Protein AF-A0A7D8ESF2-F1 (afdb_monomer_lite)

Structure (mmCIF, N/CA/C/O backbone):
data_AF-A0A7D8ESF2-F1
#
_entry.id   AF-A0A7D8ESF2-F1
#
loop_
_atom_site.group_PDB
_atom_site.id
_atom_site.type_symbol
_atom_site.label_atom_id
_atom_site.label_alt_id
_atom_site.label_comp_id
_atom_site.label_asym_id
_atom_site.label_entity_id
_atom_site.label_seq_id
_atom_site.pdbx_PDB_ins_code
_atom_site.Cartn_x
_atom_site.Cartn_y
_atom_site.Cartn_z
_atom_site.occupancy
_atom_site.B_iso_or_equiv
_atom_site.auth_seq_id
_atom_site.auth_comp_id
_atom_site.auth_asym_id
_atom_site.auth_atom_id
_atom_site.pdbx_PDB_model_num
ATOM 1 N N . MET A 1 1 ? -18.378 -100.957 28.247 1.00 33.44 1 MET A N 1
ATOM 2 C CA . MET A 1 1 ? -17.001 -100.510 28.566 1.00 33.44 1 MET A CA 1
ATOM 3 C C . MET A 1 1 ? -16.775 -99.144 27.932 1.00 33.44 1 MET A C 1
ATOM 5 O O . MET A 1 1 ? -17.327 -98.928 26.870 1.00 33.44 1 MET A O 1
ATOM 9 N N . VAL A 1 2 ? -15.976 -98.287 28.580 1.00 37.34 2 VAL A N 1
ATOM 10 C CA . VAL A 1 2 ? -15.203 -97.155 28.013 1.00 37.34 2 VAL A CA 1
ATOM 11 C C . VAL A 1 2 ? -15.899 -96.194 27.020 1.00 37.34 2 VAL A C 1
ATOM 13 O O . VAL A 1 2 ? -15.968 -96.464 25.830 1.00 37.34 2 VAL A O 1
ATOM 16 N N . GLY A 1 3 ? -16.193 -94.982 27.509 1.00 40.25 3 GLY A N 1
ATOM 17 C CA . GLY A 1 3 ? -15.607 -93.753 26.942 1.00 40.25 3 GLY A CA 1
ATOM 18 C C . GLY A 1 3 ? -16.347 -92.999 25.830 1.00 40.25 3 GLY A C 1
ATOM 19 O O . GLY A 1 3 ? -16.025 -93.166 24.659 1.00 40.25 3 GLY A O 1
ATOM 20 N N . GLU A 1 4 ? -17.176 -92.021 26.209 1.00 38.44 4 GLU A N 1
ATOM 21 C CA . GLU A 1 4 ? -17.489 -90.864 25.350 1.00 38.44 4 GLU A CA 1
ATOM 22 C C . GLU A 1 4 ? -16.620 -89.646 25.707 1.00 38.44 4 GLU A C 1
ATOM 24 O O . GLU A 1 4 ? -16.275 -89.409 26.869 1.00 38.44 4 GLU A O 1
ATOM 29 N N . SER A 1 5 ? -16.244 -88.863 24.694 1.00 41.41 5 SER A N 1
ATOM 30 C CA . SER A 1 5 ? -15.290 -87.759 24.805 1.00 41.41 5 SER A CA 1
ATOM 31 C C . SER A 1 5 ? -15.975 -86.407 25.043 1.00 41.41 5 SER A C 1
ATOM 33 O O . SER A 1 5 ? -16.570 -85.806 24.150 1.00 41.41 5 SER A O 1
ATOM 35 N N . VAL A 1 6 ? -15.828 -85.855 26.252 1.00 44.59 6 VAL A N 1
ATOM 36 C CA . VAL A 1 6 ? -16.339 -84.512 26.585 1.00 44.59 6 VAL A CA 1
ATOM 37 C C . VAL A 1 6 ? -15.473 -83.430 25.925 1.00 44.59 6 VAL A C 1
ATOM 39 O O . VAL A 1 6 ? -14.522 -82.913 26.519 1.00 44.59 6 VAL A O 1
ATOM 42 N N . MET A 1 7 ? -15.793 -83.056 24.681 1.00 41.78 7 MET A N 1
ATOM 43 C CA . MET A 1 7 ? -15.085 -81.973 23.993 1.00 41.78 7 MET A CA 1
ATOM 44 C C . MET A 1 7 ? -15.525 -80.598 24.524 1.00 41.78 7 MET A C 1
ATOM 46 O O . MET A 1 7 ? -16.663 -80.152 24.375 1.00 41.78 7 MET A O 1
ATOM 50 N N . LYS A 1 8 ? -14.588 -79.918 25.187 1.00 43.69 8 LYS A N 1
ATOM 51 C CA . LYS A 1 8 ? -14.816 -78.730 26.020 1.00 43.69 8 LYS A CA 1
ATOM 52 C C . LYS A 1 8 ? -15.160 -77.480 25.193 1.00 43.69 8 LYS A C 1
ATOM 54 O O . LYS A 1 8 ? -14.267 -76.740 24.776 1.00 43.69 8 LYS A O 1
ATOM 59 N N . LYS A 1 9 ? -16.456 -77.210 24.994 1.00 45.97 9 LYS A N 1
ATOM 60 C CA . LYS A 1 9 ? -16.972 -76.004 24.314 1.00 45.97 9 LYS A CA 1
ATOM 61 C C . LYS A 1 9 ? -16.483 -74.732 25.026 1.00 45.97 9 LYS A C 1
ATOM 63 O O . LYS A 1 9 ? -16.971 -74.390 26.102 1.00 45.97 9 LYS A O 1
ATOM 68 N N . ARG A 1 10 ? -15.517 -74.017 24.433 1.00 47.78 10 ARG A N 1
ATOM 69 C CA . ARG A 1 10 ? -15.082 -72.696 24.921 1.00 47.78 10 ARG A CA 1
ATOM 70 C C . ARG A 1 10 ? -16.234 -71.701 24.762 1.00 47.78 10 ARG A C 1
ATOM 72 O O . ARG A 1 10 ? -16.492 -71.224 23.662 1.00 47.78 10 ARG A O 1
ATOM 79 N N . MET A 1 11 ? -16.902 -71.364 25.862 1.00 46.91 11 MET A N 1
ATOM 80 C CA . MET A 1 11 ? -17.693 -70.139 25.927 1.00 46.91 11 MET A CA 1
ATOM 81 C C . MET A 1 11 ? -16.736 -68.950 25.846 1.00 46.91 11 MET A C 1
ATOM 83 O O . MET A 1 11 ? -15.943 -68.726 26.763 1.00 46.91 11 MET A O 1
ATOM 87 N N . ASN A 1 12 ? -16.817 -68.178 24.763 1.00 49.81 12 ASN A N 1
ATOM 88 C CA . ASN A 1 12 ? -16.260 -66.832 24.760 1.00 49.81 12 ASN A CA 1
ATOM 89 C C . ASN A 1 12 ? -16.979 -66.040 25.857 1.00 49.81 12 ASN A C 1
ATOM 91 O O . ASN A 1 12 ? -18.208 -65.958 25.846 1.00 49.81 12 ASN A O 1
ATOM 95 N N . LYS A 1 13 ? -16.231 -65.460 26.803 1.00 49.19 13 LYS A N 1
ATOM 96 C CA . LYS A 1 13 ? -16.798 -64.483 27.736 1.00 49.19 13 LYS A CA 1
ATOM 97 C C . LYS A 1 13 ? -17.193 -63.244 26.936 1.00 49.19 13 LYS A C 1
ATOM 99 O O . LYS A 1 13 ? -16.348 -62.400 26.654 1.00 49.19 13 LYS A O 1
ATOM 104 N N . SER A 1 14 ? -18.472 -63.131 26.594 1.00 55.97 14 SER A N 1
ATOM 105 C CA . SER A 1 14 ? -19.079 -61.845 26.274 1.00 55.97 14 SER A CA 1
ATOM 106 C C . SER A 1 14 ? -18.983 -60.974 27.526 1.00 55.97 14 SER A C 1
ATOM 108 O O . SER A 1 14 ? -19.742 -61.165 28.478 1.00 55.97 14 SER A O 1
ATOM 110 N N . LEU A 1 15 ? -18.008 -60.066 27.551 1.00 57.94 15 LEU A N 1
ATOM 111 C CA . LEU A 1 15 ? -17.956 -59.003 28.547 1.00 57.94 15 LEU A CA 1
ATOM 112 C C . LEU A 1 15 ? -19.182 -58.120 28.306 1.00 57.94 15 LEU A C 1
ATOM 114 O O . LEU A 1 15 ? -19.252 -57.400 27.313 1.00 57.94 15 LEU A O 1
ATOM 118 N N . GLY A 1 16 ? -20.187 -58.257 29.170 1.00 58.22 16 GLY A N 1
ATOM 119 C CA . GLY A 1 16 ? -21.359 -57.396 29.144 1.00 58.22 16 GLY A CA 1
ATOM 120 C C . GLY A 1 16 ? -20.952 -56.014 29.627 1.00 58.22 16 GLY A C 1
ATOM 121 O O . GLY A 1 16 ? -20.852 -55.812 30.834 1.00 58.22 16 GLY A O 1
ATOM 122 N N . PHE A 1 17 ? -20.694 -55.100 28.688 1.00 59.56 17 PHE A N 1
ATOM 123 C CA . PHE A 1 17 ? -20.465 -53.689 28.990 1.00 59.56 17 PHE A CA 1
ATOM 124 C C . PHE A 1 17 ? -21.600 -53.165 29.864 1.00 59.56 17 PHE A C 1
ATOM 126 O O . PHE A 1 17 ? -22.779 -53.353 29.545 1.00 59.56 17 PHE A O 1
ATOM 133 N N . SER A 1 18 ? -21.252 -52.517 30.972 1.00 76.00 18 SER A N 1
ATOM 134 C CA . SER A 1 18 ? -22.270 -51.939 31.844 1.00 76.00 18 SER A CA 1
ATOM 135 C C . SER A 1 18 ? -22.945 -50.765 31.135 1.00 76.00 18 SER A C 1
ATOM 137 O O . SER A 1 18 ? -22.291 -49.981 30.448 1.00 76.00 18 SER A O 1
ATOM 139 N N . LEU A 1 19 ? -24.252 -50.579 31.333 1.00 76.69 19 LEU A N 1
ATOM 140 C CA . LEU A 1 19 ? -24.967 -49.417 30.786 1.00 76.69 19 LEU A CA 1
ATOM 141 C C . LEU A 1 19 ? -24.335 -48.094 31.271 1.00 76.69 19 LEU A C 1
ATOM 143 O O . LEU A 1 19 ? -24.251 -47.129 30.516 1.00 76.69 19 LEU A O 1
ATOM 147 N N . LEU A 1 20 ? -23.793 -48.093 32.495 1.00 81.31 20 LEU A N 1
ATOM 148 C CA . LEU A 1 20 ? -22.989 -47.008 33.069 1.00 81.31 20 LEU A CA 1
ATOM 149 C C . LEU A 1 20 ? -21.716 -46.714 32.248 1.00 81.31 20 LEU A C 1
ATOM 151 O O . LEU A 1 20 ? -21.367 -45.561 32.015 1.00 81.31 20 LEU A O 1
ATOM 155 N N . GLU A 1 21 ? -21.025 -47.764 31.810 1.00 81.75 21 GLU A N 1
ATOM 156 C CA . GLU A 1 21 ? -19.753 -47.710 31.082 1.00 81.75 21 GLU A CA 1
ATOM 157 C C . GLU A 1 21 ? -19.951 -47.124 29.678 1.00 81.75 21 GLU A C 1
ATOM 159 O O . GLU A 1 21 ? -19.189 -46.258 29.249 1.00 81.75 21 GLU A O 1
ATOM 164 N N . ILE A 1 22 ? -21.049 -47.498 29.011 1.00 84.44 22 ILE A N 1
ATOM 165 C CA . ILE A 1 22 ? -21.470 -46.917 27.728 1.00 84.44 22 ILE A CA 1
ATOM 166 C C . ILE A 1 22 ? -21.792 -45.420 27.883 1.00 84.44 22 ILE A C 1
ATOM 168 O O . ILE A 1 22 ? -21.363 -44.619 27.051 1.00 84.44 22 ILE A O 1
ATOM 172 N N . ILE A 1 23 ? -22.484 -45.016 28.957 1.00 85.94 23 ILE A N 1
ATOM 173 C CA . ILE A 1 23 ? -22.765 -43.597 29.242 1.00 85.94 23 ILE A CA 1
ATOM 174 C C . ILE A 1 23 ? -21.466 -42.806 29.456 1.00 85.94 23 ILE A C 1
ATOM 176 O O . ILE A 1 23 ? -21.307 -41.738 28.864 1.00 85.94 23 ILE A O 1
ATOM 180 N N . PHE A 1 24 ? -20.511 -43.327 30.237 1.00 87.19 24 PHE A N 1
ATOM 181 C CA . PHE A 1 24 ? -19.213 -42.668 30.423 1.00 87.19 24 PHE A CA 1
ATOM 182 C C . PHE A 1 24 ? -18.433 -42.539 29.108 1.00 87.19 24 PHE A C 1
ATOM 184 O O . PHE A 1 24 ? -17.929 -41.457 28.811 1.00 87.19 24 PHE A O 1
ATOM 191 N N . VAL A 1 25 ? -18.370 -43.595 28.289 1.00 88.56 25 VAL A N 1
ATOM 192 C CA . VAL A 1 25 ? -17.695 -43.555 26.979 1.00 88.56 25 VAL A CA 1
ATOM 193 C C . VAL A 1 25 ? -18.328 -42.510 26.053 1.00 88.56 25 VAL A C 1
ATOM 195 O O . VAL A 1 25 ? -17.602 -41.736 25.430 1.00 88.56 25 VAL A O 1
ATOM 198 N N . LEU A 1 26 ? -19.661 -42.420 26.002 1.00 86.62 26 LEU A N 1
ATOM 199 C CA . LEU A 1 26 ? -20.363 -41.400 25.214 1.00 86.62 26 LEU A CA 1
ATOM 200 C C . LEU A 1 26 ? -20.112 -39.975 25.736 1.00 86.62 26 LEU A C 1
ATOM 202 O O . LEU A 1 26 ? -19.905 -39.065 24.933 1.00 86.62 26 LEU A O 1
ATOM 206 N N . ALA A 1 27 ? -20.062 -39.774 27.056 1.00 87.75 27 ALA A N 1
ATOM 207 C CA . ALA A 1 27 ? -19.747 -38.475 27.652 1.00 87.75 27 ALA A CA 1
ATOM 208 C C . ALA A 1 27 ? -18.308 -38.022 27.331 1.00 87.75 27 ALA A C 1
ATOM 210 O O . ALA A 1 27 ? -18.098 -36.889 26.894 1.00 87.75 27 ALA A O 1
ATOM 211 N N . PHE A 1 28 ? -17.320 -38.916 27.465 1.00 87.88 28 PHE A N 1
ATOM 212 C CA . PHE A 1 28 ? -15.929 -38.629 27.097 1.00 87.88 28 PHE A CA 1
ATOM 213 C C . PHE A 1 28 ? -15.758 -38.382 25.591 1.00 87.88 28 PHE A C 1
ATOM 215 O O . PHE A 1 28 ? -15.031 -37.464 25.210 1.00 87.88 28 PHE A O 1
ATOM 222 N N . LEU A 1 29 ? -16.459 -39.131 24.731 1.00 86.75 29 LEU A N 1
ATOM 223 C CA . LEU A 1 29 ? -16.492 -38.870 23.287 1.00 86.75 29 LEU A CA 1
ATOM 224 C C . LEU A 1 29 ? -17.097 -37.497 22.966 1.00 86.75 29 LEU A C 1
ATOM 226 O O . LEU A 1 29 ? -16.543 -36.779 22.138 1.00 86.75 29 LEU A O 1
ATOM 230 N N . GLY A 1 30 ? -18.175 -37.093 23.644 1.00 86.31 30 GLY A N 1
ATOM 231 C CA . GLY A 1 30 ? -18.762 -35.758 23.497 1.00 86.31 30 GLY A CA 1
ATOM 232 C C . GLY A 1 30 ? -17.777 -34.637 23.848 1.00 86.31 30 GLY A C 1
ATOM 233 O O . GLY A 1 30 ? -17.602 -33.701 23.068 1.00 86.31 30 GLY A O 1
ATOM 234 N N . ILE A 1 31 ? -17.069 -34.765 24.975 1.00 89.19 31 ILE A N 1
ATOM 235 C CA . ILE A 1 31 ? -16.039 -33.803 25.405 1.00 89.19 31 ILE A CA 1
ATOM 236 C C . ILE A 1 31 ? -14.874 -33.750 24.399 1.00 89.19 31 ILE A C 1
ATOM 238 O O . ILE A 1 31 ? -14.436 -32.661 24.021 1.00 89.19 31 ILE A O 1
ATOM 242 N N . LEU A 1 32 ? -14.404 -34.903 23.911 1.00 86.12 32 LEU A N 1
ATOM 243 C CA . LEU A 1 32 ? -13.347 -34.978 22.895 1.00 86.12 32 LEU A CA 1
ATOM 244 C C . LEU A 1 32 ? -13.770 -34.348 21.561 1.00 86.12 32 LEU A C 1
ATOM 246 O O . LEU A 1 32 ? -12.991 -33.603 20.971 1.00 86.12 32 LEU A O 1
ATOM 250 N N . LEU A 1 33 ? -15.000 -34.587 21.099 1.00 86.25 33 LEU A N 1
ATOM 251 C CA . LEU A 1 33 ? -15.528 -33.992 19.867 1.00 86.25 33 LEU A CA 1
ATOM 252 C C . LEU A 1 33 ? -15.661 -32.466 19.975 1.00 86.25 33 LEU A C 1
ATOM 254 O O . LEU A 1 33 ? -15.333 -31.763 19.020 1.00 86.25 33 LEU A O 1
ATOM 258 N N . LEU A 1 34 ? -16.060 -31.939 21.139 1.00 84.56 34 LEU A N 1
ATOM 259 C CA . LEU A 1 34 ? -16.069 -30.494 21.402 1.00 84.56 34 LEU A CA 1
ATOM 260 C C . LEU A 1 34 ? -14.650 -29.903 21.394 1.00 84.56 34 LEU A C 1
ATOM 262 O O . LEU A 1 34 ? -14.422 -28.864 20.774 1.00 84.56 34 LEU A O 1
ATOM 266 N N . ALA A 1 35 ? -13.680 -30.575 22.023 1.00 82.00 35 ALA A N 1
ATOM 267 C CA . ALA A 1 35 ? -12.283 -30.139 22.029 1.00 82.00 35 ALA A CA 1
ATOM 268 C C . ALA A 1 35 ? -11.667 -30.137 20.616 1.00 82.00 35 ALA A C 1
ATOM 270 O O . ALA A 1 35 ? -11.062 -29.144 20.208 1.00 82.00 35 ALA A O 1
ATOM 271 N N . VAL A 1 36 ? -11.876 -31.207 19.839 1.00 83.06 36 VAL A N 1
ATOM 272 C CA . VAL A 1 36 ? -11.418 -31.318 18.443 1.00 83.06 36 VAL A CA 1
ATOM 273 C C . VAL A 1 36 ? -12.109 -30.287 17.547 1.00 83.06 36 VAL A C 1
ATOM 275 O O . VAL A 1 36 ? -11.441 -29.648 16.738 1.00 83.06 36 VAL A O 1
ATOM 278 N N . GLY A 1 37 ? -13.416 -30.062 17.714 1.00 78.50 37 GLY A N 1
ATOM 279 C CA . GLY A 1 37 ? -14.162 -29.046 16.965 1.00 78.50 37 GLY A CA 1
ATOM 280 C C . GLY A 1 37 ? -13.662 -27.622 17.228 1.00 78.50 37 GLY A C 1
ATOM 281 O O . GLY A 1 37 ? -13.472 -26.850 16.288 1.00 78.50 37 GLY A O 1
ATOM 282 N N . ASN A 1 38 ? -13.377 -27.285 18.488 1.00 83.38 38 ASN A N 1
ATOM 283 C CA . ASN A 1 38 ? -12.816 -25.984 18.859 1.00 83.38 38 ASN A CA 1
ATOM 284 C C . ASN A 1 38 ? -11.371 -25.808 18.360 1.00 83.38 38 ASN A C 1
ATOM 286 O O . ASN A 1 38 ? -11.024 -24.735 17.866 1.00 83.38 38 ASN A O 1
ATOM 290 N N . TYR A 1 39 ? -10.546 -26.859 18.419 1.00 82.38 39 TYR A N 1
ATOM 291 C CA . TYR A 1 39 ? -9.195 -26.845 17.850 1.00 82.38 39 TYR A CA 1
ATOM 292 C C . TYR A 1 39 ? -9.215 -26.656 16.324 1.00 82.38 39 TYR A C 1
ATOM 294 O O . TYR A 1 39 ? -8.491 -25.813 15.797 1.00 82.38 39 TYR A O 1
ATOM 302 N N . ALA A 1 40 ? -10.090 -27.381 15.618 1.00 80.94 40 ALA A N 1
ATOM 303 C CA . ALA A 1 40 ? -10.251 -27.261 14.171 1.00 80.94 40 ALA A CA 1
ATOM 304 C C . ALA A 1 40 ? -10.697 -25.849 13.756 1.00 80.94 40 ALA A C 1
ATOM 306 O O . ALA A 1 40 ? -10.121 -25.288 12.827 1.00 80.94 40 ALA A O 1
ATOM 307 N N . ARG A 1 41 ? -11.657 -25.243 14.474 1.00 81.56 41 ARG A N 1
ATOM 308 C CA . ARG A 1 41 ? -12.066 -23.841 14.262 1.00 81.56 41 ARG A CA 1
ATOM 309 C C . ARG A 1 41 ? -10.890 -22.879 14.418 1.00 81.56 41 ARG A C 1
ATOM 311 O O . ARG A 1 41 ? -10.601 -22.139 13.486 1.00 81.56 41 ARG A O 1
ATOM 318 N N . LYS A 1 42 ? -10.156 -22.956 15.536 1.00 83.38 42 LYS A N 1
ATOM 319 C CA . LYS A 1 42 ? -8.987 -22.096 15.781 1.00 83.38 42 LYS A CA 1
ATOM 320 C C . LYS A 1 42 ? -7.935 -22.212 14.669 1.00 83.38 42 LYS A C 1
ATOM 322 O O . LYS A 1 42 ? -7.419 -21.196 14.215 1.00 83.38 42 LYS A O 1
ATOM 327 N N . LEU A 1 43 ? -7.647 -23.430 14.205 1.00 84.62 43 LEU A N 1
ATOM 328 C CA . LEU A 1 43 ? -6.670 -23.665 13.139 1.00 84.62 43 LEU A CA 1
ATOM 329 C C . LEU A 1 43 ? -7.148 -23.146 11.768 1.00 84.62 43 LEU A C 1
ATOM 331 O O . LEU A 1 43 ? -6.332 -22.683 10.971 1.00 84.62 43 LEU A O 1
ATOM 335 N N . ILE A 1 44 ? -8.456 -23.191 11.493 1.00 82.94 44 ILE A N 1
ATOM 336 C CA . ILE A 1 44 ? -9.061 -22.572 10.303 1.00 82.94 44 ILE A CA 1
ATOM 337 C C . ILE A 1 44 ? -8.953 -21.044 10.391 1.00 82.94 44 ILE A C 1
ATOM 339 O O . ILE A 1 44 ? -8.488 -20.421 9.439 1.00 82.94 44 ILE A O 1
ATOM 343 N N . ASP A 1 45 ? -9.294 -20.443 11.533 1.00 84.25 45 ASP A N 1
ATOM 344 C CA . ASP A 1 45 ? -9.209 -18.993 11.735 1.00 84.25 45 ASP A CA 1
ATOM 345 C C . ASP A 1 45 ? -7.771 -18.480 11.572 1.00 84.25 45 ASP A C 1
ATOM 347 O O . ASP A 1 45 ? -7.534 -17.531 10.828 1.00 84.25 45 ASP A O 1
ATOM 351 N N . GLU A 1 46 ? -6.787 -19.132 12.198 1.00 87.31 46 GLU A N 1
ATOM 352 C CA . GLU A 1 46 ? -5.364 -18.787 12.056 1.00 87.31 46 GLU A CA 1
ATOM 353 C C . GLU A 1 46 ? -4.892 -18.862 10.593 1.00 87.31 46 GLU A C 1
ATOM 355 O O . GLU A 1 46 ? -4.165 -17.981 10.125 1.00 87.31 46 GLU A O 1
ATOM 360 N N . ARG A 1 47 ? -5.351 -19.867 9.833 1.00 87.69 47 ARG A N 1
ATOM 361 C CA . ARG A 1 47 ? -5.050 -19.991 8.398 1.00 87.69 47 ARG A CA 1
ATOM 362 C C . ARG A 1 47 ? -5.737 -18.920 7.555 1.00 87.69 47 ARG A C 1
ATOM 364 O O . ARG A 1 47 ? -5.096 -18.387 6.652 1.00 87.69 47 ARG A O 1
ATOM 371 N N . ASN A 1 48 ? -6.981 -18.566 7.867 1.00 89.62 48 ASN A N 1
ATOM 372 C CA . ASN A 1 48 ? -7.712 -17.500 7.183 1.00 89.62 48 ASN A CA 1
ATOM 373 C C . ASN A 1 48 ? -7.056 -16.130 7.424 1.00 89.62 48 ASN A C 1
ATOM 375 O O . ASN A 1 48 ? -6.867 -15.372 6.474 1.00 89.62 48 ASN A O 1
ATOM 379 N N . ARG A 1 49 ? -6.622 -15.838 8.663 1.00 91.88 49 ARG A N 1
ATOM 380 C CA . ARG A 1 49 ? -5.878 -14.607 8.994 1.00 91.88 49 ARG A CA 1
ATOM 381 C C . ARG A 1 49 ? -4.556 -14.517 8.236 1.00 91.88 49 ARG A C 1
ATOM 383 O O . ARG A 1 49 ? -4.251 -13.458 7.693 1.00 91.88 49 ARG A O 1
ATOM 390 N N . GLN A 1 50 ? -3.801 -15.617 8.140 1.00 94.12 50 GLN A N 1
ATOM 391 C CA . GLN A 1 50 ? -2.569 -15.632 7.345 1.00 94.12 50 GLN A CA 1
ATOM 392 C C . GLN A 1 50 ? -2.851 -15.451 5.848 1.00 94.12 50 GLN A C 1
ATOM 394 O O . GLN A 1 50 ? -2.194 -14.634 5.217 1.00 94.12 50 GLN A O 1
ATOM 399 N N . ALA A 1 51 ? -3.858 -16.127 5.286 1.00 94.06 51 ALA A N 1
ATOM 400 C CA . ALA A 1 51 ? -4.211 -15.984 3.872 1.00 94.06 51 ALA A CA 1
ATOM 401 C C . ALA A 1 51 ? -4.662 -14.553 3.512 1.00 94.06 51 ALA A C 1
ATOM 403 O O . ALA A 1 51 ? -4.298 -14.040 2.453 1.00 94.06 51 ALA A O 1
ATOM 404 N N . ALA A 1 52 ? -5.407 -13.885 4.400 1.00 95.12 52 ALA A N 1
ATOM 405 C CA . ALA A 1 52 ? -5.776 -12.479 4.245 1.00 95.12 52 ALA A CA 1
ATOM 406 C C . ALA A 1 52 ? -4.555 -11.545 4.356 1.00 95.12 52 ALA A C 1
ATOM 408 O O . ALA A 1 52 ? -4.408 -10.625 3.553 1.00 95.12 52 ALA A O 1
ATOM 409 N N . ALA A 1 53 ? -3.639 -11.805 5.294 1.00 96.31 53 ALA A N 1
ATOM 410 C CA . ALA A 1 53 ? -2.400 -11.042 5.431 1.00 96.31 53 ALA A CA 1
ATOM 411 C C . ALA A 1 53 ? -1.453 -11.219 4.227 1.00 96.31 53 ALA A C 1
ATOM 413 O O . ALA A 1 53 ? -0.897 -10.238 3.735 1.00 96.31 53 ALA A O 1
ATOM 414 N N . ASP A 1 54 ? -1.322 -12.441 3.704 1.00 95.94 54 ASP A N 1
ATOM 415 C CA . ASP A 1 54 ? -0.556 -12.759 2.493 1.00 95.94 54 ASP A CA 1
ATOM 416 C C . ASP A 1 54 ? -1.149 -12.069 1.253 1.00 95.94 54 ASP A C 1
ATOM 418 O O . ASP A 1 54 ? -0.407 -11.601 0.382 1.00 95.94 54 ASP A O 1
ATOM 422 N N . ALA A 1 55 ? -2.481 -11.959 1.188 1.00 95.81 55 ALA A N 1
ATOM 423 C CA . ALA A 1 55 ? -3.191 -11.210 0.156 1.00 95.81 55 ALA A CA 1
ATOM 424 C C . ALA A 1 55 ? -2.933 -9.696 0.258 1.00 95.81 55 ALA A C 1
ATOM 426 O O . ALA A 1 55 ? -2.543 -9.089 -0.739 1.00 95.81 55 ALA A O 1
ATOM 427 N N . VAL A 1 56 ? -3.058 -9.098 1.452 1.00 96.81 56 VAL A N 1
ATOM 428 C CA . VAL A 1 56 ? -2.705 -7.685 1.690 1.00 96.81 56 VAL A CA 1
ATOM 429 C C . VAL A 1 56 ? -1.243 -7.417 1.320 1.00 96.81 56 VAL A C 1
ATOM 431 O O . VAL A 1 56 ? -0.962 -6.465 0.597 1.00 96.81 56 VAL A O 1
ATOM 434 N N . ALA A 1 57 ? -0.303 -8.267 1.738 1.00 95.31 57 ALA A N 1
ATOM 435 C CA . ALA A 1 57 ? 1.111 -8.087 1.416 1.00 95.31 57 ALA A CA 1
ATOM 436 C C . ALA A 1 57 ? 1.413 -8.219 -0.086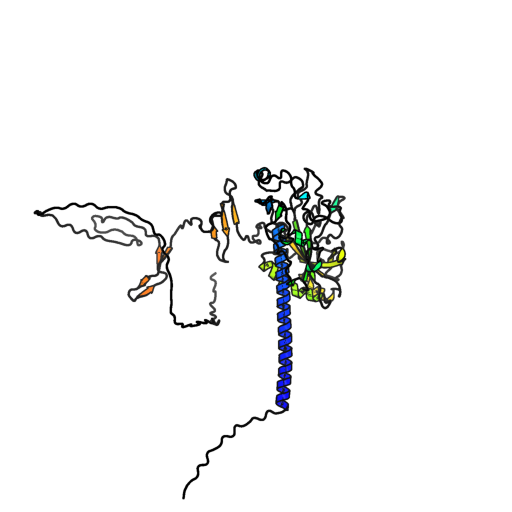 1.00 95.31 57 ALA A C 1
ATOM 438 O O . ALA A 1 57 ? 2.295 -7.525 -0.586 1.00 95.31 57 ALA A O 1
ATOM 439 N N . GLN A 1 58 ? 0.685 -9.066 -0.824 1.00 94.50 58 GLN A N 1
ATOM 440 C CA . GLN A 1 58 ? 0.802 -9.155 -2.284 1.00 94.50 58 GLN A CA 1
ATOM 441 C C . GLN A 1 58 ? 0.279 -7.894 -2.993 1.00 94.50 58 GLN A C 1
ATOM 443 O O . GLN A 1 58 ? 0.910 -7.437 -3.946 1.00 94.50 58 GLN A O 1
ATOM 448 N N . GLU A 1 59 ? -0.838 -7.328 -2.533 1.00 94.56 59 GLU A N 1
ATOM 449 C CA . GLU A 1 59 ? -1.388 -6.072 -3.060 1.00 94.56 59 GLU A CA 1
ATOM 450 C C . GLU A 1 59 ? -0.455 -4.886 -2.767 1.00 94.56 59 GLU A C 1
ATOM 452 O O . GLU A 1 59 ? -0.129 -4.117 -3.668 1.00 94.56 59 GLU A O 1
ATOM 457 N N . VAL A 1 60 ? 0.059 -4.776 -1.536 1.00 94.75 60 VAL A N 1
ATOM 458 C CA . VAL A 1 60 ? 1.029 -3.731 -1.165 1.00 94.75 60 VAL A CA 1
ATOM 459 C C . VAL A 1 60 ? 2.333 -3.873 -1.949 1.00 94.75 60 VAL A C 1
ATOM 461 O O . VAL A 1 60 ? 2.842 -2.879 -2.457 1.00 94.75 60 VAL A O 1
ATOM 464 N N . TYR A 1 61 ? 2.857 -5.091 -2.109 1.00 92.06 61 TYR A N 1
ATOM 465 C CA . TYR A 1 61 ? 4.053 -5.337 -2.916 1.00 92.06 61 TYR A CA 1
ATOM 466 C C . TYR A 1 61 ? 3.861 -4.901 -4.377 1.00 92.06 61 TYR A C 1
ATOM 468 O O . TYR A 1 61 ? 4.705 -4.185 -4.913 1.00 92.06 61 TYR A O 1
ATOM 476 N N . GLY A 1 62 ? 2.741 -5.271 -5.009 1.00 90.69 62 GLY A N 1
ATOM 477 C CA . GLY A 1 62 ? 2.442 -4.866 -6.386 1.00 90.69 62 GLY A CA 1
ATOM 478 C C . GLY A 1 62 ? 2.263 -3.352 -6.539 1.00 90.69 62 GLY A C 1
ATOM 479 O O . GLY A 1 62 ? 2.785 -2.766 -7.487 1.00 90.69 62 GLY A O 1
ATOM 480 N N . ALA A 1 63 ? 1.605 -2.700 -5.574 1.00 92.19 63 ALA A N 1
ATOM 481 C CA . ALA A 1 63 ? 1.464 -1.246 -5.541 1.00 92.19 63 ALA A CA 1
ATOM 482 C C . ALA A 1 63 ? 2.826 -0.541 -5.416 1.00 92.19 63 ALA A C 1
ATOM 484 O O . ALA A 1 63 ? 3.126 0.351 -6.206 1.00 92.19 63 ALA A O 1
ATOM 485 N N . LEU A 1 64 ? 3.680 -0.970 -4.477 1.00 90.75 64 LEU A N 1
ATOM 486 C CA . LEU A 1 64 ? 5.021 -0.406 -4.283 1.00 90.75 64 LEU A CA 1
ATOM 487 C C . LEU A 1 64 ? 5.925 -0.631 -5.504 1.00 90.75 64 LEU A C 1
ATOM 489 O O . LEU A 1 64 ? 6.629 0.287 -5.908 1.00 90.75 64 LEU A O 1
ATOM 493 N N . GLN A 1 65 ? 5.861 -1.801 -6.144 1.00 87.56 65 GLN A N 1
ATOM 494 C CA . GLN A 1 65 ? 6.601 -2.072 -7.382 1.00 87.56 65 GLN A CA 1
ATOM 495 C C . GLN A 1 65 ? 6.133 -1.197 -8.556 1.00 87.56 65 GLN A C 1
ATOM 497 O O . GLN A 1 65 ? 6.967 -0.726 -9.328 1.00 87.56 65 GLN A O 1
ATOM 502 N N . PHE A 1 66 ? 4.829 -0.916 -8.680 1.00 87.44 66 PHE A N 1
ATOM 503 C CA . PHE A 1 66 ? 4.337 0.064 -9.655 1.00 87.44 66 PHE A CA 1
ATOM 504 C C . PHE A 1 66 ? 4.805 1.486 -9.310 1.00 87.44 66 PHE A C 1
ATOM 506 O O . PHE A 1 66 ? 5.206 2.227 -10.201 1.00 87.44 66 PHE A O 1
ATOM 513 N N . ILE A 1 67 ? 4.785 1.873 -8.031 1.00 87.75 67 ILE A N 1
ATOM 514 C CA . ILE A 1 67 ? 5.211 3.203 -7.568 1.00 87.75 67 ILE A CA 1
ATOM 515 C C . ILE A 1 67 ? 6.707 3.432 -7.815 1.00 87.75 67 ILE A C 1
ATOM 517 O O . ILE A 1 67 ? 7.093 4.487 -8.317 1.00 87.75 67 ILE A O 1
ATOM 521 N N . ASN A 1 68 ? 7.551 2.447 -7.520 1.00 84.12 68 ASN A N 1
ATOM 522 C CA . ASN A 1 68 ? 9.002 2.575 -7.629 1.00 84.12 68 ASN A CA 1
ATOM 523 C C . ASN A 1 68 ? 9.524 2.441 -9.076 1.00 84.12 68 ASN A C 1
ATOM 525 O O . ASN A 1 68 ? 10.638 2.878 -9.380 1.00 84.12 68 ASN A O 1
ATOM 529 N N . ALA A 1 69 ? 8.734 1.882 -9.999 1.00 82.25 69 ALA A N 1
ATOM 530 C CA . ALA A 1 69 ? 9.105 1.757 -11.405 1.00 82.25 69 ALA A CA 1
ATOM 531 C C . ALA A 1 69 ? 9.060 3.114 -12.137 1.00 82.25 69 ALA A C 1
ATOM 533 O O . ALA A 1 69 ? 8.000 3.552 -12.577 1.00 82.25 69 ALA A O 1
ATOM 534 N N . GLY A 1 70 ? 10.213 3.763 -12.341 1.00 76.44 70 GLY A N 1
ATOM 535 C CA . GLY A 1 70 ? 10.301 5.033 -13.090 1.00 76.44 70 GLY A CA 1
ATOM 536 C C . GLY A 1 70 ? 9.783 4.954 -14.538 1.00 76.44 70 GLY A C 1
ATOM 537 O O . GLY A 1 70 ? 9.176 5.904 -15.038 1.00 76.44 70 GLY A O 1
ATOM 538 N N . SER A 1 71 ? 9.935 3.794 -15.184 1.00 79.38 71 SER A N 1
ATOM 539 C CA . SER A 1 71 ? 9.298 3.471 -16.464 1.00 79.38 71 SER A CA 1
ATOM 540 C C . SER A 1 71 ? 8.709 2.065 -16.473 1.00 79.38 71 SER A C 1
ATOM 542 O O . SER A 1 71 ? 9.264 1.123 -15.899 1.00 79.38 71 SER A O 1
ATOM 544 N N . ILE A 1 72 ? 7.580 1.937 -17.164 1.00 81.00 72 ILE A N 1
ATOM 545 C CA . ILE A 1 72 ? 6.746 0.737 -17.255 1.00 81.00 72 ILE A CA 1
ATOM 546 C C . ILE A 1 72 ? 6.667 0.263 -18.708 1.00 81.00 72 ILE A C 1
ATOM 548 O O . ILE A 1 72 ? 6.878 1.041 -19.638 1.00 81.00 72 ILE A O 1
ATOM 552 N N . THR A 1 73 ? 6.381 -1.019 -18.924 1.00 81.94 73 THR A N 1
ATOM 553 C CA . THR A 1 73 ? 6.205 -1.559 -20.278 1.00 81.94 73 THR A CA 1
ATOM 554 C C . THR A 1 73 ? 4.759 -1.362 -20.741 1.00 81.94 73 THR A C 1
ATOM 556 O O . THR A 1 73 ? 3.805 -1.642 -20.009 1.00 81.94 73 THR A O 1
ATOM 559 N N . ALA A 1 74 ? 4.602 -0.847 -21.958 1.00 78.81 74 ALA A N 1
ATOM 560 C CA . ALA A 1 74 ? 3.318 -0.597 -22.596 1.00 78.81 74 ALA A CA 1
ATOM 561 C C . ALA A 1 74 ? 3.378 -0.958 -24.085 1.00 78.81 74 ALA A C 1
ATOM 563 O O . ALA A 1 74 ? 4.442 -0.922 -24.707 1.00 78.81 74 ALA A O 1
ATOM 564 N N . THR A 1 75 ? 2.234 -1.282 -24.675 1.00 77.50 75 THR A N 1
ATOM 565 C CA . THR A 1 75 ? 2.077 -1.359 -26.130 1.00 77.50 75 THR A CA 1
ATOM 566 C C . THR A 1 75 ? 1.586 -0.004 -26.626 1.00 77.50 75 THR A C 1
ATOM 568 O O . THR A 1 75 ? 0.548 0.468 -26.172 1.00 77.50 75 THR A O 1
ATOM 571 N N . VAL A 1 76 ? 2.308 0.612 -27.565 1.00 74.06 76 VAL A N 1
ATOM 572 C CA . VAL A 1 76 ? 1.947 1.877 -28.224 1.00 74.06 76 VAL A CA 1
ATOM 573 C C . VAL A 1 76 ? 1.877 1.635 -29.731 1.00 74.06 76 VAL A C 1
ATOM 575 O O . VAL A 1 76 ? 2.865 1.224 -30.330 1.00 74.06 76 VAL A O 1
ATOM 578 N N . ASN A 1 77 ? 0.716 1.856 -30.353 1.00 73.94 77 ASN A N 1
ATOM 579 C CA . ASN A 1 77 ? 0.459 1.600 -31.779 1.00 73.94 77 ASN A CA 1
ATOM 580 C C . ASN A 1 77 ? 0.922 0.194 -32.233 1.00 73.94 77 ASN A C 1
ATOM 582 O O . ASN A 1 77 ? 1.586 0.036 -33.254 1.00 73.94 77 ASN A O 1
ATOM 586 N N . ASN A 1 78 ? 0.578 -0.835 -31.446 1.00 75.88 78 ASN A N 1
ATOM 587 C CA . ASN A 1 78 ? 1.010 -2.238 -31.590 1.00 75.88 78 ASN A CA 1
ATOM 588 C C . ASN A 1 78 ? 2.524 -2.508 -31.410 1.00 75.88 78 ASN A C 1
ATOM 590 O O . ASN A 1 78 ? 2.965 -3.640 -31.608 1.00 75.88 78 ASN A O 1
ATOM 594 N N . VAL A 1 79 ? 3.319 -1.522 -30.981 1.00 76.00 79 VAL A N 1
ATOM 595 C CA . VAL A 1 79 ? 4.750 -1.675 -30.670 1.00 76.00 79 VAL A CA 1
ATOM 596 C C . VAL A 1 79 ? 4.963 -1.669 -29.155 1.00 76.00 79 VAL A C 1
ATOM 598 O O . VAL A 1 79 ? 4.674 -0.684 -28.479 1.00 76.00 79 VAL A O 1
ATOM 601 N N . THR A 1 80 ? 5.501 -2.755 -28.599 1.00 79.62 80 THR A N 1
ATOM 602 C CA . THR A 1 80 ? 5.869 -2.813 -27.175 1.00 79.62 80 THR A CA 1
ATOM 603 C C . THR A 1 80 ? 7.106 -1.963 -26.893 1.00 79.62 80 THR A C 1
ATOM 605 O O . THR A 1 80 ? 8.173 -2.216 -27.456 1.00 79.62 80 THR A O 1
ATOM 608 N N . LYS A 1 81 ? 6.982 -0.985 -25.990 1.00 79.12 81 LYS A N 1
ATOM 609 C CA . LYS A 1 81 ? 8.042 -0.058 -25.572 1.00 79.12 81 LYS A CA 1
ATOM 610 C C . LYS A 1 81 ? 8.022 0.192 -24.062 1.00 79.12 81 LYS A C 1
ATOM 612 O O . LYS A 1 81 ? 7.067 -0.146 -23.367 1.00 79.12 81 LYS A O 1
ATOM 617 N N . LYS A 1 82 ? 9.101 0.794 -23.559 1.00 78.44 82 LYS A N 1
ATOM 618 C CA . LYS A 1 82 ? 9.125 1.422 -22.233 1.00 78.44 82 LYS A CA 1
ATOM 619 C C . LYS A 1 82 ? 8.519 2.815 -22.339 1.00 78.44 82 LYS A C 1
ATOM 621 O O . LYS A 1 82 ? 8.883 3.565 -23.237 1.00 78.44 82 LYS A O 1
ATOM 626 N N . VAL A 1 83 ? 7.633 3.151 -21.413 1.00 77.75 83 VAL A N 1
ATOM 627 C CA . VAL A 1 83 ? 7.055 4.489 -21.271 1.00 77.75 83 VAL A CA 1
ATOM 628 C C . VAL A 1 83 ? 7.306 5.018 -19.863 1.00 77.75 83 VAL A C 1
ATOM 630 O O . VAL A 1 83 ? 7.429 4.233 -18.919 1.00 77.75 83 VAL A O 1
ATOM 633 N N . ILE A 1 84 ? 7.404 6.337 -19.711 1.00 77.81 84 ILE A N 1
ATOM 634 C CA . ILE A 1 84 ? 7.534 6.976 -18.394 1.00 77.81 84 ILE A CA 1
ATOM 635 C C . ILE A 1 84 ? 6.275 6.662 -17.573 1.00 77.81 84 ILE A C 1
ATOM 637 O O . ILE A 1 84 ? 5.159 6.693 -18.092 1.00 77.81 84 ILE A O 1
ATOM 641 N N . ASN A 1 85 ? 6.443 6.332 -16.292 1.00 81.38 85 ASN A N 1
ATOM 642 C CA . ASN A 1 85 ? 5.322 6.012 -15.413 1.00 81.38 85 ASN A CA 1
ATOM 643 C C . ASN A 1 85 ? 4.398 7.240 -15.230 1.00 81.38 85 ASN A C 1
ATOM 645 O O . ASN A 1 85 ? 4.893 8.320 -14.883 1.00 81.38 85 ASN A O 1
ATOM 649 N N . PRO A 1 86 ? 3.065 7.107 -15.404 1.00 81.56 86 PRO A N 1
ATOM 650 C CA . PRO A 1 86 ? 2.125 8.227 -15.292 1.00 81.56 86 PRO A CA 1
ATOM 651 C C . PRO A 1 86 ? 2.128 8.913 -13.913 1.00 81.56 86 PRO A C 1
ATOM 653 O O . PRO A 1 86 ? 1.763 10.089 -13.812 1.00 81.56 86 PRO A O 1
ATOM 656 N N . LEU A 1 87 ? 2.591 8.237 -12.851 1.00 83.06 87 LEU A N 1
ATOM 657 C CA . LEU A 1 87 ? 2.813 8.859 -11.540 1.00 83.06 87 LEU A CA 1
ATOM 658 C C . LEU A 1 87 ? 3.757 10.062 -11.627 1.00 83.06 87 LEU A C 1
ATOM 660 O O . LEU A 1 87 ? 3.502 11.079 -10.977 1.00 83.06 87 LEU A O 1
ATOM 664 N N . TYR A 1 88 ? 4.809 9.968 -12.442 1.00 80.38 88 TYR A N 1
ATOM 665 C CA . TYR A 1 88 ? 5.879 10.964 -12.539 1.00 80.38 88 TYR A CA 1
ATOM 666 C C . TYR A 1 88 ? 5.794 11.831 -13.801 1.00 80.38 88 TYR A C 1
ATOM 668 O O . TYR A 1 88 ? 6.291 12.954 -13.790 1.00 80.38 88 TYR A O 1
ATOM 676 N N . GLN A 1 89 ? 5.133 11.344 -14.855 1.00 76.62 89 GLN A N 1
ATOM 677 C CA . GLN A 1 89 ? 5.083 12.009 -16.156 1.00 76.62 89 GLN A CA 1
ATOM 678 C C . GLN A 1 89 ? 4.338 13.359 -16.130 1.00 76.62 89 GLN A C 1
ATOM 680 O O . GLN A 1 89 ? 3.182 13.467 -15.706 1.00 76.62 89 GLN A O 1
ATOM 685 N N . GLN A 1 90 ? 4.992 14.395 -16.640 1.00 74.81 90 GLN A N 1
ATOM 686 C CA . GLN A 1 90 ? 4.483 15.759 -16.737 1.00 74.81 90 GLN A CA 1
ATOM 687 C C . GLN A 1 90 ? 3.748 16.033 -18.065 1.00 74.81 90 GLN A C 1
ATOM 689 O O . GLN A 1 90 ? 3.946 15.322 -19.054 1.00 74.81 90 GLN A O 1
ATOM 694 N N . PRO A 1 91 ? 2.965 17.130 -18.128 1.00 69.25 91 PRO A N 1
ATOM 695 C CA . PRO A 1 91 ? 2.500 17.773 -19.357 1.00 69.25 91 PRO A CA 1
ATOM 696 C C . PRO A 1 91 ? 3.427 17.731 -20.581 1.00 69.25 91 PRO A C 1
ATOM 698 O O . PRO A 1 91 ? 2.985 17.427 -21.691 1.00 69.25 91 PRO A O 1
ATOM 701 N N . ALA A 1 92 ? 4.699 18.072 -20.372 1.00 67.19 92 ALA A N 1
ATOM 702 C CA . ALA A 1 92 ? 5.677 18.320 -21.426 1.00 67.19 92 ALA A CA 1
ATOM 703 C C . ALA A 1 92 ? 6.604 17.127 -21.709 1.00 67.19 92 ALA A C 1
ATOM 705 O O . ALA A 1 92 ? 7.372 17.176 -22.670 1.00 67.19 92 ALA A O 1
ATOM 706 N N . ASP A 1 93 ? 6.551 16.084 -20.879 1.00 69.81 93 ASP A N 1
ATOM 707 C CA . ASP A 1 93 ? 7.487 14.966 -20.954 1.00 69.81 93 ASP A CA 1
ATOM 708 C C . ASP A 1 93 ? 7.253 14.117 -22.217 1.00 69.81 93 ASP A C 1
ATOM 710 O O . ASP A 1 93 ? 6.115 13.981 -22.687 1.00 69.81 93 ASP A O 1
ATOM 714 N N . PRO A 1 94 ? 8.309 13.492 -22.770 1.00 67.19 94 PRO A N 1
ATOM 715 C CA . PRO A 1 94 ? 8.145 12.481 -23.802 1.00 67.19 94 PRO A CA 1
ATOM 716 C C . PRO A 1 94 ? 7.388 11.256 -23.261 1.00 67.19 94 PRO A C 1
ATOM 718 O O . PRO A 1 94 ? 7.237 11.039 -22.057 1.00 67.19 94 PRO A O 1
ATOM 721 N N . ILE A 1 95 ? 6.901 10.420 -24.176 1.00 69.31 95 ILE A N 1
ATOM 722 C CA . ILE A 1 95 ? 6.222 9.165 -23.817 1.00 69.31 95 ILE A CA 1
ATOM 723 C C . ILE A 1 95 ? 7.246 8.130 -23.333 1.00 69.31 95 ILE A C 1
ATOM 725 O O . ILE A 1 95 ? 6.983 7.398 -22.385 1.00 69.31 95 ILE A O 1
ATOM 729 N N . SER A 1 96 ? 8.409 8.081 -23.987 1.00 70.06 96 SER A N 1
ATOM 730 C CA . SER A 1 96 ? 9.492 7.115 -23.770 1.00 70.06 96 SER A CA 1
ATOM 7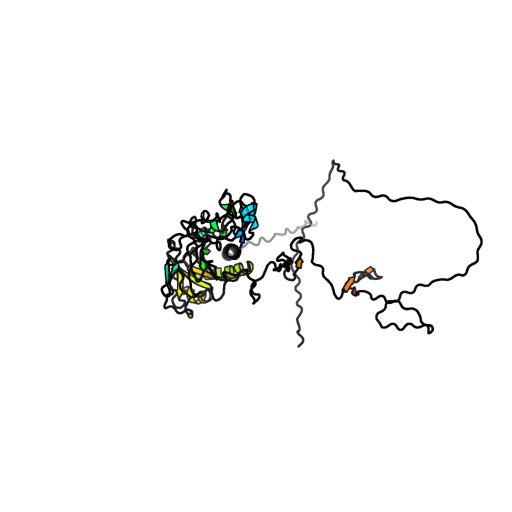31 C C . SER A 1 96 ? 10.762 7.813 -23.279 1.00 70.06 96 SER A C 1
ATOM 733 O O . SER A 1 96 ? 10.964 9.002 -23.521 1.00 70.06 96 SER A O 1
ATOM 735 N N . GLU A 1 97 ? 11.635 7.040 -22.634 1.00 66.00 97 GLU A N 1
ATOM 736 C CA . GLU A 1 97 ? 13.009 7.429 -22.287 1.00 66.00 97 GLU A CA 1
ATOM 737 C C . GLU A 1 97 ? 13.906 7.574 -23.539 1.00 66.00 97 GLU A C 1
ATOM 739 O O . GLU A 1 97 ? 14.955 8.211 -23.467 1.00 66.00 97 GLU A O 1
ATOM 744 N N . ASP A 1 98 ? 13.507 6.995 -24.681 1.00 70.00 98 ASP A N 1
ATOM 745 C CA . ASP A 1 98 ? 14.244 7.037 -25.952 1.00 70.00 98 ASP A CA 1
ATOM 746 C C . ASP A 1 98 ? 13.695 8.135 -26.898 1.00 70.00 98 ASP A C 1
ATOM 748 O O . ASP A 1 98 ? 12.556 8.025 -27.370 1.00 70.00 98 ASP A O 1
ATOM 752 N N . PRO A 1 99 ? 14.481 9.179 -27.239 1.00 65.69 99 PRO A N 1
ATOM 753 C CA . PRO A 1 99 ? 14.063 10.219 -28.182 1.00 65.69 99 PRO A CA 1
ATOM 754 C C . PRO A 1 99 ? 13.791 9.718 -29.609 1.00 65.69 99 PRO A C 1
ATOM 756 O O . PRO A 1 99 ? 13.024 10.354 -30.335 1.00 65.69 99 PRO A O 1
ATOM 759 N N . ALA A 1 100 ? 14.387 8.598 -30.037 1.00 66.12 100 ALA A N 1
ATOM 760 C CA . ALA A 1 100 ? 14.144 8.034 -31.365 1.00 66.12 100 ALA A CA 1
ATOM 761 C C . ALA A 1 100 ? 12.708 7.496 -31.501 1.00 66.12 100 ALA A C 1
ATOM 763 O O . ALA A 1 100 ? 12.099 7.604 -32.570 1.00 66.12 100 ALA A O 1
ATOM 764 N N . ASP A 1 101 ? 12.126 7.012 -30.399 1.00 66.06 101 ASP A N 1
ATOM 765 C CA . ASP A 1 101 ? 10.776 6.449 -30.383 1.00 66.06 101 ASP A CA 1
ATOM 766 C C . ASP A 1 101 ? 9.673 7.487 -30.603 1.00 66.06 101 ASP A C 1
ATOM 768 O O . ASP A 1 101 ? 8.583 7.122 -31.035 1.00 66.06 101 ASP A O 1
ATOM 772 N N . ILE A 1 102 ? 9.945 8.780 -30.405 1.00 62.75 102 ILE A N 1
ATOM 773 C CA . ILE A 1 102 ? 8.985 9.859 -30.699 1.00 62.75 102 ILE A CA 1
ATOM 774 C C . ILE A 1 102 ? 8.579 9.827 -32.185 1.00 62.75 102 ILE A C 1
ATOM 776 O O . ILE A 1 102 ? 7.399 9.950 -32.521 1.00 62.75 102 ILE A O 1
ATOM 780 N N . ASN A 1 103 ? 9.551 9.593 -33.073 1.00 60.00 103 ASN A N 1
ATOM 781 C CA . ASN A 1 103 ? 9.317 9.465 -34.511 1.00 60.00 103 ASN A CA 1
ATOM 782 C C . ASN A 1 103 ? 8.741 8.088 -34.875 1.00 60.00 103 ASN A C 1
ATOM 784 O O . ASN A 1 103 ? 7.865 7.996 -35.731 1.00 60.00 103 ASN A O 1
ATOM 788 N N . THR A 1 104 ? 9.214 7.018 -34.227 1.00 60.09 104 THR A N 1
ATOM 789 C CA . THR A 1 104 ? 8.831 5.632 -34.554 1.00 60.09 104 THR A CA 1
ATOM 790 C C . THR A 1 104 ? 7.425 5.263 -34.079 1.00 60.09 104 THR A C 1
ATOM 792 O O . THR A 1 104 ? 6.740 4.496 -34.749 1.00 60.09 104 THR A O 1
ATOM 795 N N . LEU A 1 105 ? 6.969 5.818 -32.953 1.00 64.31 105 LEU A N 1
ATOM 796 C CA . LEU A 1 105 ? 5.616 5.609 -32.432 1.00 64.31 105 LEU A CA 1
ATOM 797 C C . LEU A 1 105 ? 4.575 6.505 -33.118 1.00 64.31 105 LEU A C 1
ATOM 799 O O . LEU A 1 105 ? 3.383 6.224 -33.018 1.00 64.31 105 LEU A O 1
ATOM 803 N N . GLY A 1 106 ? 5.003 7.564 -33.816 1.00 56.38 106 GLY A N 1
ATOM 804 C CA . GLY A 1 106 ? 4.119 8.494 -34.528 1.00 56.38 106 GLY A CA 1
ATOM 805 C C . GLY A 1 106 ? 3.364 9.477 -33.625 1.00 56.38 106 GLY A C 1
ATOM 806 O O . GLY A 1 106 ? 2.348 10.028 -34.043 1.00 56.38 106 GLY A O 1
ATOM 807 N N . ILE A 1 107 ? 3.826 9.696 -32.388 1.00 58.31 107 ILE A N 1
ATOM 808 C CA . ILE A 1 107 ? 3.133 10.521 -31.389 1.00 58.31 107 ILE A CA 1
ATOM 809 C C . ILE A 1 107 ? 4.109 11.566 -30.817 1.00 58.31 107 ILE A C 1
ATOM 811 O O . ILE A 1 107 ? 4.880 11.294 -29.900 1.00 58.31 107 ILE A O 1
ATOM 815 N N . GLN A 1 108 ? 4.072 12.784 -31.370 1.00 49.47 108 GLN A N 1
ATOM 816 C CA . GLN A 1 108 ? 5.055 13.851 -31.098 1.00 49.47 108 GLN A CA 1
ATOM 817 C C . GLN A 1 108 ? 4.874 14.615 -29.773 1.00 49.47 108 GLN A C 1
ATOM 819 O O . GLN A 1 108 ? 5.736 15.409 -29.402 1.00 49.47 108 GLN A O 1
ATOM 824 N N . LYS A 1 109 ? 3.754 14.427 -29.072 1.00 52.38 109 LYS A N 1
ATOM 825 C CA . LYS A 1 109 ? 3.467 15.025 -27.757 1.00 52.38 109 LYS A CA 1
ATOM 826 C C . LYS A 1 109 ? 2.763 13.986 -26.901 1.00 52.38 109 LYS A C 1
ATOM 828 O O . LYS A 1 109 ? 2.045 13.159 -27.455 1.00 52.38 109 LYS A O 1
ATOM 833 N N . ASN A 1 110 ? 2.949 14.033 -25.582 1.00 51.47 110 ASN A N 1
ATOM 834 C CA . ASN A 1 110 ? 2.329 13.081 -24.663 1.00 51.47 110 ASN A CA 1
ATOM 835 C C . ASN A 1 110 ? 0.819 12.903 -24.975 1.00 51.47 110 ASN A C 1
ATOM 837 O O . ASN A 1 110 ? 0.112 13.907 -25.032 1.00 51.47 110 ASN A O 1
ATOM 841 N N . PRO A 1 111 ? 0.311 11.677 -25.204 1.00 48.91 111 PRO A N 1
ATOM 842 C CA . PRO A 1 111 ? -1.112 11.404 -25.421 1.00 48.91 111 PRO A CA 1
ATOM 843 C C . PRO A 1 111 ? -1.863 11.064 -24.121 1.00 48.91 111 PRO A C 1
ATOM 845 O O . PRO A 1 111 ? -3.092 11.013 -24.118 1.00 48.91 111 PRO A O 1
ATOM 848 N N . LEU A 1 112 ? -1.155 10.836 -23.006 1.00 48.66 112 LEU A N 1
ATOM 849 C CA . LEU A 1 112 ? -1.732 10.317 -21.757 1.00 48.66 112 LEU A CA 1
ATOM 850 C C . LEU A 1 112 ? -2.573 11.343 -20.976 1.00 48.66 112 LEU A C 1
ATOM 852 O O . LEU A 1 112 ? -3.237 10.970 -20.013 1.00 48.66 112 LEU A O 1
ATOM 856 N N . TRP A 1 113 ? -2.673 12.590 -21.449 1.00 48.41 113 TRP A N 1
ATOM 857 C CA . TRP A 1 113 ? -3.652 13.576 -20.965 1.00 48.41 113 TRP A CA 1
ATOM 858 C C . TRP A 1 113 ? -5.109 13.081 -21.037 1.00 48.41 113 TRP A C 1
ATOM 860 O O . TRP A 1 113 ? -5.944 13.550 -20.271 1.00 48.41 113 TRP A O 1
ATOM 870 N N . LEU A 1 114 ? -5.409 12.141 -21.944 1.00 45.50 114 LEU A N 1
ATOM 871 C CA . LEU A 1 114 ? -6.719 11.489 -22.095 1.00 45.50 114 LEU A CA 1
ATOM 872 C C . LEU A 1 114 ? -6.823 10.125 -21.387 1.00 45.50 114 LEU A C 1
ATOM 874 O O . LEU A 1 114 ? -7.880 9.504 -21.406 1.00 45.50 114 LEU A O 1
ATOM 878 N N . ALA A 1 115 ? -5.744 9.671 -20.747 1.00 45.31 115 ALA A N 1
ATOM 879 C CA . ALA A 1 115 ? -5.691 8.458 -19.935 1.00 45.31 115 ALA A CA 1
ATOM 880 C C . ALA A 1 115 ? -5.354 8.787 -18.471 1.00 45.31 115 ALA A C 1
ATOM 882 O O . ALA A 1 115 ? -4.708 8.006 -17.778 1.00 45.31 115 ALA A O 1
ATOM 883 N N . HIS A 1 116 ? -5.815 9.945 -17.997 1.00 56.69 116 HIS A N 1
ATOM 884 C CA . HIS A 1 116 ? -5.999 10.237 -16.582 1.00 56.69 116 HIS A CA 1
ATOM 885 C C . HIS A 1 116 ? -7.377 9.706 -16.158 1.00 56.69 116 HIS A C 1
ATOM 887 O O . HIS A 1 116 ? -8.379 10.353 -16.451 1.00 56.69 116 HIS A O 1
ATOM 893 N N . PRO A 1 117 ? -7.478 8.544 -15.489 1.00 55.88 117 PRO A N 1
ATOM 894 C CA . PRO A 1 117 ? -8.771 8.022 -15.079 1.00 55.88 117 PRO A CA 1
ATOM 895 C C . PRO A 1 117 ? -9.276 8.784 -13.851 1.00 55.88 117 PRO A C 1
ATOM 897 O O . PRO A 1 117 ? -8.764 8.610 -12.749 1.00 55.88 117 PRO A O 1
ATOM 900 N N . GLY A 1 118 ? -10.247 9.667 -14.048 1.00 55.22 118 GLY A N 1
ATOM 901 C CA . GLY A 1 118 ? -10.763 10.580 -13.028 1.00 55.22 118 GLY A CA 1
ATOM 902 C C . GLY A 1 118 ? -11.119 11.926 -13.652 1.00 55.22 118 GLY A C 1
ATOM 903 O O . GLY A 1 118 ? -10.745 12.204 -14.789 1.00 55.22 118 GLY A O 1
ATOM 904 N N . ASP A 1 119 ? -11.849 12.763 -12.923 1.00 60.12 119 ASP A N 1
ATOM 905 C CA . ASP A 1 119 ? -12.593 13.864 -13.551 1.00 60.12 119 ASP A CA 1
ATOM 906 C C . ASP A 1 119 ? -11.716 15.034 -14.034 1.00 60.12 119 ASP A C 1
ATOM 908 O O . ASP A 1 119 ? -12.133 15.800 -14.903 1.00 60.12 119 ASP A O 1
ATOM 912 N N . THR A 1 120 ? -10.500 15.208 -13.494 1.00 76.25 120 THR A N 1
ATOM 913 C CA . THR A 1 120 ? -9.587 16.285 -13.917 1.00 76.25 120 THR A CA 1
ATOM 914 C C . THR A 1 120 ? -8.132 16.100 -13.450 1.00 76.25 120 THR A C 1
ATOM 916 O O . THR A 1 120 ? -7.817 15.293 -12.571 1.00 76.25 120 THR A O 1
ATOM 919 N N . THR A 1 121 ? -7.231 16.901 -14.027 1.00 78.44 121 THR A N 1
ATOM 920 C CA . THR A 1 121 ? -5.836 17.092 -13.600 1.00 78.44 121 THR A CA 1
ATOM 921 C C . THR A 1 121 ? -5.624 18.343 -12.731 1.00 78.44 121 THR A C 1
ATOM 923 O O . THR A 1 121 ? -4.480 18.719 -12.461 1.00 78.44 121 THR A O 1
ATOM 926 N N . ASN A 1 122 ? -6.695 19.019 -12.300 1.00 85.25 122 ASN A N 1
ATOM 927 C CA . ASN A 1 122 ? -6.629 20.165 -11.392 1.00 85.25 122 ASN A CA 1
ATOM 928 C C . ASN A 1 122 ? -6.616 19.719 -9.918 1.00 85.25 122 ASN A C 1
ATOM 930 O O . ASN A 1 122 ? -7.616 19.208 -9.425 1.00 85.25 122 ASN A O 1
ATOM 934 N N . ALA A 1 123 ? -5.529 19.993 -9.194 1.00 87.56 123 ALA A N 1
ATOM 935 C CA . ALA A 1 123 ? -5.346 19.638 -7.784 1.00 87.56 123 ALA A CA 1
ATOM 936 C C . ALA A 1 123 ? -6.418 20.210 -6.832 1.00 87.56 123 ALA A C 1
ATOM 938 O O . ALA A 1 123 ? -6.694 19.606 -5.798 1.00 87.56 123 ALA A O 1
ATOM 939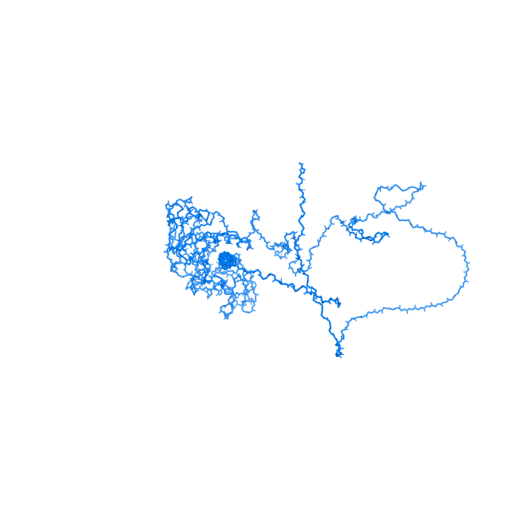 N N . GLY A 1 124 ? -7.034 21.345 -7.188 1.00 88.12 124 GLY A N 1
ATOM 940 C CA . GLY A 1 124 ? -8.116 21.976 -6.420 1.00 88.12 124 GLY A CA 1
ATOM 941 C C . GLY A 1 124 ? -9.521 21.416 -6.678 1.00 88.12 124 GLY A C 1
ATOM 942 O O . GLY A 1 124 ? -10.497 22.020 -6.243 1.00 88.12 124 GLY A O 1
ATOM 943 N N . SER A 1 125 ? -9.646 20.312 -7.419 1.00 87.38 125 SER A N 1
ATOM 944 C CA . SER A 1 125 ? -10.903 19.578 -7.603 1.00 87.38 125 SER A CA 1
ATOM 945 C C . SER A 1 125 ? -11.097 18.530 -6.511 1.00 87.38 125 SER A C 1
ATOM 947 O O . SER A 1 125 ? -10.128 17.920 -6.079 1.00 87.38 125 SER A O 1
ATOM 949 N N . ALA A 1 126 ? -12.347 18.249 -6.128 1.00 81.88 126 ALA A N 1
ATOM 950 C CA . ALA A 1 126 ? -12.686 17.180 -5.179 1.00 81.88 126 ALA A CA 1
ATOM 951 C C . ALA A 1 126 ? -12.433 15.756 -5.710 1.00 81.88 126 ALA A C 1
ATOM 953 O O . ALA A 1 126 ? -12.389 14.809 -4.929 1.00 81.88 126 ALA A O 1
ATOM 954 N N . SER A 1 127 ? -12.264 15.614 -7.025 1.00 80.69 127 SER A N 1
ATOM 955 C CA . SER A 1 127 ? -11.863 14.380 -7.698 1.00 80.69 127 SER A CA 1
ATOM 956 C C . SER A 1 127 ? -10.735 14.699 -8.674 1.00 80.69 127 SER A C 1
ATOM 958 O O . SER A 1 127 ? -10.845 15.634 -9.473 1.00 80.69 127 SER A O 1
ATOM 960 N N . VAL A 1 128 ? -9.639 13.947 -8.586 1.00 85.00 128 VAL A N 1
ATOM 961 C CA . VAL A 1 128 ? -8.439 14.099 -9.419 1.00 85.00 128 VAL A CA 1
ATOM 962 C C . VAL A 1 128 ? -7.953 12.734 -9.883 1.00 85.00 128 VAL A C 1
ATOM 964 O O . VAL A 1 128 ? -8.228 11.718 -9.246 1.00 85.00 128 VAL A O 1
ATOM 967 N N . SER A 1 129 ? -7.181 12.695 -10.969 1.00 86.12 129 SER A N 1
ATOM 968 C CA . SER A 1 129 ? -6.573 11.441 -11.421 1.00 86.12 129 SER A CA 1
ATOM 969 C C . SER A 1 129 ? -5.682 10.799 -10.336 1.00 86.12 129 SER A C 1
ATOM 971 O O . SER A 1 129 ? -4.742 11.451 -9.868 1.00 86.12 129 SER A O 1
ATOM 973 N N . PRO A 1 130 ? -5.872 9.505 -10.006 1.00 88.81 130 PRO A N 1
ATOM 974 C CA . PRO A 1 130 ? -5.045 8.761 -9.052 1.00 88.81 130 PRO A CA 1
ATOM 975 C C . PRO A 1 130 ? -3.544 8.732 -9.361 1.00 88.81 130 PRO A C 1
ATOM 977 O O . PRO A 1 130 ? -2.751 8.479 -8.461 1.00 88.81 130 PRO A O 1
ATOM 980 N N . TYR A 1 131 ? -3.131 9.031 -10.598 1.00 85.88 131 TYR A N 1
ATOM 981 C CA . TYR A 1 131 ? -1.713 9.169 -10.945 1.00 85.88 131 TYR A CA 1
ATOM 982 C C . TYR A 1 131 ? -1.100 10.504 -10.478 1.00 85.88 131 TYR A C 1
ATOM 984 O O . TYR A 1 131 ? 0.079 10.556 -10.117 1.00 85.88 131 TYR A O 1
ATOM 992 N N . ILE A 1 132 ? -1.885 11.591 -10.467 1.00 85.94 132 ILE A N 1
ATOM 993 C CA . ILE A 1 132 ? -1.423 12.897 -9.960 1.00 85.94 132 ILE A CA 1
ATOM 994 C C . ILE A 1 132 ? -1.651 13.044 -8.457 1.00 85.94 132 ILE A C 1
ATOM 996 O O . ILE A 1 132 ? -0.966 13.844 -7.824 1.00 85.94 132 ILE A O 1
ATOM 1000 N N . ALA A 1 133 ? -2.597 12.280 -7.904 1.00 90.25 133 ALA A N 1
ATOM 1001 C CA . ALA A 1 133 ? -2.950 12.300 -6.495 1.00 90.25 133 ALA A CA 1
ATOM 1002 C C . ALA A 1 133 ? -1.722 12.088 -5.597 1.00 90.25 133 ALA A C 1
ATOM 1004 O O . ALA A 1 133 ? -0.898 11.192 -5.813 1.00 90.25 133 ALA A O 1
ATOM 1005 N N . ARG A 1 134 ? -1.620 12.947 -4.587 1.00 91.62 134 ARG A N 1
ATOM 1006 C CA . ARG A 1 134 ? -0.650 12.907 -3.494 1.00 91.62 134 ARG A CA 1
ATOM 1007 C C . ARG A 1 134 ? -1.286 13.477 -2.235 1.00 91.62 134 ARG A C 1
ATOM 1009 O O . ARG A 1 134 ? -2.051 14.440 -2.323 1.00 91.62 134 ARG A O 1
ATOM 1016 N N . THR A 1 135 ? -0.905 12.984 -1.067 1.00 92.69 135 THR A N 1
ATOM 1017 C CA . THR A 1 135 ? -1.220 13.634 0.209 1.00 92.69 135 THR A CA 1
ATOM 1018 C C . THR A 1 135 ? -0.049 14.490 0.676 1.00 92.69 135 THR A C 1
ATOM 1020 O O . THR A 1 135 ? 1.102 14.060 0.698 1.00 92.69 135 THR A O 1
ATOM 1023 N N . TRP A 1 136 ? -0.339 15.722 1.079 1.00 90.69 136 TRP A N 1
ATOM 1024 C CA . TRP A 1 136 ? 0.612 16.543 1.814 1.00 90.69 136 TRP A CA 1
ATOM 1025 C C . TRP A 1 136 ? 0.639 16.111 3.285 1.00 90.69 136 TRP A C 1
ATOM 1027 O O . TRP A 1 136 ? -0.401 16.072 3.945 1.00 90.69 136 TRP A O 1
ATOM 1037 N N . SER A 1 137 ? 1.819 15.779 3.813 1.00 83.81 137 SER A N 1
ATOM 1038 C CA . SER A 1 137 ? 2.021 15.519 5.244 1.00 83.81 137 SER A CA 1
ATOM 1039 C C . SER A 1 137 ? 3.489 15.732 5.616 1.00 83.81 137 SER A C 1
ATOM 1041 O O . SER A 1 137 ? 4.363 15.033 5.105 1.00 83.81 137 SER A O 1
ATOM 1043 N N . LYS A 1 138 ? 3.769 16.703 6.499 1.00 75.00 138 LYS A N 1
ATOM 1044 C CA . LYS A 1 138 ? 5.141 17.109 6.879 1.00 75.00 138 LYS A CA 1
ATOM 1045 C C . LYS A 1 138 ? 5.962 15.999 7.533 1.00 75.00 138 LYS A C 1
ATOM 1047 O O . LYS A 1 138 ? 7.180 15.979 7.407 1.00 75.00 138 LYS A O 1
ATOM 1052 N N . SER A 1 139 ? 5.301 15.143 8.302 1.00 83.81 139 SER A N 1
ATOM 1053 C CA . SER A 1 139 ? 5.909 14.108 9.132 1.00 83.81 139 SER A CA 1
ATOM 1054 C C . SER A 1 139 ? 5.163 12.788 8.931 1.00 83.81 139 SER A C 1
ATOM 1056 O O . SER A 1 139 ? 4.222 12.667 8.141 1.00 83.81 139 SER A O 1
ATOM 1058 N N . ILE A 1 140 ? 5.603 11.765 9.650 1.00 84.69 140 ILE A N 1
ATOM 1059 C CA . ILE A 1 140 ? 4.823 10.558 9.902 1.00 84.69 140 ILE A CA 1
ATOM 1060 C C . ILE A 1 140 ? 3.872 10.756 11.094 1.00 84.69 140 ILE A C 1
ATOM 1062 O O . ILE A 1 140 ? 2.772 10.209 11.097 1.00 84.69 140 ILE A O 1
ATOM 1066 N N . THR A 1 141 ? 4.254 11.596 12.060 1.00 86.38 141 THR A N 1
ATOM 1067 C CA . THR A 1 141 ? 3.487 11.915 13.276 1.00 86.38 141 THR A CA 1
ATOM 1068 C C . THR A 1 141 ? 2.411 12.981 13.073 1.00 86.38 141 THR A C 1
ATOM 1070 O O . THR A 1 141 ? 1.472 13.058 13.860 1.00 86.38 141 THR A O 1
ATOM 1073 N N . THR A 1 142 ? 2.487 13.778 12.003 1.00 84.56 142 THR A N 1
ATOM 1074 C CA . THR A 1 142 ? 1.438 14.754 11.682 1.00 84.56 142 THR A CA 1
ATOM 1075 C C . THR A 1 142 ? 0.100 14.074 11.413 1.00 84.56 142 THR A C 1
ATOM 1077 O O . THR A 1 142 ? 0.047 13.002 10.804 1.00 84.56 142 THR A O 1
ATOM 1080 N N . LEU A 1 143 ? -0.982 14.742 11.835 1.00 81.56 143 LEU A N 1
ATOM 1081 C CA . LEU A 1 143 ? -2.362 14.313 11.602 1.00 81.56 143 LEU A CA 1
ATOM 1082 C C . LEU A 1 143 ? -2.582 13.890 10.145 1.00 81.56 143 LEU A C 1
ATOM 1084 O O . LEU A 1 143 ? -2.071 14.510 9.208 1.00 81.56 143 LEU A O 1
ATOM 1088 N N . VAL A 1 144 ? -3.375 12.834 9.966 1.00 88.56 144 VAL A N 1
ATOM 1089 C CA . VAL A 1 144 ? -3.726 12.311 8.644 1.00 88.56 144 VAL A CA 1
ATOM 1090 C C . VAL A 1 144 ? -4.437 13.395 7.836 1.00 88.56 144 VAL A C 1
ATOM 1092 O O . VAL A 1 144 ? -5.423 13.989 8.274 1.00 88.56 144 VAL A O 1
ATOM 1095 N N . SER A 1 145 ? -3.932 13.643 6.630 1.00 87.12 145 SER A N 1
ATOM 1096 C CA . SER A 1 145 ? -4.487 14.649 5.737 1.00 87.12 145 SER A CA 1
ATOM 1097 C C . SER A 1 145 ? -5.845 14.200 5.194 1.00 87.12 145 SER A C 1
ATOM 1099 O O . SER A 1 145 ? -5.908 13.375 4.284 1.00 87.12 145 SER A O 1
ATOM 1101 N N . ASN A 1 146 ? -6.925 14.765 5.734 1.00 87.56 146 ASN A N 1
ATOM 1102 C CA . ASN A 1 146 ? -8.301 14.524 5.280 1.00 87.56 146 ASN A CA 1
ATOM 1103 C C . ASN A 1 146 ? -8.902 15.696 4.496 1.00 87.56 146 ASN A C 1
ATOM 1105 O O . ASN A 1 146 ? -9.838 15.500 3.728 1.00 87.56 146 ASN A O 1
ATOM 1109 N N . ASN A 1 147 ? -8.374 16.906 4.686 1.00 84.94 147 ASN A N 1
ATOM 1110 C CA . ASN A 1 147 ? -8.824 18.083 3.956 1.00 84.94 147 ASN A CA 1
ATOM 1111 C C . ASN A 1 147 ? -8.148 18.118 2.583 1.00 84.94 147 ASN A C 1
ATOM 1113 O O . ASN A 1 147 ? -6.939 17.916 2.484 1.00 84.94 147 ASN A O 1
ATOM 1117 N N . MET A 1 148 ? -8.927 18.422 1.545 1.00 85.62 148 MET A N 1
ATOM 1118 C CA . MET A 1 148 ? -8.442 18.560 0.168 1.00 85.62 148 MET A CA 1
ATOM 1119 C C . MET A 1 148 ? -7.421 19.695 0.021 1.00 85.62 148 MET A C 1
ATOM 1121 O O . MET A 1 148 ? -6.500 19.600 -0.782 1.00 85.62 148 MET A O 1
ATOM 1125 N N . ASN A 1 149 ? -7.596 20.768 0.791 1.00 89.94 149 ASN A N 1
ATOM 1126 C CA . ASN A 1 149 ? -6.756 21.955 0.826 1.00 89.94 149 ASN A CA 1
ATOM 1127 C C . ASN A 1 149 ? -6.205 22.173 2.242 1.00 89.94 149 ASN A C 1
ATOM 1129 O O . ASN A 1 149 ? -6.940 22.124 3.229 1.00 89.94 149 ASN A O 1
ATOM 1133 N N . ILE A 1 150 ? -4.902 22.430 2.343 1.00 87.38 150 ILE A N 1
ATOM 1134 C CA . ILE A 1 150 ? -4.213 22.688 3.610 1.00 87.38 150 ILE A CA 1
ATOM 1135 C C . ILE A 1 150 ? -3.336 23.925 3.449 1.00 87.38 150 ILE A C 1
ATOM 1137 O O . ILE A 1 150 ? -2.443 23.955 2.605 1.00 87.38 150 ILE A O 1
ATOM 1141 N N . THR A 1 151 ? -3.581 24.946 4.267 1.00 88.75 151 THR A N 1
ATOM 1142 C CA . THR A 1 151 ? -2.744 26.149 4.319 1.00 88.75 151 THR A CA 1
ATOM 1143 C C . THR A 1 151 ? -1.652 25.963 5.363 1.00 88.75 151 THR A C 1
ATOM 1145 O O . THR A 1 151 ? -1.950 25.781 6.541 1.00 88.75 151 THR A O 1
ATOM 1148 N N . ASP A 1 152 ? -0.393 26.061 4.946 1.00 85.56 152 ASP A N 1
ATOM 1149 C CA . ASP A 1 152 ? 0.773 25.994 5.822 1.00 85.56 152 ASP A CA 1
ATOM 1150 C C . ASP A 1 152 ? 1.773 27.101 5.483 1.00 85.56 152 ASP A C 1
ATOM 1152 O O . ASP A 1 152 ? 2.107 27.309 4.317 1.00 85.56 152 ASP A O 1
ATOM 1156 N N . ASN A 1 153 ? 2.237 27.835 6.500 1.00 87.12 153 ASN A N 1
ATOM 1157 C CA . ASN A 1 153 ? 3.131 28.992 6.349 1.00 87.12 153 ASN A CA 1
ATOM 1158 C C . ASN A 1 153 ? 2.686 29.990 5.249 1.00 87.12 153 ASN A C 1
ATOM 1160 O O . ASN A 1 153 ? 3.510 30.590 4.563 1.00 87.12 153 ASN A O 1
ATOM 1164 N N . GLY A 1 154 ? 1.369 30.151 5.061 1.00 86.44 154 GLY A N 1
ATOM 1165 C CA . GLY A 1 154 ? 0.768 31.024 4.043 1.00 86.44 154 GLY A CA 1
ATOM 1166 C C . GLY A 1 154 ? 0.659 30.434 2.628 1.00 86.44 154 GLY A C 1
ATOM 1167 O O . GLY A 1 154 ? 0.066 31.073 1.763 1.00 86.44 154 GLY A O 1
ATOM 1168 N N . LYS A 1 155 ? 1.171 29.222 2.377 1.00 88.56 155 LYS A N 1
ATOM 1169 C CA . LYS A 1 155 ? 1.033 28.502 1.101 1.00 88.56 155 LYS A CA 1
ATOM 1170 C C . LYS A 1 155 ? -0.054 27.431 1.202 1.00 88.56 155 LYS A C 1
ATOM 1172 O O . LYS A 1 155 ? -0.086 26.662 2.158 1.00 88.56 155 LYS A O 1
ATOM 1177 N N . THR A 1 156 ? -0.916 27.352 0.191 1.00 90.69 156 THR A N 1
ATOM 1178 C CA . THR A 1 156 ? -1.900 26.268 0.060 1.00 90.69 156 THR A CA 1
ATOM 1179 C C . THR A 1 156 ? -1.276 25.061 -0.633 1.00 90.69 156 THR A C 1
ATOM 1181 O O . THR A 1 156 ? -0.699 25.186 -1.713 1.00 90.69 156 THR A O 1
ATOM 1184 N N . TYR A 1 157 ? -1.439 23.894 -0.022 1.00 91.75 157 TYR A N 1
ATOM 1185 C CA . TYR A 1 157 ? -1.119 22.576 -0.558 1.00 91.75 157 TYR A CA 1
ATOM 1186 C C . TYR A 1 157 ? -2.417 21.796 -0.788 1.00 91.75 157 TYR A C 1
ATOM 1188 O O . TYR A 1 157 ? -3.410 22.032 -0.094 1.00 91.75 157 TYR A O 1
ATOM 1196 N N . TYR A 1 158 ? -2.410 20.861 -1.740 1.00 92.31 158 TYR A N 1
ATOM 1197 C CA . TYR A 1 158 ? -3.556 19.990 -2.007 1.00 92.31 158 TYR A CA 1
ATOM 1198 C C . TYR A 1 158 ? -3.264 18.541 -1.626 1.00 92.31 158 TYR A C 1
ATOM 1200 O O . TYR A 1 158 ? -2.134 18.071 -1.765 1.00 92.31 158 TYR A O 1
ATOM 1208 N N . SER A 1 159 ? -4.292 17.824 -1.186 1.00 92.69 159 SER A N 1
ATOM 1209 C CA . SER A 1 159 ? -4.175 16.467 -0.664 1.00 92.69 159 SER A CA 1
ATOM 1210 C C . SER A 1 159 ? -5.281 15.559 -1.170 1.00 92.69 159 SER A C 1
ATOM 1212 O O . SER A 1 159 ? -6.458 15.807 -0.926 1.00 92.69 159 SER A O 1
ATOM 1214 N N . HIS A 1 160 ? -4.879 14.457 -1.799 1.00 91.69 160 HIS A N 1
ATOM 1215 C CA . HIS A 1 160 ? -5.769 13.458 -2.379 1.00 91.69 160 HIS A CA 1
ATOM 1216 C C . HIS A 1 160 ? -5.332 12.055 -1.967 1.00 91.69 160 HIS A C 1
ATOM 1218 O O . HIS A 1 160 ? -4.185 11.669 -2.194 1.00 91.69 160 HIS A O 1
ATOM 1224 N N . SER A 1 161 ? -6.251 11.314 -1.345 1.00 91.94 161 SER A N 1
ATOM 1225 C CA . SER A 1 161 ? -6.041 9.934 -0.887 1.00 91.94 161 SER A CA 1
ATOM 1226 C C . SER A 1 161 ? -6.692 8.935 -1.838 1.00 91.94 161 SER A C 1
ATOM 1228 O O . SER A 1 161 ? -7.720 9.229 -2.448 1.00 91.94 161 SER A O 1
ATOM 1230 N N . LEU A 1 162 ? -6.116 7.740 -1.964 1.00 93.25 162 LEU A N 1
ATOM 1231 C CA . LEU A 1 162 ? -6.634 6.716 -2.866 1.00 93.25 162 LEU A CA 1
ATOM 1232 C C . LEU A 1 162 ? -7.567 5.749 -2.129 1.00 93.25 162 LEU A C 1
ATOM 1234 O O . LEU A 1 162 ? -7.149 5.063 -1.194 1.00 93.25 162 LEU A O 1
ATOM 1238 N N . LYS A 1 163 ? -8.821 5.656 -2.592 1.00 94.19 163 LYS A N 1
ATOM 1239 C CA . LYS A 1 163 ? -9.766 4.579 -2.253 1.00 94.19 163 LYS A CA 1
ATOM 1240 C C . LYS A 1 163 ? -9.274 3.273 -2.889 1.00 94.19 163 LYS A C 1
ATOM 1242 O O . LYS A 1 163 ? -9.487 3.055 -4.081 1.00 94.19 163 LYS A O 1
ATOM 1247 N N . TRP A 1 164 ? -8.544 2.441 -2.142 1.00 94.31 164 TRP A N 1
ATOM 1248 C CA . TRP A 1 164 ? -7.749 1.365 -2.750 1.00 94.31 164 TRP A CA 1
ATOM 1249 C C . TRP A 1 164 ? -8.542 0.080 -3.034 1.00 94.31 164 TRP A C 1
ATOM 1251 O O . TRP A 1 164 ? -8.884 -0.173 -4.185 1.00 94.31 164 TRP A O 1
ATOM 1261 N N . SER A 1 165 ? -8.840 -0.740 -2.023 1.00 93.06 165 SER A N 1
ATOM 1262 C CA . SER A 1 165 ? -9.374 -2.102 -2.201 1.00 93.06 165 SER A CA 1
ATOM 1263 C C . SER A 1 165 ? -10.782 -2.152 -2.816 1.00 93.06 165 SER A C 1
ATOM 1265 O O . SER A 1 165 ? -11.657 -1.365 -2.449 1.00 93.06 165 SER A O 1
ATOM 1267 N N . GLN A 1 166 ? -11.043 -3.122 -3.703 1.00 92.06 166 GLN A N 1
ATOM 1268 C CA . GLN A 1 166 ? -12.401 -3.389 -4.209 1.00 92.06 166 GLN A CA 1
ATOM 1269 C C . GLN A 1 166 ? -13.283 -4.036 -3.134 1.00 92.06 166 GLN A C 1
ATOM 1271 O O . GLN A 1 166 ? -14.493 -3.826 -3.135 1.00 92.06 166 GLN A O 1
ATOM 1276 N N . ALA A 1 167 ? -12.693 -4.786 -2.201 1.00 91.88 167 ALA A N 1
ATOM 1277 C CA . ALA A 1 167 ? -13.373 -5.344 -1.034 1.00 91.88 167 ALA A CA 1
ATOM 1278 C C . ALA A 1 167 ? -13.936 -4.269 -0.084 1.00 91.88 167 ALA A C 1
ATOM 1280 O O . ALA A 1 167 ? -14.892 -4.553 0.633 1.00 91.88 167 ALA A O 1
ATOM 1281 N N . VAL A 1 168 ? -13.380 -3.048 -0.100 1.00 92.56 168 VAL A N 1
ATOM 1282 C CA . VAL A 1 168 ? -13.886 -1.898 0.674 1.00 92.56 168 VAL A CA 1
ATOM 1283 C C . VAL A 1 168 ? -14.788 -0.999 -0.177 1.00 92.56 168 VAL A C 1
ATOM 1285 O O . VAL A 1 168 ? -15.884 -0.657 0.250 1.00 92.56 168 VAL A O 1
ATOM 1288 N N . TRP A 1 169 ? -14.354 -0.627 -1.387 1.00 92.81 169 TRP A N 1
ATOM 1289 C CA . TRP A 1 169 ? -14.994 0.444 -2.170 1.00 92.81 169 TRP A CA 1
ATOM 1290 C C . TRP A 1 169 ? -15.834 -0.030 -3.363 1.00 92.81 169 TRP A C 1
ATOM 1292 O O . TRP A 1 169 ? -16.511 0.775 -4.000 1.00 92.81 169 TRP A O 1
ATOM 1302 N N . GLY A 1 170 ? -15.790 -1.315 -3.719 1.00 90.88 170 GLY A N 1
ATOM 1303 C CA . GLY A 1 170 ? -16.474 -1.833 -4.904 1.00 90.88 170 GLY A CA 1
ATOM 1304 C C . GLY A 1 170 ? -16.030 -1.116 -6.185 1.00 90.88 170 GLY A C 1
ATOM 1305 O O . GLY A 1 170 ? -14.888 -1.265 -6.616 1.00 90.88 170 GLY A O 1
ATOM 1306 N N . GLN A 1 171 ? -16.940 -0.345 -6.791 1.00 87.25 171 GLN A N 1
ATOM 1307 C CA . GLN A 1 171 ? -16.695 0.422 -8.024 1.00 87.25 171 GLN A CA 1
ATOM 1308 C C . GLN A 1 171 ? -15.936 1.743 -7.795 1.00 87.25 171 GLN A C 1
ATOM 1310 O O . GLN A 1 171 ? -15.298 2.234 -8.723 1.00 87.25 171 GLN A O 1
ATOM 1315 N N . ASP A 1 172 ? -15.939 2.283 -6.570 1.00 88.44 172 ASP A N 1
ATOM 1316 C CA . ASP A 1 172 ? -15.167 3.481 -6.185 1.00 88.44 172 ASP A CA 1
ATOM 1317 C C . ASP A 1 172 ? -13.652 3.191 -6.050 1.00 88.44 172 ASP A C 1
ATOM 1319 O O . ASP A 1 172 ? -12.853 4.094 -5.796 1.00 88.44 172 ASP A O 1
ATOM 1323 N N . SER A 1 173 ? -13.246 1.924 -6.185 1.00 91.12 173 SER A N 1
ATOM 1324 C CA . SER A 1 173 ? -11.856 1.476 -6.091 1.00 91.12 173 SER A CA 1
ATOM 1325 C C . SER A 1 173 ? -11.008 1.997 -7.254 1.00 91.12 173 SER A C 1
ATOM 1327 O O . SER A 1 173 ? -11.247 1.679 -8.422 1.00 91.12 173 SER A O 1
ATOM 1329 N N . VAL A 1 174 ? -9.927 2.714 -6.936 1.00 90.38 174 VAL A N 1
ATOM 1330 C CA . VAL A 1 174 ? -8.958 3.179 -7.944 1.00 90.38 174 VAL A CA 1
ATOM 1331 C C . VAL A 1 174 ? -8.030 2.067 -8.447 1.00 90.38 174 VAL A C 1
ATOM 1333 O O . VAL A 1 174 ? -7.269 2.282 -9.389 1.00 90.38 174 VAL A O 1
ATOM 1336 N N . ARG A 1 175 ? -8.077 0.869 -7.842 1.00 90.75 175 ARG A N 1
ATOM 1337 C CA . ARG A 1 175 ? -7.147 -0.248 -8.088 1.00 90.75 175 ARG A CA 1
ATOM 1338 C C . ARG A 1 175 ? -7.040 -0.638 -9.564 1.00 90.75 175 ARG A C 1
ATOM 1340 O O . ARG A 1 175 ? -5.949 -0.970 -10.016 1.00 90.75 175 ARG A O 1
ATOM 1347 N N . ARG A 1 176 ? -8.144 -0.561 -10.321 1.00 85.38 176 ARG A N 1
ATOM 1348 C CA . ARG A 1 176 ? -8.186 -0.904 -11.759 1.00 85.38 176 ARG A CA 1
ATOM 1349 C C . ARG A 1 176 ? -7.227 -0.068 -12.624 1.00 85.38 176 ARG A C 1
ATOM 1351 O O . ARG A 1 176 ? -6.779 -0.516 -13.672 1.00 85.38 176 ARG A O 1
ATOM 1358 N N . TYR A 1 177 ? -6.841 1.118 -12.154 1.00 84.38 177 TYR A N 1
ATOM 1359 C CA . TYR A 1 177 ? -5.881 1.992 -12.836 1.00 84.38 177 TYR A CA 1
ATOM 1360 C C . TYR A 1 177 ? -4.413 1.604 -12.573 1.00 84.38 177 TYR A C 1
ATOM 1362 O O . TYR A 1 177 ? -3.511 2.101 -13.236 1.00 84.38 177 TYR A O 1
ATOM 1370 N N . PHE A 1 178 ? -4.161 0.705 -11.619 1.00 86.75 178 PHE A N 1
ATOM 1371 C CA . PHE A 1 178 ? -2.832 0.179 -11.284 1.00 86.75 178 PHE A CA 1
ATOM 1372 C C . PHE A 1 178 ? -2.642 -1.274 -11.775 1.00 86.75 178 PHE A C 1
ATOM 1374 O O . PHE A 1 178 ? -1.609 -1.898 -11.526 1.00 86.75 178 PHE A O 1
ATOM 1381 N N . THR A 1 179 ? -3.633 -1.818 -12.489 1.00 86.44 179 THR A N 1
ATOM 1382 C CA . THR A 1 179 ? -3.577 -3.110 -13.189 1.00 86.44 179 THR A CA 1
ATOM 1383 C C . THR A 1 179 ? -3.288 -2.942 -14.686 1.00 86.44 179 THR A C 1
ATOM 1385 O O . THR A 1 179 ? -3.358 -1.845 -15.236 1.00 86.44 179 THR A O 1
ATOM 1388 N N . ASP A 1 180 ? -2.960 -4.049 -15.356 1.00 81.75 180 ASP A N 1
ATOM 1389 C CA . ASP A 1 180 ? -2.859 -4.121 -16.821 1.00 81.75 180 ASP A CA 1
ATOM 1390 C C . ASP A 1 180 ? -4.185 -3.676 -17.476 1.00 81.75 180 ASP A C 1
ATOM 1392 O O . ASP A 1 180 ? -5.263 -4.079 -17.038 1.00 81.75 180 ASP A O 1
ATOM 1396 N N . SER A 1 181 ? -4.135 -2.836 -18.513 1.00 75.94 181 SER A N 1
ATOM 1397 C CA . SER A 1 181 ? -5.352 -2.258 -19.118 1.00 75.94 181 SER A CA 1
ATOM 1398 C C . SER A 1 181 ? -6.208 -3.304 -19.844 1.00 75.94 181 SER A C 1
ATOM 1400 O O . SER A 1 181 ? -7.415 -3.121 -20.003 1.00 75.94 181 SER A O 1
ATOM 1402 N N . GLY A 1 182 ? -5.606 -4.427 -20.248 1.00 74.75 182 GLY A N 1
ATOM 1403 C CA . GLY A 1 182 ? -6.316 -5.578 -20.797 1.00 74.75 182 GLY A CA 1
ATOM 1404 C C . GLY A 1 182 ? -7.241 -6.258 -19.781 1.00 74.75 182 GLY A C 1
ATOM 1405 O O . GLY A 1 182 ? -8.172 -6.948 -20.191 1.00 74.75 182 GLY A O 1
ATOM 1406 N N . CYS A 1 183 ? -7.053 -6.025 -18.475 1.00 80.00 183 CYS A N 1
ATOM 1407 C CA . CYS A 1 183 ? -7.952 -6.511 -17.424 1.00 80.00 183 CYS A CA 1
ATOM 1408 C C . CYS A 1 183 ? -9.373 -5.932 -17.543 1.00 80.00 183 CYS A C 1
ATOM 1410 O O . CYS A 1 183 ? -10.339 -6.664 -17.341 1.00 80.00 183 CYS A O 1
ATOM 1412 N N . ASP A 1 184 ? -9.491 -4.655 -17.925 1.00 69.62 184 ASP A N 1
ATOM 1413 C CA . ASP A 1 184 ? -10.767 -3.967 -18.184 1.00 69.62 184 ASP A CA 1
ATOM 1414 C C . ASP A 1 184 ? -11.225 -4.132 -19.655 1.00 69.62 184 ASP A C 1
ATOM 1416 O O . ASP A 1 184 ? -12.184 -3.501 -20.096 1.00 69.62 184 ASP A O 1
ATOM 1420 N N . GLY A 1 185 ? -10.538 -4.972 -20.444 1.00 65.75 185 GLY A N 1
ATOM 1421 C CA . GLY A 1 185 ? -10.832 -5.195 -21.863 1.00 65.75 185 GLY A CA 1
ATOM 1422 C C . GLY A 1 185 ? -10.506 -4.006 -22.777 1.00 65.75 185 GLY A C 1
ATOM 1423 O O . GLY A 1 185 ? -11.039 -3.929 -23.884 1.00 65.75 185 GLY A O 1
ATOM 1424 N N . ALA A 1 186 ? -9.660 -3.069 -22.334 1.00 62.62 186 ALA A N 1
ATOM 1425 C CA . ALA A 1 186 ? -9.405 -1.823 -23.051 1.00 62.62 186 ALA A CA 1
ATOM 1426 C C . ALA A 1 186 ? -8.708 -2.048 -24.407 1.00 62.62 186 ALA A C 1
ATOM 1428 O O . ALA A 1 186 ? -7.534 -2.413 -24.476 1.00 62.62 186 ALA A O 1
ATOM 1429 N N . SER A 1 187 ? -9.418 -1.761 -25.501 1.00 53.50 187 SER A N 1
ATOM 1430 C CA . SER A 1 187 ? -8.870 -1.733 -26.860 1.00 53.50 187 SER A CA 1
ATOM 1431 C C . SER A 1 187 ? -8.534 -0.298 -27.278 1.00 53.50 187 SER A C 1
ATOM 1433 O O . SER A 1 187 ? -9.438 0.515 -27.480 1.00 53.50 187 SER A O 1
ATOM 1435 N N . GLY A 1 188 ? -7.251 0.021 -27.448 1.00 56.28 188 GLY A N 1
ATOM 1436 C CA . GLY A 1 188 ? -6.819 1.354 -27.862 1.00 56.28 188 GLY A CA 1
ATOM 1437 C C . GLY A 1 188 ? -5.347 1.418 -28.258 1.00 56.28 188 GLY A C 1
ATOM 1438 O O . GLY A 1 188 ? -4.600 0.455 -28.101 1.00 56.28 188 GLY A O 1
ATOM 1439 N N . ASN A 1 189 ? -4.929 2.579 -28.765 1.00 54.62 189 ASN A N 1
ATOM 1440 C CA . ASN A 1 189 ? -3.573 2.794 -29.279 1.00 54.62 189 ASN A CA 1
ATOM 1441 C C . ASN A 1 189 ? -2.477 2.722 -28.206 1.00 54.62 189 ASN A C 1
ATOM 1443 O O . ASN A 1 189 ? -1.313 2.572 -28.566 1.00 54.62 189 ASN A O 1
ATOM 1447 N N . ILE A 1 190 ? -2.816 2.851 -26.919 1.00 62.06 190 ILE A N 1
ATOM 1448 C CA . ILE A 1 190 ? -1.877 2.716 -25.799 1.00 62.06 190 ILE A CA 1
ATOM 1449 C C . ILE A 1 190 ? -2.524 1.897 -24.691 1.00 62.06 190 ILE A C 1
ATOM 1451 O O . ILE A 1 190 ? -3.617 2.234 -24.242 1.00 62.06 190 ILE A O 1
ATOM 1455 N N . TYR A 1 191 ? -1.827 0.859 -24.233 1.00 72.56 191 TYR A N 1
ATOM 1456 C CA . TYR A 1 191 ? -2.207 0.080 -23.057 1.00 72.56 191 TYR A CA 1
ATOM 1457 C C . TYR A 1 191 ? -0.969 -0.436 -22.313 1.00 72.56 191 TYR A C 1
ATOM 1459 O O . TYR A 1 191 ? 0.043 -0.783 -22.927 1.00 72.56 191 TYR A O 1
ATOM 1467 N N . PHE A 1 192 ? -1.027 -0.473 -20.981 1.00 74.50 192 PHE A N 1
ATOM 1468 C CA . PHE A 1 192 ? 0.016 -1.091 -20.159 1.00 74.50 192 PHE A CA 1
ATOM 1469 C C . PHE A 1 192 ? -0.036 -2.606 -20.354 1.00 74.50 192 PHE A C 1
ATOM 1471 O O . PHE A 1 192 ? -1.122 -3.174 -20.338 1.00 74.50 192 PHE A O 1
ATOM 1478 N N . ASN A 1 193 ? 1.126 -3.243 -20.520 1.00 71.62 193 ASN A N 1
ATOM 1479 C CA . ASN A 1 193 ? 1.250 -4.695 -20.710 1.00 71.62 193 ASN A CA 1
ATOM 1480 C C . ASN A 1 193 ? 2.171 -5.352 -19.659 1.00 71.62 193 ASN A C 1
ATOM 1482 O O . ASN A 1 193 ? 2.681 -6.458 -19.847 1.00 71.62 193 ASN A O 1
ATOM 1486 N N . GLN A 1 194 ? 2.420 -4.635 -18.556 1.00 77.31 194 GLN A N 1
ATOM 1487 C CA . GLN A 1 194 ? 3.245 -5.064 -17.434 1.00 77.31 194 GLN A CA 1
ATOM 1488 C C . GLN A 1 194 ? 2.382 -5.210 -16.179 1.00 77.31 194 GLN A C 1
ATOM 1490 O O . GLN A 1 194 ? 1.968 -4.226 -15.567 1.00 77.31 194 GLN A O 1
ATOM 1495 N N . GLN A 1 195 ? 2.134 -6.455 -15.780 1.00 81.44 195 GLN A N 1
ATOM 1496 C CA . GLN A 1 195 ? 1.256 -6.767 -14.659 1.00 81.44 195 GLN A CA 1
ATOM 1497 C C . GLN A 1 195 ? 2.001 -6.713 -13.313 1.00 81.44 195 GLN A C 1
ATOM 1499 O O . GLN A 1 195 ? 2.673 -7.666 -12.924 1.00 81.44 195 GLN A O 1
ATOM 1504 N N . PHE A 1 196 ? 1.855 -5.600 -12.589 1.00 87.06 196 PHE A N 1
ATOM 1505 C CA . PHE A 1 196 ? 2.318 -5.451 -11.198 1.00 87.06 196 PHE A CA 1
ATOM 1506 C C . PHE A 1 196 ? 1.304 -5.996 -10.176 1.00 87.06 196 PHE A C 1
ATOM 1508 O O . PHE A 1 196 ? 1.679 -6.537 -9.136 1.00 87.06 196 PHE A O 1
ATOM 1515 N N . LEU A 1 197 ? 0.012 -5.870 -10.492 1.00 90.00 197 LEU A N 1
ATOM 1516 C CA . LEU A 1 197 ? -1.131 -6.325 -9.698 1.00 90.00 197 LEU A CA 1
ATOM 1517 C C . LEU A 1 197 ? -2.002 -7.262 -10.538 1.00 90.00 197 LEU A C 1
ATOM 1519 O O . LEU A 1 197 ? -2.194 -7.032 -11.732 1.00 90.00 197 LEU A O 1
ATOM 1523 N N . SER A 1 198 ? -2.567 -8.305 -9.927 1.00 90.56 198 SER A N 1
ATOM 1524 C CA . SER A 1 198 ? -3.513 -9.199 -10.608 1.00 90.56 198 SER A CA 1
ATOM 1525 C C . SER A 1 198 ? -4.769 -8.437 -11.040 1.00 90.56 198 SER A C 1
ATOM 1527 O O . SER A 1 198 ? -5.252 -7.594 -10.289 1.00 90.56 198 SER A O 1
ATOM 1529 N N . CYS A 1 199 ? -5.335 -8.755 -12.212 1.00 87.94 199 CYS A N 1
ATOM 1530 C CA . CYS A 1 199 ? -6.541 -8.086 -12.731 1.00 87.94 199 CYS A CA 1
ATOM 1531 C C . CYS A 1 199 ? -7.653 -7.971 -11.680 1.00 87.94 199 CYS A C 1
ATOM 1533 O O . CYS A 1 199 ? -8.074 -6.878 -11.313 1.00 87.94 199 CYS A O 1
ATOM 1535 N N . ASN A 1 200 ? -8.059 -9.114 -11.129 1.00 90.25 200 ASN A N 1
ATOM 1536 C CA . ASN A 1 200 ? -8.953 -9.164 -9.983 1.00 90.25 200 ASN A CA 1
ATOM 1537 C C . ASN A 1 200 ? -8.144 -9.052 -8.686 1.00 90.25 200 ASN A C 1
ATOM 1539 O O . ASN A 1 200 ? -7.070 -9.651 -8.565 1.00 90.25 200 ASN A O 1
ATOM 1543 N N . GLU A 1 201 ? -8.682 -8.321 -7.713 1.00 92.25 201 GLU A N 1
ATOM 1544 C CA . GLU A 1 201 ? -8.214 -8.375 -6.328 1.00 92.25 201 GLU A CA 1
ATOM 1545 C C . GLU A 1 201 ? -8.387 -9.796 -5.770 1.00 92.25 201 GLU A C 1
ATOM 1547 O O . GLU A 1 201 ? -9.325 -10.508 -6.144 1.00 92.25 201 GLU A O 1
ATOM 1552 N N . ASN A 1 202 ? -7.481 -10.223 -4.886 1.00 93.69 202 ASN A N 1
ATOM 1553 C CA . ASN A 1 202 ? -7.533 -11.560 -4.299 1.00 93.69 202 ASN A CA 1
ATOM 1554 C C . ASN A 1 202 ? -8.886 -11.782 -3.580 1.00 93.69 202 ASN A C 1
ATOM 1556 O O . ASN A 1 202 ? -9.193 -11.048 -2.636 1.00 93.69 202 ASN A O 1
ATOM 1560 N N . PRO A 1 203 ? -9.690 -12.796 -3.970 1.00 91.62 203 PRO A N 1
ATOM 1561 C CA . PRO A 1 203 ? -11.030 -12.996 -3.424 1.00 91.62 203 PRO A CA 1
ATOM 1562 C C . PRO A 1 203 ? -11.047 -13.278 -1.918 1.00 91.62 203 PRO A C 1
ATOM 1564 O O . PRO A 1 203 ? -12.077 -13.050 -1.297 1.00 91.62 203 PRO A O 1
ATOM 1567 N N . VAL A 1 204 ? -9.926 -13.695 -1.313 1.00 92.19 204 VAL A N 1
ATOM 1568 C CA . VAL A 1 204 ? -9.799 -13.853 0.149 1.00 92.19 204 VAL A CA 1
ATOM 1569 C C . VAL A 1 204 ? -10.050 -12.533 0.891 1.00 92.19 204 VAL A C 1
ATOM 1571 O O . VAL A 1 204 ? -10.554 -12.564 2.006 1.00 92.19 204 VAL A O 1
ATOM 1574 N N . LEU A 1 205 ? -9.769 -11.374 0.281 1.00 91.69 205 LEU A N 1
ATOM 1575 C CA . LEU A 1 205 ? -10.051 -10.067 0.891 1.00 91.69 205 LEU A CA 1
ATOM 1576 C C . LEU A 1 205 ? -11.555 -9.736 0.923 1.00 91.69 205 LEU A C 1
ATOM 1578 O O . LEU A 1 205 ? -11.997 -8.955 1.763 1.00 91.69 205 LEU A O 1
ATOM 1582 N N . ARG A 1 206 ? -12.373 -10.346 0.054 1.00 86.88 206 ARG A N 1
ATOM 1583 C CA . ARG A 1 206 ? -13.825 -10.117 0.003 1.00 86.88 206 ARG A CA 1
ATOM 1584 C C . ARG A 1 206 ? -14.520 -10.960 1.076 1.00 86.88 206 ARG A C 1
ATOM 1586 O O . ARG A 1 206 ? -14.757 -12.147 0.882 1.00 86.88 206 ARG A O 1
ATOM 1593 N N . GLY A 1 207 ? -14.847 -10.328 2.204 1.00 81.00 207 GLY A N 1
ATOM 1594 C CA . GLY A 1 207 ? -15.370 -11.002 3.403 1.00 81.00 207 GLY A CA 1
ATOM 1595 C C . GLY A 1 207 ? -14.295 -11.367 4.436 1.00 81.00 207 GLY A C 1
ATOM 1596 O O . GLY A 1 207 ? -14.597 -12.034 5.421 1.00 81.00 207 GLY A O 1
ATOM 1597 N N . SER A 1 208 ? -13.055 -10.916 4.228 1.00 90.12 208 SER A N 1
ATOM 1598 C CA . SER A 1 208 ? -12.025 -10.856 5.268 1.00 90.12 208 SER A CA 1
ATOM 1599 C C . SER A 1 208 ? -12.340 -9.736 6.264 1.00 90.12 208 SER A C 1
ATOM 1601 O O . SER A 1 208 ? -12.876 -8.696 5.887 1.00 90.12 208 SER A O 1
ATOM 1603 N N . GLU A 1 209 ? -11.940 -9.912 7.525 1.00 92.38 209 GLU A N 1
ATOM 1604 C CA . GLU A 1 209 ? -11.987 -8.835 8.526 1.00 92.38 209 GLU A CA 1
ATOM 1605 C C . GLU A 1 209 ? -10.918 -7.758 8.282 1.00 92.38 209 GLU A C 1
ATOM 1607 O O . GLU A 1 209 ? -11.003 -6.691 8.878 1.00 92.38 209 GLU A O 1
ATOM 1612 N N . ILE A 1 210 ? -9.922 -8.013 7.420 1.00 94.81 210 ILE A N 1
ATOM 1613 C CA . ILE A 1 210 ? -8.944 -7.016 6.957 1.00 94.81 210 ILE A CA 1
ATOM 1614 C C . ILE A 1 210 ? -8.985 -6.785 5.441 1.00 94.81 210 ILE A C 1
ATOM 1616 O O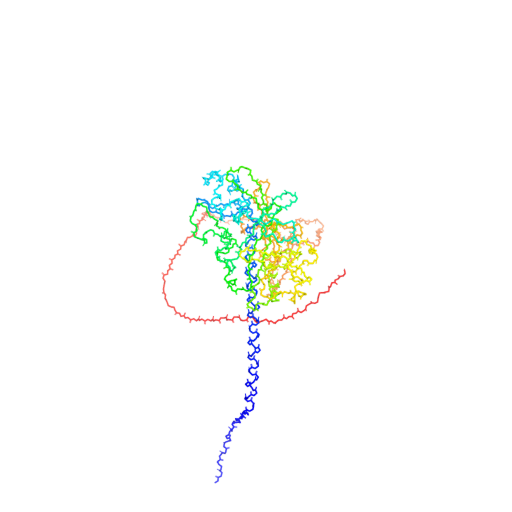 . ILE A 1 210 ? -9.062 -7.732 4.655 1.00 94.81 210 ILE A O 1
ATOM 1620 N N . ALA A 1 211 ? -8.849 -5.523 5.037 1.00 95.00 211 ALA A N 1
ATOM 1621 C CA . ALA A 1 211 ? -8.683 -5.085 3.650 1.00 95.00 211 ALA A CA 1
ATOM 1622 C C . ALA A 1 211 ? -7.900 -3.755 3.599 1.00 95.00 211 ALA A C 1
ATOM 1624 O O . ALA A 1 211 ? -7.643 -3.147 4.637 1.00 95.00 211 ALA A O 1
ATOM 1625 N N . ILE A 1 212 ? -7.498 -3.292 2.411 1.00 96.75 212 ILE A N 1
ATOM 1626 C CA . ILE A 1 212 ? -6.755 -2.026 2.255 1.00 96.75 212 ILE A CA 1
ATOM 1627 C C . ILE A 1 212 ? -7.742 -0.890 1.956 1.00 96.75 212 ILE A C 1
ATOM 1629 O O . ILE A 1 212 ? -8.121 -0.689 0.801 1.00 96.75 212 ILE A O 1
ATOM 1633 N N . SER A 1 213 ? -8.164 -0.130 2.968 1.00 95.12 213 SER A N 1
ATOM 1634 C CA . SER A 1 213 ? -9.083 0.995 2.757 1.00 95.12 213 SER A CA 1
ATOM 1635 C C . SER A 1 213 ? -8.410 2.116 1.967 1.00 95.12 213 SER A C 1
ATOM 1637 O O . SER A 1 213 ? -8.909 2.537 0.923 1.00 95.12 213 SER A O 1
ATOM 1639 N N . ARG A 1 214 ? -7.248 2.584 2.414 1.00 95.44 214 ARG A N 1
ATOM 1640 C CA . ARG A 1 214 ? -6.633 3.810 1.898 1.00 95.44 214 ARG A CA 1
ATOM 1641 C C . ARG A 1 214 ? -5.167 3.606 1.546 1.00 95.44 214 ARG A C 1
ATOM 1643 O O . ARG A 1 214 ? -4.447 2.887 2.237 1.00 95.44 214 ARG A O 1
ATOM 1650 N N . LEU A 1 215 ? -4.733 4.260 0.474 1.00 95.38 215 LEU A N 1
ATOM 1651 C CA . LEU A 1 215 ? -3.328 4.372 0.097 1.00 95.38 215 LEU A CA 1
ATOM 1652 C C . LEU A 1 215 ? -3.003 5.849 -0.159 1.00 95.38 215 LEU A C 1
ATOM 1654 O O . LEU A 1 215 ? -3.646 6.514 -0.968 1.00 95.38 215 LEU A O 1
ATOM 1658 N N . ASP A 1 216 ? -2.017 6.365 0.564 1.00 94.75 216 ASP A N 1
ATOM 1659 C CA . ASP A 1 216 ? -1.593 7.763 0.525 1.00 94.75 216 ASP A CA 1
ATOM 1660 C C . ASP A 1 216 ? -0.197 7.851 -0.101 1.00 94.75 216 ASP A C 1
ATOM 1662 O O . ASP A 1 216 ? 0.774 7.322 0.444 1.00 94.75 216 ASP A O 1
ATOM 1666 N N . LEU A 1 217 ? -0.094 8.535 -1.242 1.00 93.25 217 LEU A N 1
ATOM 1667 C CA . LEU A 1 217 ? 1.176 8.832 -1.907 1.00 93.25 217 LEU A CA 1
ATOM 1668 C C . LEU A 1 217 ? 1.709 10.165 -1.370 1.00 93.25 217 LEU A C 1
ATOM 1670 O O . LEU A 1 217 ? 1.271 11.228 -1.804 1.00 93.25 217 LEU A O 1
ATOM 1674 N N . VAL A 1 218 ? 2.606 10.132 -0.390 1.00 91.12 218 VAL A N 1
ATOM 1675 C CA . VAL A 1 218 ? 3.011 11.335 0.351 1.00 91.12 218 VAL A CA 1
ATOM 1676 C C . VAL A 1 218 ? 4.074 12.125 -0.415 1.00 91.12 218 VAL A C 1
ATOM 1678 O O . VAL A 1 218 ? 5.045 11.546 -0.905 1.00 91.12 218 VAL A O 1
ATOM 1681 N N . SER A 1 219 ? 3.923 13.451 -0.472 1.00 87.38 219 SER A N 1
ATOM 1682 C CA . SER A 1 219 ? 4.957 14.386 -0.945 1.00 87.38 219 SER A CA 1
ATOM 1683 C C . SER A 1 219 ? 4.930 15.699 -0.160 1.00 87.38 219 SER A C 1
ATOM 1685 O O . SER A 1 219 ? 3.871 16.187 0.238 1.00 87.38 219 SER A O 1
ATOM 1687 N N . ASP A 1 220 ? 6.108 16.300 -0.004 1.00 83.50 220 ASP A N 1
ATOM 1688 C CA . ASP A 1 220 ? 6.332 17.659 0.502 1.00 83.50 220 ASP A CA 1
ATOM 1689 C C . ASP A 1 220 ? 5.536 18.767 -0.230 1.00 83.50 220 ASP A C 1
ATOM 1691 O O . ASP A 1 220 ? 5.168 19.771 0.386 1.00 83.50 220 ASP A O 1
ATOM 1695 N N . GLN A 1 221 ? 5.236 18.592 -1.523 1.00 85.06 221 GLN A N 1
ATOM 1696 C CA . GLN A 1 221 ? 4.438 19.524 -2.331 1.00 85.06 221 GLN A CA 1
ATOM 1697 C C . GLN A 1 221 ? 2.948 19.157 -2.411 1.00 85.06 221 GLN A C 1
ATOM 1699 O O . GLN A 1 221 ? 2.153 19.965 -2.895 1.00 85.06 221 GLN A O 1
ATOM 1704 N N . GLY A 1 222 ? 2.544 17.978 -1.926 1.00 88.88 222 GLY A N 1
ATOM 1705 C CA . GLY A 1 222 ? 1.181 17.472 -2.102 1.00 88.88 222 GLY A CA 1
ATOM 1706 C C . GLY A 1 222 ? 0.811 17.272 -3.578 1.00 88.88 222 GLY A C 1
ATOM 1707 O O . GLY A 1 222 ? 1.665 17.035 -4.429 1.00 88.88 222 GLY A O 1
ATOM 1708 N N . THR A 1 223 ? -0.481 17.333 -3.901 1.00 89.88 223 THR A N 1
ATOM 1709 C CA . THR A 1 223 ? -0.963 17.242 -5.289 1.00 89.88 223 THR A CA 1
ATOM 1710 C C . THR A 1 223 ? -0.723 18.567 -6.015 1.00 89.88 223 THR A C 1
ATOM 1712 O O . THR A 1 223 ? -1.119 19.627 -5.533 1.00 89.88 223 THR A O 1
ATOM 1715 N N . VAL A 1 224 ? -0.138 18.507 -7.213 1.00 86.44 224 VAL A N 1
ATOM 1716 C CA . VAL A 1 224 ? 0.098 19.673 -8.080 1.00 86.44 224 VAL A CA 1
ATOM 1717 C C . VAL A 1 224 ? -0.623 19.472 -9.412 1.00 86.44 224 VAL A C 1
ATOM 1719 O O . VAL A 1 224 ? -0.569 18.390 -10.000 1.00 86.44 224 VAL A O 1
ATOM 1722 N N . SER A 1 225 ? -1.312 20.513 -9.885 1.00 84.75 225 SER A N 1
ATOM 1723 C CA . SER A 1 225 ? -2.096 20.463 -11.123 1.00 84.75 225 SER A CA 1
ATOM 1724 C C . SER A 1 225 ? -1.219 20.207 -12.354 1.00 84.75 225 SER A C 1
ATOM 1726 O O . SER A 1 225 ? -0.125 20.759 -12.465 1.00 84.75 225 SER A O 1
ATOM 1728 N N . ARG A 1 226 ? -1.731 19.437 -13.323 1.00 79.75 226 ARG A N 1
ATOM 1729 C CA . ARG A 1 226 ? -1.079 19.173 -14.625 1.00 79.75 226 ARG A CA 1
ATOM 1730 C C . ARG A 1 226 ? -1.953 19.717 -15.780 1.00 79.75 226 ARG A C 1
ATOM 1732 O O . ARG A 1 226 ? -2.734 18.954 -16.345 1.00 79.75 226 ARG A O 1
ATOM 1739 N N . PRO A 1 227 ? -1.928 21.035 -16.077 1.00 73.00 227 PRO A N 1
ATOM 1740 C CA . PRO A 1 227 ? -2.938 21.703 -16.912 1.00 73.00 227 PRO A CA 1
ATOM 1741 C C . PRO A 1 227 ? -2.629 21.732 -18.423 1.00 73.00 227 PRO A C 1
ATOM 1743 O O . PRO A 1 227 ? -1.485 21.898 -18.830 1.00 73.00 227 PRO A O 1
ATOM 1746 N N . ALA A 1 228 ? -3.692 21.643 -19.235 1.00 66.19 228 ALA A N 1
ATOM 1747 C CA . ALA A 1 228 ? -3.755 21.772 -20.702 1.00 66.19 228 ALA A CA 1
ATOM 1748 C C . ALA A 1 228 ? -2.552 22.438 -21.411 1.00 66.19 228 ALA A C 1
ATOM 1750 O O . ALA A 1 228 ? -2.535 23.656 -21.565 1.00 66.19 228 ALA A O 1
ATOM 1751 N N . GLY A 1 229 ? -1.593 21.653 -21.915 1.00 60.66 229 GLY A N 1
ATOM 1752 C CA . GLY A 1 229 ? -0.576 22.111 -22.867 1.00 60.66 229 GLY A CA 1
ATOM 1753 C C . GLY A 1 229 ? 0.558 22.979 -22.309 1.00 60.66 229 GLY A C 1
ATOM 1754 O O . GLY A 1 229 ? 1.279 23.580 -23.107 1.00 60.66 229 GLY A O 1
ATOM 1755 N N . THR A 1 230 ? 0.754 23.062 -20.988 1.00 62.53 230 THR A N 1
ATOM 1756 C CA . THR A 1 230 ? 1.890 23.810 -20.423 1.00 62.53 230 THR A CA 1
ATOM 1757 C C . THR A 1 230 ? 3.227 23.097 -20.640 1.00 62.53 230 THR A C 1
ATOM 1759 O O . THR A 1 230 ? 3.342 21.884 -20.483 1.00 62.53 230 THR A O 1
ATOM 1762 N N . THR A 1 231 ? 4.271 23.865 -20.964 1.00 57.56 231 THR A N 1
ATOM 1763 C CA . THR A 1 231 ? 5.664 23.378 -21.010 1.00 57.56 231 THR A CA 1
ATOM 1764 C C . THR A 1 231 ? 6.325 23.343 -19.634 1.00 57.56 231 THR A C 1
ATOM 1766 O O . THR A 1 231 ? 7.274 22.594 -19.429 1.00 57.56 231 THR A O 1
ATOM 1769 N N . ALA A 1 232 ? 5.819 24.134 -18.685 1.00 52.47 232 ALA A N 1
ATOM 1770 C CA . ALA A 1 232 ? 6.200 24.057 -17.284 1.00 52.47 232 ALA A CA 1
ATOM 1771 C C . ALA A 1 232 ? 5.344 23.012 -16.555 1.00 52.47 232 ALA A C 1
ATOM 1773 O O . ALA A 1 232 ? 4.110 23.044 -16.619 1.00 52.47 232 ALA A O 1
ATOM 1774 N N . GLY A 1 233 ? 6.019 22.135 -15.821 1.00 58.97 233 GLY A N 1
ATOM 1775 C CA . GLY A 1 233 ? 5.456 21.288 -14.781 1.00 58.97 233 GLY A CA 1
ATOM 1776 C C . GLY A 1 233 ? 6.430 21.217 -13.603 1.00 58.97 233 GLY A C 1
ATOM 1777 O O . GLY A 1 233 ? 7.593 21.611 -13.714 1.00 58.97 233 GLY A O 1
ATOM 1778 N N . VAL A 1 234 ? 5.939 20.753 -12.456 1.00 59.50 234 VAL A N 1
ATOM 1779 C CA . VAL A 1 234 ? 6.773 20.448 -11.289 1.00 59.50 234 VAL A CA 1
ATOM 1780 C C . VAL A 1 234 ? 6.814 18.924 -11.158 1.00 59.50 234 VAL A C 1
ATOM 1782 O O . VAL A 1 234 ? 5.744 18.320 -11.031 1.00 59.50 234 VAL A O 1
ATOM 1785 N N . PRO A 1 235 ? 7.993 18.276 -11.191 1.00 63.12 235 PRO A N 1
ATOM 1786 C CA . PRO A 1 235 ? 8.091 16.844 -10.946 1.00 63.12 235 PRO A CA 1
ATOM 1787 C C . PRO A 1 235 ? 7.803 16.566 -9.467 1.00 63.12 235 PRO A C 1
ATOM 1789 O O . PRO A 1 235 ? 8.617 16.861 -8.595 1.00 63.12 235 PRO A O 1
ATOM 1792 N N . VAL A 1 236 ? 6.627 16.004 -9.183 1.00 74.31 236 VAL A N 1
ATOM 1793 C CA . VAL A 1 236 ? 6.220 15.638 -7.821 1.00 74.31 236 VAL A CA 1
ATOM 1794 C C . VAL A 1 236 ? 6.562 14.175 -7.566 1.00 74.31 236 VAL A C 1
ATOM 1796 O O . VAL A 1 236 ? 5.910 13.262 -8.090 1.00 74.31 236 VAL A O 1
ATOM 1799 N N . GLY A 1 237 ? 7.601 13.966 -6.760 1.00 78.81 237 GLY A N 1
ATOM 1800 C CA . GLY A 1 237 ? 8.023 12.646 -6.309 1.00 78.81 237 GLY A CA 1
ATOM 1801 C C . GLY A 1 237 ? 6.998 11.962 -5.401 1.00 78.81 237 GLY A C 1
ATOM 1802 O O . GLY A 1 237 ? 5.861 12.412 -5.227 1.00 78.81 237 GLY A O 1
ATOM 1803 N N . ILE A 1 238 ? 7.417 10.837 -4.833 1.00 87.44 238 ILE A N 1
ATOM 1804 C CA . ILE A 1 238 ? 6.733 10.159 -3.736 1.00 87.44 238 ILE A CA 1
ATOM 1805 C C . ILE A 1 238 ? 7.815 9.915 -2.683 1.00 87.44 238 ILE A C 1
ATOM 1807 O O . ILE A 1 238 ? 8.831 9.278 -2.957 1.00 87.44 238 ILE A O 1
ATOM 1811 N N . ASP A 1 239 ? 7.648 10.504 -1.504 1.00 84.44 239 ASP A N 1
ATOM 1812 C CA . ASP A 1 239 ? 8.626 10.431 -0.414 1.00 84.44 239 ASP A CA 1
ATOM 1813 C C . ASP A 1 239 ? 8.288 9.303 0.564 1.00 84.44 239 ASP A C 1
ATOM 1815 O O . ASP A 1 239 ? 9.175 8.697 1.164 1.00 84.44 239 ASP A O 1
ATOM 1819 N N . ARG A 1 240 ? 6.997 8.987 0.699 1.00 87.88 240 ARG A N 1
ATOM 1820 C CA . ARG A 1 240 ? 6.474 7.923 1.559 1.00 87.88 240 ARG A CA 1
ATOM 1821 C C . ARG A 1 240 ? 5.184 7.365 0.963 1.00 87.88 240 ARG A C 1
ATOM 1823 O O . ARG A 1 240 ? 4.447 8.095 0.304 1.00 87.88 240 ARG A O 1
ATOM 1830 N N . VAL A 1 241 ? 4.894 6.095 1.216 1.00 92.12 241 VAL A N 1
ATOM 1831 C CA . VAL A 1 241 ? 3.617 5.459 0.863 1.00 92.12 241 VAL A CA 1
ATOM 1832 C C . VAL A 1 241 ? 2.974 4.951 2.146 1.00 92.12 241 VAL A C 1
ATOM 1834 O O . VAL A 1 241 ? 3.483 4.010 2.753 1.00 92.12 241 VAL A O 1
ATOM 1837 N N . ASP A 1 242 ? 1.873 5.568 2.570 1.00 94.38 242 ASP A N 1
ATOM 1838 C CA . ASP A 1 242 ? 1.138 5.142 3.765 1.00 94.38 242 ASP A CA 1
ATOM 1839 C C . ASP A 1 242 ? -0.051 4.261 3.351 1.00 94.38 242 ASP A C 1
ATOM 1841 O O . ASP A 1 242 ? -0.972 4.711 2.667 1.00 94.38 242 ASP A O 1
ATOM 1845 N N . VAL A 1 243 ? -0.037 2.996 3.774 1.00 95.75 243 VAL A N 1
ATOM 1846 C CA . VAL A 1 243 ? -1.080 2.000 3.493 1.00 95.75 243 VAL A CA 1
ATOM 1847 C C . VAL A 1 243 ? -1.917 1.766 4.743 1.00 95.75 243 VAL A C 1
ATOM 1849 O O . VAL A 1 243 ? -1.388 1.392 5.787 1.00 95.75 243 VAL A O 1
ATOM 1852 N N . TYR A 1 244 ? -3.230 1.929 4.632 1.00 96.94 244 TYR A N 1
ATOM 1853 C CA . TYR A 1 244 ? -4.180 1.779 5.728 1.00 96.94 244 TYR A CA 1
ATOM 1854 C C . TYR A 1 244 ? -4.883 0.428 5.580 1.00 96.94 244 TYR A C 1
ATOM 1856 O O . TYR A 1 244 ? -5.720 0.240 4.694 1.00 96.94 244 TYR A O 1
ATOM 1864 N N . VAL A 1 245 ? -4.528 -0.527 6.440 1.00 96.88 245 VAL A N 1
ATOM 1865 C CA . VAL A 1 245 ? -5.176 -1.843 6.502 1.00 96.88 245 VAL A CA 1
ATOM 1866 C C . VAL A 1 245 ? -6.314 -1.756 7.513 1.00 96.88 245 VAL A C 1
ATOM 1868 O O . VAL A 1 245 ? -6.077 -1.801 8.721 1.00 96.88 245 VAL A O 1
ATOM 1871 N N . SER A 1 246 ? -7.534 -1.552 7.016 1.00 95.00 246 SER A N 1
ATOM 1872 C CA . SER A 1 246 ? -8.754 -1.432 7.817 1.00 95.00 246 SER A CA 1
ATOM 1873 C C . SER A 1 246 ? -9.193 -2.773 8.377 1.00 95.00 246 SER A C 1
ATOM 1875 O O . SER A 1 246 ? -9.155 -3.776 7.664 1.00 95.00 246 SER A O 1
ATOM 1877 N N . PHE A 1 247 ? -9.648 -2.752 9.627 1.00 93.44 247 PHE A N 1
ATOM 1878 C CA . PHE A 1 247 ? -10.169 -3.883 10.371 1.00 93.44 247 PHE A CA 1
ATOM 1879 C C . PHE A 1 247 ? -11.662 -3.705 10.672 1.00 93.44 247 PHE A C 1
ATOM 1881 O O . PHE A 1 247 ? -12.066 -2.749 11.339 1.00 93.44 247 PHE A O 1
ATOM 1888 N N . SER A 1 248 ? -12.452 -4.669 10.206 1.00 89.44 248 SER A N 1
ATOM 1889 C CA . SER A 1 248 ? -13.911 -4.726 10.306 1.00 89.44 248 SER A CA 1
ATOM 1890 C C . SER A 1 248 ? -14.324 -6.053 10.968 1.00 89.44 248 SER A C 1
ATOM 1892 O O . SER A 1 248 ? -14.585 -7.034 10.267 1.00 89.44 248 SER A O 1
ATOM 1894 N N . PRO A 1 249 ? -14.336 -6.132 12.314 1.00 87.31 249 PRO A N 1
ATOM 1895 C CA . PRO A 1 249 ? -14.642 -7.362 13.046 1.00 87.31 249 PRO A CA 1
ATOM 1896 C C . PRO A 1 249 ? -16.111 -7.771 12.900 1.00 87.31 249 PRO A C 1
ATOM 1898 O O . PRO A 1 249 ? -17.008 -6.976 13.180 1.00 87.31 249 PRO A O 1
ATOM 1901 N N . VAL A 1 250 ? -16.367 -9.043 12.569 1.00 84.06 250 VAL A N 1
ATOM 1902 C CA . VAL A 1 250 ? -17.738 -9.589 12.433 1.00 84.06 250 VAL A CA 1
ATOM 1903 C C . VAL A 1 250 ? -18.534 -9.502 13.748 1.00 84.06 250 VAL A C 1
ATOM 1905 O O . VAL A 1 250 ? -19.755 -9.378 13.737 1.00 84.06 250 VAL A O 1
ATOM 1908 N N . ASP A 1 251 ? -17.842 -9.536 14.889 1.00 85.38 251 ASP A N 1
ATOM 1909 C CA . ASP A 1 251 ? -18.389 -9.452 16.247 1.00 85.38 251 ASP A CA 1
ATOM 1910 C C . ASP A 1 251 ? -18.356 -8.031 16.851 1.00 85.38 251 ASP A C 1
ATOM 1912 O O . ASP A 1 251 ? -18.596 -7.870 18.045 1.00 85.38 251 ASP A O 1
ATOM 1916 N N . ASN A 1 252 ? -18.060 -6.987 16.058 1.00 83.81 252 ASN A N 1
ATOM 1917 C CA . ASN A 1 252 ? -17.878 -5.598 16.523 1.00 83.81 252 ASN A CA 1
ATOM 1918 C C . ASN A 1 252 ? -16.828 -5.434 17.649 1.00 83.81 252 ASN A C 1
ATOM 1920 O O . ASN A 1 252 ? -16.866 -4.464 18.416 1.00 83.81 252 ASN A O 1
ATOM 1924 N N . ASN A 1 253 ? -15.884 -6.374 17.757 1.00 87.38 253 ASN A N 1
ATOM 1925 C CA . ASN A 1 253 ? -14.852 -6.412 18.787 1.00 87.38 253 ASN A CA 1
ATOM 1926 C C . ASN A 1 253 ? -13.501 -5.893 18.249 1.00 87.38 253 ASN A C 1
ATOM 1928 O O . ASN A 1 253 ? -12.789 -6.638 17.565 1.00 87.38 253 ASN A O 1
ATOM 1932 N N . PRO A 1 254 ? -13.109 -4.639 18.546 1.00 84.88 254 PRO A N 1
ATOM 1933 C CA . PRO A 1 254 ? -11.900 -4.043 17.980 1.00 84.88 254 PRO A CA 1
ATOM 1934 C C . PRO A 1 254 ? -10.605 -4.694 18.493 1.00 84.88 254 PRO A C 1
ATOM 1936 O O . PRO A 1 254 ? -9.604 -4.681 17.781 1.00 84.88 254 PRO A O 1
ATOM 1939 N N . ALA A 1 255 ? -10.623 -5.331 19.673 1.00 83.75 255 ALA A N 1
ATOM 1940 C CA . ALA A 1 255 ? -9.456 -5.986 20.278 1.00 83.75 255 ALA A CA 1
ATOM 1941 C C . ALA A 1 255 ? -8.813 -7.048 19.368 1.00 83.75 255 ALA A C 1
ATOM 1943 O O . ALA A 1 255 ? -7.603 -7.272 19.394 1.00 83.75 255 ALA A O 1
ATOM 1944 N N . ARG A 1 256 ? -9.619 -7.688 18.512 1.00 86.62 256 ARG A N 1
ATOM 1945 C CA . ARG A 1 256 ? -9.178 -8.753 17.604 1.00 86.62 256 ARG A CA 1
ATOM 1946 C C . ARG A 1 256 ? -8.200 -8.285 16.515 1.00 86.62 256 ARG A C 1
ATOM 1948 O O . ARG A 1 256 ? -7.569 -9.139 15.896 1.00 86.62 256 ARG A O 1
ATOM 1955 N N . ILE A 1 257 ? -8.006 -6.975 16.321 1.00 88.94 257 ILE A N 1
ATOM 1956 C CA . ILE A 1 257 ? -7.033 -6.419 15.362 1.00 88.94 257 ILE A CA 1
ATOM 1957 C C . ILE A 1 257 ? -5.588 -6.877 15.643 1.00 88.94 257 ILE A C 1
ATOM 1959 O O . ILE A 1 257 ? -4.809 -7.069 14.707 1.00 88.94 257 ILE A O 1
ATOM 1963 N N . GLU A 1 258 ? -5.245 -7.161 16.907 1.00 87.75 258 GLU A N 1
ATOM 1964 C CA . GLU A 1 258 ? -3.932 -7.695 17.310 1.00 87.75 258 GLU A CA 1
ATOM 1965 C C . GLU A 1 258 ? -3.587 -8.996 16.567 1.00 87.75 258 GLU A C 1
ATOM 1967 O O . GLU A 1 258 ? -2.454 -9.214 16.133 1.00 87.75 258 GLU A O 1
ATOM 1972 N N . GLN A 1 259 ? -4.601 -9.834 16.332 1.00 89.94 259 GLN A N 1
ATOM 1973 C CA . GLN A 1 259 ? -4.476 -11.174 15.755 1.00 89.94 259 GLN A CA 1
ATOM 1974 C C . GLN A 1 259 ? -4.019 -11.153 14.285 1.00 89.94 259 GLN A C 1
ATOM 1976 O O . GLN A 1 259 ? -3.679 -12.202 13.736 1.00 89.94 259 GLN A O 1
ATOM 1981 N N . PHE A 1 260 ? -3.983 -9.972 13.655 1.00 90.88 260 PHE A N 1
ATOM 1982 C CA . PHE A 1 260 ? -3.496 -9.752 12.294 1.00 90.88 260 PHE A CA 1
ATOM 1983 C C . PHE A 1 260 ? -2.100 -9.110 12.231 1.00 90.88 260 PHE A C 1
ATOM 1985 O O . PHE A 1 260 ? -1.466 -9.190 11.180 1.00 90.88 260 PHE A O 1
ATOM 1992 N N . ILE A 1 261 ? -1.568 -8.545 13.326 1.00 89.25 261 ILE A N 1
ATOM 1993 C CA . ILE A 1 261 ? -0.249 -7.878 13.347 1.00 89.25 261 ILE A CA 1
ATOM 1994 C C . ILE A 1 261 ? 0.868 -8.846 12.943 1.00 89.25 261 ILE A C 1
ATOM 1996 O O . ILE A 1 261 ? 1.619 -8.579 12.002 1.00 89.25 261 ILE A O 1
ATOM 2000 N N . THR A 1 262 ? 0.975 -9.983 13.634 1.00 90.75 262 THR A N 1
ATOM 2001 C CA . THR A 1 262 ? 2.030 -10.974 13.370 1.00 90.75 262 THR A CA 1
ATOM 2002 C C . THR A 1 262 ? 1.900 -11.602 11.974 1.00 90.75 262 THR A C 1
ATOM 2004 O O . THR A 1 262 ? 2.919 -11.649 11.276 1.00 90.75 262 THR A O 1
ATOM 2007 N N . PRO A 1 263 ? 0.698 -12.001 11.499 1.00 94.19 263 PRO A N 1
ATOM 2008 C CA . PRO A 1 263 ? 0.487 -12.379 10.102 1.00 94.19 263 PRO A CA 1
ATOM 2009 C C . PRO A 1 263 ? 0.926 -11.320 9.084 1.00 94.19 263 PRO A C 1
ATOM 2011 O O . PRO A 1 263 ? 1.694 -11.651 8.183 1.00 94.19 263 PRO A O 1
ATOM 2014 N N . LEU A 1 264 ? 0.514 -10.052 9.237 1.00 94.31 264 LEU A N 1
ATOM 2015 C CA . LEU A 1 264 ? 0.847 -8.961 8.307 1.00 94.31 264 LEU A CA 1
ATOM 2016 C C . LEU A 1 264 ? 2.352 -8.684 8.261 1.00 94.31 264 LEU A C 1
ATOM 2018 O O . LEU A 1 264 ? 2.947 -8.680 7.186 1.00 94.31 264 LEU A O 1
ATOM 2022 N N . MET A 1 265 ? 2.998 -8.535 9.420 1.00 90.00 265 MET A N 1
ATOM 2023 C CA . MET A 1 265 ? 4.448 -8.315 9.488 1.00 90.00 265 MET A CA 1
ATOM 2024 C C . MET A 1 265 ? 5.251 -9.513 8.962 1.00 90.00 265 MET A C 1
ATOM 2026 O O . MET A 1 265 ? 6.345 -9.330 8.428 1.00 90.00 265 MET A O 1
ATOM 2030 N N . THR A 1 266 ? 4.721 -10.735 9.068 1.00 91.44 266 THR A N 1
ATOM 2031 C CA . THR A 1 266 ? 5.325 -11.933 8.461 1.00 91.44 266 THR A CA 1
ATOM 2032 C C . THR A 1 266 ? 5.144 -11.933 6.943 1.00 91.44 266 THR A C 1
ATOM 2034 O O . THR A 1 266 ? 6.115 -12.125 6.214 1.00 91.44 266 THR A O 1
ATOM 2037 N N . ALA A 1 267 ? 3.938 -11.642 6.456 1.00 94.31 267 ALA A N 1
ATOM 2038 C CA . ALA A 1 267 ? 3.614 -11.579 5.036 1.00 94.31 267 ALA A CA 1
ATOM 2039 C C . ALA A 1 267 ? 4.429 -10.497 4.301 1.00 94.31 267 ALA A C 1
ATOM 2041 O O . ALA A 1 267 ? 5.013 -10.775 3.254 1.00 94.31 267 ALA A O 1
ATOM 2042 N N . PHE A 1 268 ? 4.561 -9.296 4.879 1.00 91.00 268 PHE A N 1
ATOM 2043 C CA . PHE A 1 268 ? 5.413 -8.230 4.340 1.00 91.00 268 PHE A CA 1
ATOM 2044 C C . PHE A 1 268 ? 6.882 -8.678 4.223 1.00 91.00 268 PHE A C 1
ATOM 2046 O O . PHE A 1 268 ? 7.464 -8.593 3.139 1.00 91.00 268 PHE A O 1
ATOM 2053 N N . ARG A 1 269 ? 7.453 -9.275 5.284 1.00 87.25 269 ARG A N 1
ATOM 2054 C CA . ARG A 1 269 ? 8.821 -9.836 5.270 1.00 87.25 269 ARG A CA 1
ATOM 2055 C C . ARG A 1 269 ? 9.005 -10.917 4.199 1.00 87.25 269 ARG A C 1
ATOM 2057 O O . ARG A 1 269 ? 10.017 -10.909 3.505 1.00 87.25 269 ARG A O 1
ATOM 2064 N N . LEU A 1 270 ? 8.029 -11.812 4.017 1.00 87.38 270 LEU A N 1
ATOM 2065 C CA . LEU A 1 270 ? 8.048 -12.834 2.958 1.00 87.38 270 LEU A CA 1
ATOM 2066 C C . LEU A 1 270 ? 7.977 -12.227 1.544 1.00 87.38 270 LEU A C 1
ATOM 2068 O O . LEU A 1 270 ? 8.526 -12.798 0.604 1.00 87.38 270 LEU A O 1
ATOM 2072 N N . LYS A 1 271 ? 7.355 -11.051 1.393 1.00 85.25 271 LYS A N 1
ATOM 2073 C CA . LYS A 1 271 ? 7.359 -10.235 0.166 1.00 85.25 271 LYS A CA 1
ATOM 2074 C C . LYS A 1 271 ? 8.565 -9.286 0.062 1.00 85.25 271 LYS A C 1
ATOM 2076 O O . LYS A 1 271 ? 8.588 -8.448 -0.832 1.00 85.25 271 LYS A O 1
ATOM 2081 N N . LYS A 1 272 ? 9.564 -9.416 0.948 1.00 83.50 272 LYS A N 1
ATOM 2082 C CA . LYS A 1 272 ? 10.776 -8.574 1.041 1.00 83.50 272 LYS A CA 1
ATOM 2083 C C . LYS A 1 272 ? 10.522 -7.077 1.286 1.00 83.50 272 LYS A C 1
ATOM 2085 O O . LYS A 1 272 ? 11.463 -6.290 1.241 1.00 83.50 272 LYS A O 1
ATOM 2090 N N . ILE A 1 273 ? 9.287 -6.675 1.581 1.00 84.19 273 ILE A N 1
ATOM 2091 C CA . ILE A 1 273 ? 8.933 -5.288 1.902 1.00 84.19 273 ILE A CA 1
ATOM 2092 C C . ILE A 1 273 ? 8.893 -5.111 3.417 1.00 84.19 273 ILE A C 1
ATOM 2094 O O . ILE A 1 273 ? 8.325 -5.927 4.139 1.00 84.19 273 ILE A O 1
ATOM 2098 N N . THR A 1 274 ? 9.505 -4.041 3.914 1.00 82.38 274 THR A N 1
ATOM 2099 C CA . THR A 1 274 ? 9.545 -3.737 5.349 1.00 82.38 274 THR A CA 1
ATOM 2100 C C . THR A 1 274 ? 8.994 -2.329 5.564 1.00 82.38 274 THR A C 1
ATOM 2102 O O . THR A 1 274 ? 9.606 -1.378 5.074 1.00 82.38 274 THR A O 1
ATOM 2105 N N . PRO A 1 275 ? 7.851 -2.159 6.257 1.00 86.88 275 PRO A N 1
ATOM 2106 C CA . PRO A 1 275 ? 7.393 -0.831 6.645 1.00 86.88 275 PRO A CA 1
ATOM 2107 C C . PRO A 1 275 ? 8.359 -0.237 7.676 1.00 86.88 275 PRO A C 1
ATOM 2109 O O . PRO A 1 275 ? 8.994 -0.966 8.442 1.00 86.88 275 PRO A O 1
ATOM 2112 N N . ASN A 1 276 ? 8.446 1.091 7.734 1.00 83.56 276 ASN A N 1
ATOM 2113 C CA . ASN A 1 276 ? 9.171 1.786 8.789 1.00 83.56 276 ASN A CA 1
ATOM 2114 C C . ASN A 1 276 ? 8.554 1.404 10.144 1.00 83.56 276 ASN A C 1
ATOM 2116 O O . ASN A 1 276 ? 7.427 1.793 10.438 1.00 83.56 276 ASN A O 1
ATOM 2120 N N . THR A 1 277 ? 9.278 0.643 10.968 1.00 72.38 277 THR A N 1
ATOM 2121 C CA . THR A 1 277 ? 8.772 0.097 12.240 1.00 72.38 277 THR A CA 1
ATOM 2122 C C . THR A 1 277 ? 8.425 1.178 13.254 1.00 72.38 277 THR A C 1
ATOM 2124 O O . THR A 1 277 ? 7.491 1.009 14.030 1.00 72.38 277 THR A O 1
ATOM 2127 N N . ASN A 1 278 ? 9.115 2.319 13.190 1.00 73.81 278 ASN A N 1
ATOM 2128 C CA . ASN A 1 278 ? 8.844 3.502 14.009 1.00 73.81 278 ASN A CA 1
ATOM 2129 C C . ASN A 1 278 ? 7.698 4.348 13.408 1.00 73.81 278 ASN A C 1
ATOM 2131 O O . ASN A 1 278 ? 7.461 5.477 13.824 1.00 73.81 278 ASN A O 1
ATOM 2135 N N . GLY A 1 279 ? 7.044 3.817 12.373 1.00 75.19 279 GLY A N 1
ATOM 2136 C CA . GLY A 1 279 ? 6.073 4.471 11.512 1.00 75.19 279 GLY A CA 1
ATOM 2137 C C . GLY A 1 279 ? 4.749 3.721 11.362 1.00 75.19 279 GLY A C 1
ATOM 2138 O O . GLY A 1 279 ? 3.924 4.123 10.545 1.00 75.19 279 GLY A O 1
ATOM 2139 N N . VAL A 1 280 ? 4.537 2.636 12.114 1.00 91.19 280 VAL A N 1
ATOM 2140 C CA . VAL A 1 280 ? 3.310 1.829 12.047 1.00 91.19 280 VAL A CA 1
ATOM 2141 C C . VAL A 1 280 ? 2.354 2.246 13.166 1.00 91.19 280 VAL A C 1
ATOM 2143 O O . VAL A 1 280 ? 2.543 1.887 14.330 1.00 91.19 280 VAL A O 1
ATOM 2146 N N . TYR A 1 281 ? 1.320 3.007 12.808 1.00 94.00 281 TYR A N 1
ATOM 2147 C CA . TYR A 1 281 ? 0.398 3.639 13.759 1.00 94.00 281 TYR A CA 1
ATOM 2148 C C . TYR A 1 281 ? -1.006 3.035 13.714 1.00 94.00 281 TYR A C 1
ATOM 2150 O O . TYR A 1 281 ? -1.495 2.650 12.650 1.00 94.00 281 TYR A O 1
ATOM 2158 N N . LEU A 1 282 ? -1.675 3.020 14.866 1.00 93.88 282 LEU A N 1
ATOM 2159 C CA . LEU A 1 282 ? -3.109 2.770 14.963 1.00 93.88 282 LEU A CA 1
ATOM 2160 C C . LEU A 1 282 ? -3.878 4.037 14.575 1.00 93.88 282 LEU A C 1
ATOM 2162 O O . LEU A 1 282 ? -3.592 5.140 15.051 1.00 93.88 282 LEU A O 1
ATOM 2166 N N . VAL A 1 283 ? -4.875 3.864 13.715 1.00 95.00 283 VAL A N 1
ATOM 2167 C CA . VAL A 1 283 ? -5.765 4.930 13.250 1.00 95.00 283 VAL A CA 1
ATOM 2168 C C . VAL A 1 283 ? -7.226 4.482 13.340 1.00 95.00 283 VAL A C 1
ATOM 2170 O O . VAL A 1 283 ? -7.529 3.290 13.386 1.00 95.00 283 VAL A O 1
ATOM 2173 N N . ARG A 1 284 ? -8.146 5.445 13.342 1.00 94.31 284 ARG A N 1
ATOM 2174 C CA . ARG A 1 284 ? -9.601 5.239 13.357 1.00 94.31 284 ARG A CA 1
ATOM 2175 C C . ARG A 1 284 ? -10.264 5.983 12.206 1.00 94.31 284 ARG A C 1
ATOM 2177 O O . ARG A 1 284 ? -9.815 7.066 11.831 1.00 94.31 284 ARG A O 1
ATOM 2184 N N . GLU A 1 285 ? -11.330 5.406 11.669 1.00 93.94 285 GLU A N 1
ATOM 2185 C CA . GLU A 1 285 ? -12.180 6.037 10.659 1.00 93.94 285 GLU A CA 1
ATOM 2186 C C . GLU A 1 285 ? -13.018 7.163 11.287 1.00 93.94 285 GLU A C 1
ATOM 2188 O O . GLU A 1 285 ? -13.587 7.005 12.369 1.00 93.94 285 GLU A O 1
ATOM 2193 N N . LEU A 1 286 ? -13.089 8.313 10.615 1.00 91.81 286 LEU A N 1
ATOM 2194 C CA . LEU A 1 286 ? -13.931 9.450 11.005 1.00 91.81 286 LEU A CA 1
ATOM 2195 C C . LEU A 1 286 ? -15.182 9.556 10.126 1.00 91.81 286 LEU A C 1
ATOM 2197 O O . LEU A 1 286 ? -16.261 9.879 10.619 1.00 91.81 286 LEU A O 1
ATOM 2201 N N . ASN A 1 287 ? -15.047 9.296 8.825 1.00 90.62 287 ASN A N 1
ATOM 2202 C CA . ASN A 1 287 ? -16.158 9.226 7.885 1.00 90.62 287 ASN A CA 1
ATOM 2203 C C . ASN A 1 287 ? -15.799 8.278 6.734 1.00 90.62 287 ASN A C 1
ATOM 2205 O O . ASN A 1 287 ? -14.889 8.559 5.950 1.00 90.62 287 ASN A O 1
ATOM 2209 N N . HIS A 1 288 ? -16.559 7.188 6.620 1.00 89.44 288 HIS A N 1
ATOM 2210 C CA . HIS A 1 288 ? -16.362 6.167 5.597 1.00 89.44 288 HIS A CA 1
ATOM 2211 C C . HIS A 1 288 ? -16.504 6.720 4.170 1.00 89.44 288 HIS A C 1
ATOM 2213 O O . HIS A 1 288 ? -15.592 6.591 3.359 1.00 89.44 288 HIS A O 1
ATOM 2219 N N . ALA A 1 289 ? -17.601 7.420 3.860 1.00 87.12 289 ALA A N 1
ATOM 2220 C CA . ALA A 1 289 ? -17.857 7.940 2.512 1.00 87.12 289 ALA A CA 1
ATOM 2221 C C . ALA A 1 289 ? -16.765 8.917 2.028 1.00 87.12 289 ALA A C 1
ATOM 2223 O O . ALA A 1 289 ? -16.409 8.915 0.847 1.00 87.12 289 ALA A O 1
ATOM 2224 N N . GLY A 1 290 ? -16.210 9.712 2.952 1.00 83.31 290 GLY A N 1
ATOM 2225 C CA . GLY A 1 290 ? -15.098 10.633 2.706 1.00 83.31 290 GLY A CA 1
ATOM 2226 C C . GLY A 1 290 ? -13.695 10.013 2.772 1.00 83.31 290 GLY A C 1
ATOM 2227 O O . GLY A 1 290 ? -12.727 10.735 2.556 1.00 83.31 290 GLY A O 1
ATOM 2228 N N . ASN A 1 291 ? -13.560 8.716 3.084 1.00 90.00 291 ASN A N 1
ATOM 2229 C CA . ASN A 1 291 ? -12.278 8.036 3.319 1.00 90.00 291 ASN A CA 1
ATOM 2230 C C . ASN A 1 291 ? -11.369 8.773 4.334 1.00 90.00 291 ASN A C 1
ATOM 2232 O O . ASN A 1 291 ? -10.151 8.890 4.142 1.00 90.00 291 ASN A O 1
ATOM 2236 N N . THR A 1 292 ? -11.959 9.325 5.401 1.00 92.44 292 THR A N 1
ATOM 2237 C CA . THR A 1 292 ? -11.226 10.136 6.383 1.00 92.44 292 THR A CA 1
ATOM 2238 C C . THR A 1 292 ? -10.824 9.319 7.608 1.00 92.44 292 THR A C 1
ATOM 2240 O O . THR A 1 292 ? -11.630 8.599 8.196 1.00 92.44 292 THR A O 1
ATOM 2243 N N . TRP A 1 293 ? -9.558 9.450 8.004 1.00 94.69 293 TRP A N 1
ATOM 2244 C CA . TRP A 1 293 ? -8.925 8.666 9.070 1.00 94.69 293 TRP A CA 1
ATOM 2245 C C . TRP A 1 293 ? -8.169 9.582 10.027 1.00 94.69 293 TRP A C 1
ATOM 2247 O O . TRP A 1 293 ? -7.757 10.670 9.641 1.00 94.69 293 TRP A O 1
ATOM 2257 N N . THR A 1 294 ? -7.936 9.165 11.265 1.00 94.50 294 THR A N 1
ATOM 2258 C CA . THR A 1 294 ? -7.111 9.925 12.215 1.00 94.50 294 THR A CA 1
ATOM 2259 C C . THR A 1 294 ? -6.268 9.014 13.093 1.00 94.50 294 THR A C 1
ATOM 2261 O O . THR A 1 294 ? -6.647 7.873 13.344 1.00 94.50 294 THR A O 1
ATOM 2264 N N . LEU A 1 295 ? -5.129 9.524 13.558 1.00 94.62 295 LEU A N 1
ATOM 2265 C CA . LEU A 1 295 ? -4.286 8.868 14.559 1.00 94.62 295 LEU A CA 1
ATOM 2266 C C . LEU A 1 295 ? -5.031 8.781 15.897 1.00 94.62 295 LEU A C 1
ATOM 2268 O O . LEU A 1 295 ? -5.966 9.543 16.145 1.00 94.62 295 LEU A O 1
ATOM 2272 N N . LEU A 1 296 ? -4.612 7.862 16.763 1.00 94.62 296 LEU A N 1
ATOM 2273 C CA . LEU A 1 296 ? -5.156 7.721 18.115 1.00 94.62 296 LEU A CA 1
ATOM 2274 C C . LEU A 1 296 ? -4.168 8.205 19.174 1.00 94.62 296 LEU A C 1
ATOM 2276 O O . LEU A 1 296 ? -2.957 8.055 19.017 1.00 94.62 296 LEU A O 1
ATOM 2280 N N . ASP A 1 297 ? -4.699 8.730 20.273 1.00 94.12 297 ASP A N 1
ATOM 2281 C CA . ASP A 1 297 ? -3.955 8.960 21.508 1.00 94.12 297 ASP A CA 1
ATOM 2282 C C . ASP A 1 297 ? -3.971 7.679 22.360 1.00 94.12 297 ASP A C 1
ATOM 2284 O O . ASP A 1 297 ? -5.030 7.184 22.760 1.00 94.12 297 ASP A O 1
ATOM 2288 N N . LYS A 1 298 ? -2.792 7.127 22.655 1.00 92.81 298 LYS A N 1
ATOM 2289 C CA . LYS A 1 298 ? -2.649 5.860 23.384 1.00 92.81 298 LYS A CA 1
ATOM 2290 C C . LYS A 1 298 ? -3.018 5.929 24.858 1.00 92.81 298 LYS A C 1
ATOM 2292 O O . LYS A 1 298 ? -3.273 4.900 25.488 1.00 92.81 298 LYS A O 1
ATOM 2297 N N . THR A 1 299 ? -3.079 7.132 25.427 1.00 90.81 299 THR A N 1
ATOM 2298 C CA . THR A 1 299 ? -3.522 7.313 26.811 1.00 90.81 299 THR A CA 1
ATOM 2299 C C . THR A 1 299 ? -5.013 7.008 26.948 1.00 90.81 299 THR A C 1
ATOM 2301 O O . THR A 1 299 ? -5.393 6.345 27.913 1.00 90.81 299 THR A O 1
ATOM 2304 N N . SER A 1 300 ? -5.825 7.385 25.949 1.00 89.25 300 SER A N 1
ATOM 2305 C CA . SER A 1 300 ? -7.294 7.466 26.034 1.00 89.25 300 SER A CA 1
ATOM 2306 C C . SER A 1 300 ? -8.075 6.681 24.966 1.00 89.25 300 SER A C 1
ATOM 2308 O O . SER A 1 300 ? -9.300 6.585 25.058 1.00 89.25 300 SER A O 1
ATOM 2310 N N . GLY A 1 301 ? -7.412 6.156 23.929 1.00 88.06 301 GLY A N 1
ATOM 2311 C CA . GLY A 1 301 ? -8.060 5.479 22.794 1.00 88.06 301 GLY A CA 1
ATOM 2312 C C . GLY A 1 301 ? -8.872 6.405 21.874 1.00 88.06 301 GLY A C 1
ATOM 2313 O O . GLY A 1 301 ? -9.550 5.931 20.959 1.00 88.06 301 GLY A O 1
ATOM 2314 N N . GLN A 1 302 ? -8.825 7.721 22.110 1.00 91.12 302 GLN A N 1
ATOM 2315 C CA . GLN A 1 302 ? -9.571 8.724 21.349 1.00 91.12 302 GLN A CA 1
ATOM 2316 C C . GLN A 1 302 ? -8.779 9.228 20.132 1.00 91.12 302 GLN A C 1
ATOM 2318 O O . GLN A 1 302 ? -7.557 9.073 20.089 1.00 91.12 302 GLN A O 1
ATOM 2323 N N . PRO A 1 303 ? -9.449 9.852 19.143 1.00 92.75 303 PRO A N 1
ATOM 2324 C CA . PRO A 1 303 ? -8.794 10.631 18.097 1.00 92.75 303 PRO A CA 1
ATOM 2325 C C . PRO A 1 303 ? -7.723 11.585 18.640 1.00 92.75 303 PRO A C 1
ATOM 2327 O O . PRO A 1 303 ? -8.010 12.443 19.475 1.00 92.75 303 PRO A O 1
ATOM 2330 N N . ALA A 1 304 ? -6.501 11.457 18.130 1.00 91.19 304 ALA A N 1
ATOM 2331 C CA . ALA A 1 304 ? -5.429 12.407 18.380 1.00 91.19 304 ALA A CA 1
ATOM 2332 C C . ALA A 1 304 ? -5.772 13.776 17.773 1.00 91.19 304 ALA A C 1
ATOM 2334 O O . ALA A 1 304 ? -6.449 13.882 16.745 1.00 91.19 304 ALA A O 1
ATOM 2335 N N . THR A 1 305 ? -5.271 14.833 18.406 1.00 88.56 305 THR A N 1
ATOM 2336 C CA . THR A 1 305 ? -5.472 16.227 17.991 1.00 88.56 305 THR A CA 1
ATOM 2337 C C . THR A 1 305 ? -4.133 16.895 17.689 1.00 88.56 305 THR A C 1
ATOM 2339 O O . THR A 1 305 ? -3.078 16.337 17.977 1.00 88.56 305 THR A O 1
ATOM 2342 N N . ALA A 1 306 ? -4.147 18.128 17.177 1.00 83.69 306 ALA A N 1
ATOM 2343 C CA . ALA A 1 306 ? -2.923 18.915 16.989 1.00 83.69 306 ALA A CA 1
ATOM 2344 C C . ALA A 1 306 ? -2.207 19.286 18.312 1.00 83.69 306 ALA A C 1
ATOM 2346 O O . ALA A 1 306 ? -1.103 19.819 18.270 1.00 83.69 306 ALA A O 1
ATOM 2347 N N . ALA A 1 307 ? -2.827 19.014 19.469 1.00 87.25 307 ALA A N 1
ATOM 2348 C CA . ALA A 1 307 ? -2.232 19.166 20.797 1.00 87.25 307 ALA A CA 1
ATOM 2349 C C . ALA A 1 307 ? -1.773 17.829 21.421 1.00 87.25 307 ALA A C 1
ATOM 2351 O O . ALA A 1 307 ? -1.181 17.839 22.499 1.00 87.25 307 ALA A O 1
ATOM 2352 N N . THR A 1 308 ? -2.036 16.683 20.778 1.00 90.75 308 THR A N 1
ATOM 2353 C CA . THR A 1 308 ? -1.548 15.369 21.230 1.00 90.75 308 THR A CA 1
ATOM 2354 C C . THR A 1 308 ? -0.047 15.256 20.925 1.00 90.75 308 THR A C 1
ATOM 2356 O O . THR A 1 308 ? 0.317 15.351 19.754 1.00 90.75 308 THR A O 1
ATOM 2359 N N . PRO A 1 309 ? 0.836 15.042 21.921 1.00 91.06 309 PRO A N 1
ATOM 2360 C CA . PRO A 1 309 ? 2.272 14.910 21.672 1.00 91.06 309 PRO A CA 1
ATOM 2361 C C . PRO A 1 309 ? 2.615 13.668 20.843 1.00 91.06 309 PRO A C 1
ATOM 2363 O O . PRO A 1 309 ? 2.025 12.608 21.053 1.00 91.06 309 PRO A O 1
ATOM 2366 N N . ASP A 1 310 ? 3.642 13.757 19.994 1.00 89.50 310 ASP A N 1
ATOM 2367 C CA . ASP A 1 310 ? 4.139 12.650 19.160 1.00 89.50 310 ASP A CA 1
ATOM 2368 C C . ASP A 1 310 ? 4.414 11.354 19.953 1.00 89.50 310 ASP A C 1
ATOM 2370 O O . ASP A 1 310 ? 4.166 10.256 19.457 1.00 89.50 310 ASP A O 1
ATOM 2374 N N . SER A 1 311 ? 4.868 11.469 21.209 1.00 90.19 311 SER A N 1
ATOM 2375 C CA . SER A 1 311 ? 5.110 10.345 22.133 1.00 90.19 311 SER A CA 1
ATOM 2376 C C . SER A 1 311 ? 3.846 9.596 22.572 1.00 90.19 311 SER A C 1
ATOM 2378 O O . SER A 1 311 ? 3.930 8.454 23.029 1.00 90.19 311 SER A O 1
ATOM 2380 N N . ASN A 1 312 ? 2.688 10.250 22.471 1.00 93.00 312 ASN A N 1
ATOM 2381 C CA . ASN A 1 312 ? 1.385 9.750 22.902 1.00 93.00 312 ASN A CA 1
ATOM 2382 C C . ASN A 1 312 ? 0.555 9.227 21.719 1.00 93.00 312 ASN A C 1
ATOM 2384 O O . ASN A 1 312 ? -0.525 8.677 21.931 1.00 93.00 312 ASN A O 1
ATOM 2388 N N . LEU A 1 313 ? 1.046 9.367 20.486 1.00 93.38 313 LEU A N 1
ATOM 2389 C CA . LEU A 1 313 ? 0.440 8.746 19.315 1.00 93.38 313 LEU A CA 1
ATOM 2390 C C . LEU A 1 313 ? 0.569 7.221 19.408 1.00 93.38 313 LEU A C 1
ATOM 2392 O O . LEU A 1 313 ? 1.636 6.691 19.715 1.00 93.38 313 LEU A O 1
ATOM 2396 N N . ALA A 1 314 ? -0.526 6.524 19.131 1.00 93.50 314 ALA A N 1
ATOM 2397 C CA . ALA A 1 314 ? -0.631 5.079 19.259 1.00 93.50 314 ALA A CA 1
ATOM 2398 C C . ALA A 1 314 ? 0.117 4.327 18.151 1.00 93.50 314 ALA A C 1
ATOM 2400 O O . ALA A 1 314 ? -0.301 4.322 16.990 1.00 93.50 314 ALA A O 1
ATOM 2401 N N . LEU A 1 315 ? 1.194 3.638 18.515 1.00 92.56 315 LEU A N 1
ATOM 2402 C CA . LEU A 1 315 ? 1.873 2.665 17.664 1.00 92.56 315 LEU A CA 1
ATOM 2403 C C . LEU A 1 315 ? 1.159 1.310 17.733 1.00 92.56 315 LEU A C 1
ATOM 2405 O O . LEU A 1 315 ? 0.493 0.987 18.714 1.00 92.56 315 LEU A O 1
ATOM 2409 N N . PHE A 1 316 ? 1.357 0.460 16.724 1.00 88.81 316 PHE A N 1
ATOM 2410 C CA . PHE A 1 316 ? 0.856 -0.925 16.756 1.00 88.81 316 PHE A CA 1
ATOM 2411 C C . PHE A 1 316 ? 1.370 -1.733 17.967 1.00 88.81 316 PHE A C 1
ATOM 2413 O O . PHE A 1 316 ? 0.717 -2.679 18.396 1.00 88.81 316 PHE A O 1
ATOM 2420 N N . SER A 1 317 ? 2.529 -1.355 18.519 1.00 88.69 317 SER A N 1
ATOM 2421 C CA . SER A 1 317 ? 3.126 -1.948 19.718 1.00 88.69 317 SER A CA 1
ATOM 2422 C C . SER A 1 317 ? 2.436 -1.537 21.019 1.00 88.69 317 SER A C 1
ATOM 2424 O O . SER A 1 317 ? 2.538 -2.268 21.995 1.00 88.69 317 SER A O 1
ATOM 2426 N N . ASP A 1 318 ? 1.740 -0.394 21.038 1.00 91.00 318 ASP A N 1
ATOM 2427 C CA . ASP A 1 318 ? 0.954 0.055 22.194 1.00 91.00 318 ASP A CA 1
ATOM 2428 C C . ASP A 1 318 ? -0.414 -0.666 22.266 1.00 91.00 318 ASP A C 1
ATOM 2430 O O . ASP A 1 318 ? -1.146 -0.506 23.241 1.00 91.00 318 ASP A O 1
ATOM 2434 N N . LEU A 1 319 ? -0.783 -1.454 21.241 1.00 88.62 319 LEU A N 1
ATOM 2435 C CA . LEU A 1 319 ? -2.111 -2.064 21.119 1.00 88.62 319 LEU A CA 1
ATOM 2436 C C . LEU A 1 319 ? -2.544 -2.908 22.336 1.00 88.62 319 LEU A C 1
ATOM 2438 O O . LEU A 1 319 ? -3.692 -2.727 22.744 1.00 88.62 319 LEU A O 1
ATOM 2442 N N . PRO A 1 320 ? -1.707 -3.784 22.938 1.00 87.69 320 PRO A N 1
ATOM 2443 C CA . PRO A 1 320 ? -2.127 -4.589 24.089 1.00 87.69 320 PRO A CA 1
ATOM 2444 C C . PRO A 1 320 ? -2.600 -3.731 25.273 1.00 87.69 320 PRO A C 1
ATOM 2446 O O . PRO A 1 320 ? -3.632 -4.026 25.869 1.00 87.69 320 PRO A O 1
ATOM 2449 N N . ASP A 1 321 ? -1.924 -2.605 25.528 1.00 88.25 321 ASP A N 1
ATOM 2450 C CA . ASP A 1 321 ? -2.267 -1.632 26.578 1.00 88.25 321 ASP A CA 1
ATOM 2451 C C . ASP A 1 321 ? -3.424 -0.688 26.178 1.00 88.25 321 ASP A C 1
ATOM 2453 O O . ASP A 1 321 ? -3.833 0.189 26.949 1.00 88.25 321 ASP A O 1
ATOM 2457 N N . MET A 1 322 ? -3.947 -0.826 24.955 1.00 89.06 322 MET A N 1
ATOM 2458 C CA . MET A 1 322 ? -5.036 -0.021 24.400 1.00 89.06 322 MET A CA 1
ATOM 2459 C C . MET A 1 322 ? -6.339 -0.790 24.178 1.00 89.06 322 MET A C 1
ATOM 2461 O O . MET A 1 322 ? -7.347 -0.132 23.930 1.00 89.06 322 MET A O 1
ATOM 2465 N N . ILE A 1 323 ? -6.353 -2.126 24.274 1.00 86.06 323 ILE A N 1
ATOM 2466 C CA . ILE A 1 323 ? -7.530 -2.971 23.990 1.00 86.06 323 ILE A CA 1
ATOM 2467 C C . ILE A 1 323 ? -8.794 -2.458 24.703 1.00 86.06 323 ILE A C 1
ATOM 2469 O O . ILE A 1 323 ? -9.784 -2.158 24.035 1.00 86.06 323 ILE A O 1
ATOM 2473 N N . ASP A 1 324 ? -8.724 -2.234 26.017 1.00 86.94 324 ASP A N 1
ATOM 2474 C CA . ASP A 1 324 ? -9.851 -1.762 26.844 1.00 86.94 324 ASP A CA 1
ATOM 2475 C C . ASP A 1 324 ? -10.259 -0.295 26.577 1.00 86.94 324 ASP A C 1
ATOM 2477 O O . ASP A 1 324 ? -11.237 0.203 27.134 1.00 86.94 324 ASP A O 1
ATOM 2481 N N . LYS A 1 325 ? -9.504 0.421 25.733 1.00 90.12 325 LYS A N 1
ATOM 2482 C CA . LYS A 1 325 ? -9.734 1.826 25.353 1.00 90.12 325 LYS A CA 1
ATOM 2483 C C . LYS A 1 325 ? -10.341 1.967 23.955 1.00 90.12 325 LYS A C 1
ATOM 2485 O O . LYS A 1 325 ? -10.744 3.069 23.576 1.00 90.12 325 LYS A O 1
ATOM 2490 N N . LEU A 1 326 ? -10.379 0.890 23.166 1.00 90.00 326 LEU A N 1
ATOM 2491 C CA . LEU A 1 326 ? -10.965 0.905 21.827 1.00 90.00 326 LEU A CA 1
ATOM 2492 C C . LEU A 1 326 ? -12.497 0.869 21.923 1.00 90.00 326 LEU A C 1
ATOM 2494 O O . LEU A 1 326 ? -13.086 0.046 22.616 1.00 90.00 326 LEU A O 1
ATOM 2498 N N . GLN A 1 327 ? -13.161 1.773 21.207 1.00 87.81 327 GLN A N 1
ATOM 2499 C CA . GLN A 1 327 ? -14.615 1.901 21.226 1.00 87.81 327 GLN A CA 1
ATOM 2500 C C . GLN A 1 327 ? -15.256 0.844 20.320 1.00 87.81 327 GLN A C 1
ATOM 2502 O O . GLN A 1 327 ? -14.947 0.756 19.131 1.00 87.81 327 GLN A O 1
ATOM 2507 N N . HIS A 1 328 ? -16.181 0.058 20.874 1.00 87.25 328 HIS A N 1
ATOM 2508 C CA . HIS A 1 328 ? -16.974 -0.902 20.105 1.00 87.25 328 HIS A CA 1
ATOM 2509 C C . HIS A 1 328 ? -17.764 -0.225 18.974 1.00 87.25 328 HIS A C 1
ATOM 2511 O O . HIS A 1 328 ? -18.222 0.912 19.101 1.00 87.25 328 HIS A O 1
ATOM 2517 N N . GLY A 1 329 ? -17.928 -0.943 17.859 1.00 84.62 329 GLY A N 1
ATOM 2518 C CA . GLY A 1 329 ? -18.633 -0.437 16.676 1.00 84.62 329 GLY A CA 1
ATOM 2519 C C . GLY A 1 329 ? -17.918 0.707 15.942 1.00 84.62 329 GLY A C 1
ATOM 2520 O O . GLY A 1 329 ? -18.570 1.446 15.212 1.00 84.62 329 GLY A O 1
ATOM 2521 N N . GLN A 1 330 ? -16.609 0.891 16.148 1.00 89.38 330 GLN A N 1
ATOM 2522 C CA . GLN A 1 330 ? -15.778 1.826 15.383 1.00 89.38 330 GLN A CA 1
ATOM 2523 C C . GLN A 1 330 ? -14.824 1.069 14.456 1.00 89.38 330 GLN A C 1
ATOM 2525 O O . GLN A 1 330 ? -14.195 0.096 14.875 1.00 89.38 330 GLN A O 1
ATOM 2530 N N . THR A 1 331 ? -14.676 1.542 13.218 1.00 91.25 331 THR A N 1
ATOM 2531 C CA . THR A 1 331 ? -13.683 1.017 12.275 1.00 91.25 331 THR A CA 1
ATOM 2532 C C . THR A 1 331 ? -12.290 1.512 12.662 1.00 91.25 331 THR A C 1
ATOM 2534 O O . THR A 1 331 ? -12.037 2.719 12.759 1.00 91.25 331 THR A O 1
ATOM 2537 N N . TYR A 1 332 ? -11.364 0.576 12.843 1.00 93.81 332 TYR A N 1
ATOM 2538 C CA . TYR A 1 332 ? -9.952 0.854 13.100 1.00 93.81 332 TYR A CA 1
ATOM 2539 C C . TYR A 1 332 ? -9.109 0.423 11.898 1.00 93.81 332 TYR A C 1
ATOM 2541 O O . TYR A 1 332 ? -9.537 -0.403 11.098 1.00 93.81 332 TYR A O 1
ATOM 2549 N N . ALA A 1 333 ? -7.909 0.972 11.746 1.00 94.88 333 ALA A N 1
ATOM 2550 C CA . ALA A 1 333 ? -6.934 0.486 10.777 1.00 94.88 333 ALA A CA 1
ATOM 2551 C C . ALA A 1 333 ? -5.514 0.567 11.343 1.00 94.88 333 ALA A C 1
ATOM 2553 O O . ALA A 1 333 ? -5.233 1.330 12.270 1.00 94.88 333 ALA A O 1
ATOM 2554 N N . ILE A 1 334 ? -4.606 -0.200 10.745 1.00 95.19 334 ILE A N 1
ATOM 2555 C CA . ILE A 1 334 ? -3.167 -0.046 10.952 1.00 95.19 334 ILE A CA 1
ATOM 2556 C C . ILE A 1 334 ? -2.604 0.685 9.733 1.00 95.19 334 ILE A C 1
ATOM 2558 O O . ILE A 1 334 ? -2.718 0.196 8.606 1.00 95.19 334 ILE A O 1
ATOM 2562 N N . ARG A 1 335 ? -2.005 1.861 9.948 1.00 95.56 335 ARG A N 1
ATOM 2563 C CA . ARG A 1 335 ? -1.305 2.618 8.905 1.00 95.56 335 ARG A CA 1
ATOM 2564 C C . ARG A 1 335 ? 0.155 2.175 8.862 1.00 95.56 335 ARG A C 1
ATOM 2566 O O . ARG A 1 335 ? 0.939 2.556 9.730 1.00 95.56 335 ARG A O 1
ATOM 2573 N N . PHE A 1 336 ? 0.512 1.393 7.849 1.00 94.25 336 PHE A N 1
ATOM 2574 C CA . PHE A 1 336 ? 1.878 0.975 7.549 1.00 94.25 336 PHE A CA 1
ATOM 2575 C C . PHE A 1 336 ? 2.533 1.965 6.583 1.00 94.25 336 PHE A C 1
ATOM 2577 O O . PHE A 1 336 ? 2.097 2.102 5.441 1.00 94.25 336 PHE A O 1
ATOM 2584 N N . SER A 1 337 ? 3.593 2.635 7.026 1.00 91.81 337 SER A N 1
ATOM 2585 C CA . SER A 1 337 ? 4.351 3.581 6.204 1.00 91.81 337 SER A CA 1
ATOM 2586 C C . SER A 1 337 ? 5.571 2.927 5.558 1.00 91.81 337 SER A C 1
ATOM 2588 O O . SER A 1 337 ? 6.440 2.404 6.256 1.00 91.81 337 SER A O 1
ATOM 2590 N N . PHE A 1 338 ? 5.674 3.007 4.235 1.00 87.94 338 PHE A N 1
ATOM 2591 C CA . PHE A 1 338 ? 6.795 2.508 3.434 1.00 87.94 338 PHE A CA 1
ATOM 2592 C C . PHE A 1 338 ? 7.584 3.667 2.811 1.00 87.94 338 PHE A C 1
ATOM 2594 O O . PHE A 1 338 ? 7.045 4.752 2.590 1.00 87.94 338 PHE A O 1
ATOM 2601 N N . ASP A 1 339 ? 8.864 3.440 2.521 1.00 80.31 339 ASP A N 1
ATOM 2602 C CA . ASP A 1 339 ? 9.712 4.393 1.795 1.00 80.31 339 ASP A CA 1
ATOM 2603 C C . ASP A 1 339 ? 9.216 4.544 0.344 1.00 80.31 339 ASP A C 1
ATOM 2605 O O . ASP A 1 339 ? 9.108 3.551 -0.381 1.00 80.31 339 ASP A O 1
ATOM 2609 N N . GLY A 1 340 ? 8.918 5.777 -0.084 1.00 61.97 340 GLY A N 1
ATOM 2610 C CA . GLY A 1 340 ? 8.449 6.078 -1.445 1.00 61.97 340 GLY A CA 1
ATOM 2611 C C . GLY A 1 340 ? 9.513 5.909 -2.534 1.00 61.97 340 GLY A C 1
ATOM 2612 O O . GLY A 1 340 ? 9.212 6.040 -3.716 1.00 61.97 340 GLY A O 1
ATOM 2613 N N . LYS A 1 341 ? 10.757 5.623 -2.135 1.00 57.09 341 LYS A N 1
ATOM 2614 C CA . LYS A 1 341 ? 11.925 5.376 -2.992 1.00 57.09 341 LYS A CA 1
ATOM 2615 C C . LYS A 1 341 ? 12.479 3.957 -2.750 1.00 57.09 341 LYS A C 1
ATOM 2617 O O . LYS A 1 341 ? 13.650 3.680 -3.000 1.00 57.09 341 LYS A O 1
ATOM 2622 N N . GLY A 1 342 ? 11.633 3.049 -2.252 1.00 46.38 342 GLY A N 1
ATOM 2623 C CA . GLY A 1 342 ? 12.023 1.776 -1.634 1.00 46.38 342 GLY A CA 1
ATOM 2624 C C . GLY A 1 342 ? 12.768 0.748 -2.500 1.00 46.38 342 GLY A C 1
ATOM 2625 O O . GLY A 1 342 ? 13.356 -0.163 -1.926 1.00 46.38 342 GLY A O 1
ATOM 2626 N N . ASP A 1 343 ? 12.804 0.875 -3.830 1.00 49.47 343 ASP A N 1
ATOM 2627 C CA . ASP A 1 343 ? 13.556 -0.052 -4.702 1.00 49.47 343 ASP A CA 1
ATOM 2628 C C . ASP A 1 343 ? 15.050 0.295 -4.828 1.00 49.47 343 ASP A C 1
ATOM 2630 O O . ASP A 1 343 ? 15.831 -0.514 -5.339 1.00 49.47 343 ASP A O 1
ATOM 2634 N N . TYR A 1 344 ? 15.493 1.471 -4.366 1.00 53.22 344 TYR A N 1
ATOM 2635 C CA . TYR A 1 344 ? 16.927 1.750 -4.324 1.00 53.22 344 TYR A CA 1
ATOM 2636 C C . TYR A 1 344 ? 17.612 0.876 -3.267 1.00 53.22 344 TYR A C 1
ATOM 2638 O O . TYR A 1 344 ? 17.137 0.710 -2.139 1.00 53.22 344 TYR A O 1
ATOM 2646 N N . LEU A 1 345 ? 18.780 0.338 -3.628 1.00 53.38 345 LEU A N 1
ATOM 2647 C CA . LEU A 1 345 ? 19.688 -0.295 -2.677 1.00 53.38 345 LEU A CA 1
ATOM 2648 C C . LEU A 1 345 ? 20.144 0.751 -1.655 1.00 53.38 345 LEU A C 1
ATOM 2650 O O . LEU A 1 345 ? 20.931 1.643 -1.973 1.00 53.38 345 LEU A O 1
ATOM 2654 N N . ARG A 1 346 ? 19.639 0.634 -0.426 1.00 54.50 346 ARG A N 1
ATOM 2655 C CA . ARG A 1 346 ? 20.051 1.471 0.703 1.00 54.50 346 ARG A CA 1
ATOM 2656 C C . ARG A 1 346 ? 21.524 1.237 1.026 1.00 54.50 346 ARG A C 1
ATOM 2658 O O . ARG A 1 346 ? 22.014 0.110 0.970 1.00 54.50 346 ARG A O 1
ATOM 2665 N N . THR A 1 347 ? 22.209 2.294 1.450 1.00 47.62 347 THR A N 1
ATOM 2666 C CA . THR A 1 347 ? 23.612 2.247 1.895 1.00 47.62 347 THR A CA 1
ATOM 2667 C C . THR A 1 347 ? 23.829 1.411 3.161 1.00 47.62 347 THR A C 1
ATOM 2669 O O . THR A 1 347 ? 24.953 0.997 3.420 1.00 47.62 347 THR A O 1
ATOM 2672 N N . ASP A 1 348 ? 22.765 1.129 3.920 1.00 51.44 348 ASP A N 1
ATOM 2673 C CA . ASP A 1 348 ? 22.760 0.226 5.081 1.00 51.44 348 ASP A CA 1
ATOM 2674 C C . ASP A 1 348 ? 22.541 -1.260 4.729 1.00 51.44 348 ASP A C 1
ATOM 2676 O O . ASP A 1 348 ? 22.609 -2.115 5.610 1.00 51.44 348 ASP A O 1
ATOM 2680 N N . GLY A 1 349 ? 22.288 -1.589 3.456 1.00 54.12 349 GLY A N 1
ATOM 2681 C CA . GLY A 1 349 ? 22.098 -2.965 2.991 1.00 54.12 349 GLY A CA 1
ATOM 2682 C C . GLY A 1 349 ? 20.778 -3.631 3.402 1.00 54.12 349 GLY A C 1
ATOM 2683 O O . GLY A 1 349 ? 20.613 -4.822 3.146 1.00 54.12 349 GLY A O 1
ATOM 2684 N N . LEU A 1 350 ? 19.824 -2.904 4.002 1.00 57.50 350 LEU A N 1
ATOM 2685 C CA . LEU A 1 350 ? 18.545 -3.480 4.454 1.00 57.50 350 LEU A CA 1
ATOM 2686 C C . LEU A 1 350 ? 17.590 -3.851 3.303 1.00 57.50 350 LEU A C 1
ATOM 2688 O O . LEU A 1 350 ? 16.705 -4.685 3.488 1.00 57.50 350 LEU A O 1
ATOM 2692 N N . ASN A 1 351 ? 17.779 -3.270 2.114 1.00 61.12 351 ASN A N 1
ATOM 2693 C CA . ASN A 1 351 ? 17.016 -3.603 0.909 1.00 61.12 351 ASN A CA 1
ATOM 2694 C C . ASN A 1 351 ? 17.758 -4.658 0.074 1.00 61.12 351 ASN A C 1
ATOM 2696 O O . ASN A 1 351 ? 18.891 -4.434 -0.350 1.00 61.12 351 ASN A O 1
ATOM 2700 N N . SER A 1 352 ? 17.106 -5.784 -0.230 1.00 63.06 352 SER A N 1
ATOM 2701 C CA . SER A 1 352 ? 17.661 -6.815 -1.117 1.00 63.06 352 SER A CA 1
ATOM 2702 C C . SER A 1 352 ? 17.360 -6.526 -2.592 1.00 63.06 352 SER A C 1
ATOM 2704 O O . SER A 1 352 ? 16.195 -6.345 -2.939 1.00 63.06 352 SER A O 1
ATOM 2706 N N . ALA A 1 353 ? 18.357 -6.609 -3.476 1.00 64.62 353 ALA A N 1
ATOM 2707 C CA . ALA A 1 353 ? 18.129 -6.612 -4.924 1.00 64.62 353 ALA A CA 1
ATOM 2708 C C . ALA A 1 353 ? 18.007 -8.041 -5.482 1.00 64.62 353 ALA A C 1
ATOM 2710 O O . ALA A 1 353 ? 18.862 -8.888 -5.225 1.00 64.62 353 ALA A O 1
ATOM 2711 N N . ASP A 1 354 ? 17.001 -8.294 -6.326 1.00 65.62 354 ASP A N 1
ATOM 2712 C CA . ASP A 1 354 ? 16.867 -9.566 -7.064 1.00 65.62 354 ASP A CA 1
ATOM 2713 C C . ASP A 1 354 ? 17.940 -9.732 -8.161 1.00 65.62 354 ASP A C 1
ATOM 2715 O O . ASP A 1 354 ? 18.312 -10.847 -8.550 1.00 65.62 354 ASP A O 1
ATOM 2719 N N . LYS A 1 355 ? 18.464 -8.606 -8.660 1.00 68.44 355 LYS A N 1
ATOM 2720 C CA . LYS A 1 355 ? 19.637 -8.534 -9.538 1.00 68.44 355 LYS A CA 1
ATOM 2721 C C . LYS A 1 355 ? 20.338 -7.183 -9.408 1.00 68.44 355 LYS A C 1
ATOM 2723 O O . LYS A 1 355 ? 19.679 -6.160 -9.251 1.00 68.44 355 LYS A O 1
ATOM 2728 N N . VAL A 1 356 ? 21.657 -7.172 -9.576 1.00 73.31 356 VAL A N 1
ATOM 2729 C CA . VAL A 1 356 ? 22.467 -5.947 -9.693 1.00 73.31 356 VAL A CA 1
ATOM 2730 C C . VAL A 1 356 ? 23.235 -6.020 -11.002 1.00 73.31 356 VAL A C 1
ATOM 2732 O O . VAL A 1 356 ? 23.924 -7.007 -11.240 1.00 73.31 356 VAL A O 1
ATOM 2735 N N . CYS A 1 357 ? 23.106 -5.010 -11.861 1.00 70.62 357 CYS A N 1
ATOM 2736 C CA . CYS A 1 357 ? 23.779 -4.949 -13.159 1.00 70.62 357 CYS A CA 1
ATOM 2737 C C . CYS A 1 357 ? 24.692 -3.726 -13.228 1.00 70.62 357 CYS A C 1
ATOM 2739 O O . CYS A 1 357 ? 24.299 -2.643 -12.801 1.00 70.62 357 CYS A O 1
ATOM 2741 N N . TRP A 1 358 ? 25.871 -3.885 -13.824 1.00 70.94 358 TRP A N 1
ATOM 2742 C CA . TRP A 1 358 ? 26.786 -2.775 -14.091 1.00 70.94 358 TRP A CA 1
ATOM 2743 C C . TRP A 1 358 ? 26.527 -2.178 -15.475 1.00 70.94 358 TRP A C 1
ATOM 2745 O O . TRP A 1 358 ? 26.199 -2.902 -16.414 1.00 70.94 358 TRP A O 1
ATOM 2755 N N . ASN A 1 359 ? 26.729 -0.869 -15.618 1.00 62.47 359 ASN A N 1
ATOM 2756 C CA . ASN A 1 359 ? 26.800 -0.210 -16.923 1.00 62.47 359 ASN A CA 1
ATOM 2757 C C . ASN A 1 359 ? 28.253 -0.205 -17.423 1.00 62.47 359 ASN A C 1
ATOM 2759 O O . ASN A 1 359 ? 29.191 -0.132 -16.629 1.00 62.47 359 ASN A O 1
ATOM 2763 N N . THR A 1 360 ? 28.449 -0.274 -18.738 1.00 68.00 360 THR A N 1
ATOM 2764 C CA . THR A 1 360 ? 29.755 -0.050 -19.373 1.00 68.00 360 THR A CA 1
ATOM 2765 C C . THR A 1 360 ? 30.054 1.449 -19.490 1.00 68.00 360 THR A C 1
ATOM 2767 O O . THR A 1 360 ? 29.177 2.296 -19.318 1.00 68.00 360 THR A O 1
ATOM 2770 N N . THR A 1 361 ? 31.285 1.793 -19.876 1.00 63.09 361 THR A N 1
ATOM 2771 C CA . THR A 1 361 ? 31.711 3.170 -20.199 1.00 63.09 361 THR A CA 1
ATOM 2772 C C . THR A 1 361 ? 30.917 3.845 -21.324 1.00 63.09 361 THR A C 1
ATOM 2774 O O . THR A 1 361 ? 31.005 5.058 -21.468 1.00 63.09 361 THR A O 1
ATOM 2777 N N . THR A 1 362 ? 30.131 3.099 -22.106 1.00 55.66 362 THR A N 1
ATOM 2778 C CA . THR A 1 362 ? 29.242 3.626 -23.159 1.00 55.66 362 THR A CA 1
ATOM 2779 C C . THR A 1 362 ? 27.774 3.707 -22.722 1.00 55.66 362 THR A C 1
ATOM 2781 O O . THR A 1 362 ? 26.902 3.934 -23.555 1.00 55.66 362 THR A O 1
ATOM 2784 N N . GLY A 1 363 ? 27.470 3.464 -21.441 1.00 48.50 363 GLY A N 1
ATOM 2785 C CA . GLY A 1 363 ? 26.098 3.382 -20.923 1.00 48.50 363 GLY A CA 1
ATOM 2786 C C . GLY A 1 363 ? 25.349 2.097 -21.304 1.00 48.50 363 GLY A C 1
ATOM 2787 O O . GLY A 1 363 ? 24.243 1.867 -20.819 1.00 48.50 363 GLY A O 1
ATOM 2788 N N . ALA A 1 364 ? 25.944 1.229 -22.129 1.00 52.56 364 ALA A N 1
ATOM 2789 C CA . ALA A 1 364 ? 25.369 -0.066 -22.465 1.00 52.56 364 ALA A CA 1
ATOM 2790 C C . ALA A 1 364 ? 25.364 -1.002 -21.242 1.00 52.56 364 ALA A C 1
ATOM 2792 O O . ALA A 1 364 ? 26.204 -0.907 -20.345 1.00 52.56 364 ALA A O 1
ATOM 2793 N N . ALA A 1 365 ? 24.411 -1.930 -21.194 1.00 54.75 365 ALA A N 1
ATOM 2794 C CA . ALA A 1 365 ? 24.269 -2.817 -20.047 1.00 54.75 365 ALA A CA 1
ATOM 2795 C C . ALA A 1 365 ? 25.336 -3.927 -20.042 1.00 54.75 365 ALA A C 1
ATOM 2797 O O . ALA A 1 365 ? 25.388 -4.755 -20.951 1.00 54.75 365 ALA 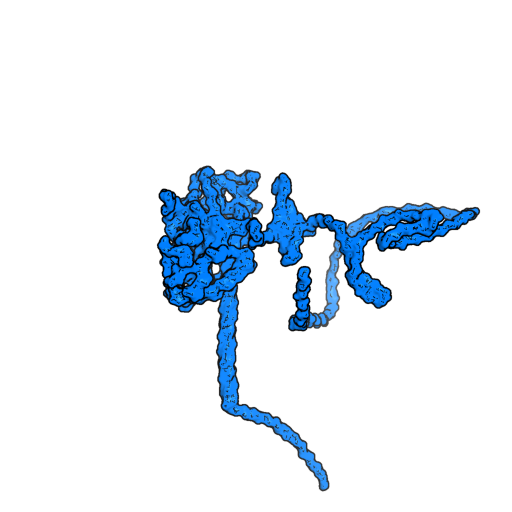A O 1
ATOM 2798 N N . GLY A 1 366 ? 26.153 -3.950 -18.990 1.00 64.94 366 GLY A N 1
ATOM 2799 C CA . GLY A 1 366 ? 27.175 -4.957 -18.725 1.00 64.94 366 GLY A CA 1
ATOM 2800 C C . GLY A 1 366 ? 26.637 -6.198 -17.989 1.00 64.94 366 GLY A C 1
ATOM 2801 O O . GLY A 1 366 ? 25.461 -6.554 -18.132 1.00 64.94 366 GLY A O 1
ATOM 2802 N N . PRO A 1 367 ? 27.493 -6.908 -17.227 1.00 72.88 367 PRO A N 1
ATOM 2803 C CA . PRO A 1 367 ? 27.111 -8.137 -16.538 1.00 72.88 367 PRO A CA 1
ATOM 2804 C C . PRO A 1 367 ? 26.197 -7.865 -15.335 1.00 72.88 367 PRO A C 1
ATOM 2806 O O . PRO A 1 367 ? 26.178 -6.762 -14.781 1.00 72.88 367 PRO A O 1
ATOM 2809 N N . CYS A 1 368 ? 25.465 -8.898 -14.912 1.00 69.19 368 CYS A N 1
ATOM 2810 C CA . CYS A 1 368 ? 24.558 -8.846 -13.768 1.00 69.19 368 CYS A CA 1
ATOM 2811 C C . CYS A 1 368 ? 24.843 -9.967 -12.760 1.00 69.19 368 CYS A C 1
ATOM 2813 O O . CYS A 1 368 ? 24.987 -11.127 -13.150 1.00 69.19 368 CYS A O 1
ATOM 2815 N N . LEU A 1 369 ? 24.848 -9.637 -11.468 1.00 75.00 369 LEU A N 1
ATOM 2816 C CA . LEU A 1 369 ? 24.696 -10.598 -10.375 1.00 75.00 369 LEU A CA 1
ATOM 2817 C C . LEU A 1 369 ? 23.214 -10.897 -10.134 1.00 75.00 369 LEU A C 1
ATOM 2819 O O . LEU A 1 369 ? 22.371 -10.005 -10.230 1.00 75.00 369 LEU A O 1
ATOM 2823 N N . THR A 1 370 ? 22.910 -12.139 -9.767 1.00 77.06 370 THR A N 1
ATOM 2824 C CA . THR A 1 370 ? 21.605 -12.573 -9.242 1.00 77.06 370 THR A CA 1
ATOM 2825 C C . THR A 1 370 ? 21.792 -13.790 -8.327 1.00 77.06 370 THR A C 1
ATOM 2827 O O . THR A 1 370 ? 22.792 -14.503 -8.454 1.00 77.06 370 THR A O 1
ATOM 2830 N N . SER A 1 371 ? 20.857 -14.031 -7.405 1.00 76.56 371 SER A N 1
ATOM 2831 C CA . SER A 1 371 ? 20.899 -15.155 -6.459 1.00 76.56 371 SER A CA 1
ATOM 2832 C C . SER A 1 371 ? 19.801 -16.180 -6.784 1.00 76.56 371 SER A C 1
ATOM 2834 O O . SER A 1 371 ? 18.625 -15.892 -6.564 1.00 76.56 371 SER A O 1
ATOM 2836 N N . PRO A 1 372 ? 20.140 -17.363 -7.336 1.00 69.88 372 PRO A N 1
ATOM 2837 C CA . PRO A 1 372 ? 19.165 -18.429 -7.587 1.00 69.88 372 PRO A CA 1
ATOM 2838 C C . PRO A 1 372 ? 18.859 -19.294 -6.348 1.00 69.88 372 PRO A C 1
ATOM 2840 O O . PRO A 1 372 ? 17.867 -20.017 -6.348 1.00 69.88 372 PRO A O 1
ATOM 2843 N N . ALA A 1 373 ? 19.704 -19.243 -5.314 1.00 71.06 373 ALA A N 1
ATOM 2844 C CA . ALA A 1 373 ? 19.552 -19.931 -4.029 1.00 71.06 373 ALA A CA 1
ATOM 2845 C C . ALA A 1 373 ? 20.362 -19.198 -2.941 1.00 71.06 373 ALA A C 1
ATOM 2847 O O . ALA A 1 373 ? 21.353 -18.547 -3.273 1.00 71.06 373 ALA A O 1
ATOM 2848 N N . GLN A 1 374 ? 19.971 -19.335 -1.665 1.00 62.59 374 GLN A N 1
ATOM 2849 C CA . GLN A 1 374 ? 20.465 -18.518 -0.537 1.00 62.59 374 GLN A CA 1
ATOM 2850 C C . GLN A 1 374 ? 21.995 -18.358 -0.486 1.00 62.59 374 GLN A C 1
ATOM 2852 O O . GLN A 1 374 ? 22.478 -17.234 -0.390 1.00 62.59 374 GLN A O 1
ATOM 2857 N N . ASP A 1 375 ? 22.751 -19.447 -0.638 1.00 71.19 375 ASP A N 1
ATOM 2858 C CA . ASP A 1 375 ? 24.219 -19.442 -0.524 1.00 71.19 375 ASP A CA 1
ATOM 2859 C C . ASP A 1 375 ? 24.942 -19.177 -1.861 1.00 71.19 375 ASP A C 1
ATOM 2861 O O . ASP A 1 375 ? 26.118 -19.505 -2.026 1.00 71.19 375 ASP A O 1
ATOM 2865 N N . THR A 1 376 ? 24.244 -18.629 -2.864 1.00 67.19 376 THR A N 1
ATOM 2866 C CA . THR A 1 376 ? 24.775 -18.478 -4.229 1.00 67.19 376 THR A CA 1
ATOM 2867 C C . THR A 1 376 ? 24.556 -17.084 -4.814 1.00 67.19 376 THR A C 1
ATOM 2869 O O . THR A 1 376 ? 23.457 -16.529 -4.786 1.00 67.19 376 THR A O 1
ATOM 2872 N N . LEU A 1 377 ? 25.610 -16.550 -5.434 1.00 73.69 377 LEU A N 1
ATOM 2873 C CA . LEU A 1 377 ? 25.575 -15.378 -6.307 1.00 73.69 377 LEU A CA 1
ATOM 2874 C C . LEU A 1 377 ? 26.193 -15.760 -7.652 1.00 73.69 377 LEU A C 1
ATOM 2876 O O . LEU A 1 377 ? 27.313 -16.264 -7.706 1.00 73.69 377 LEU A O 1
ATOM 2880 N N . VAL A 1 378 ? 25.462 -15.532 -8.742 1.00 75.69 378 VAL A N 1
ATOM 2881 C CA . VAL A 1 378 ? 25.876 -15.922 -10.095 1.00 75.69 378 VAL A CA 1
ATOM 2882 C C . VAL A 1 378 ? 26.039 -14.685 -10.969 1.00 75.69 378 VAL A C 1
ATOM 2884 O O . VAL A 1 378 ? 25.083 -13.940 -11.182 1.00 75.69 378 VAL A O 1
ATOM 2887 N N . LEU A 1 379 ? 27.246 -14.499 -11.512 1.00 74.31 379 LEU A N 1
ATOM 2888 C CA . LEU A 1 379 ? 27.562 -13.450 -12.480 1.00 74.31 379 LEU A CA 1
ATOM 2889 C C . LEU A 1 379 ? 27.237 -13.931 -13.903 1.00 74.31 379 LEU A C 1
ATOM 2891 O O . LEU A 1 379 ? 27.911 -14.810 -14.445 1.00 74.31 379 LEU A O 1
ATOM 2895 N N . LYS A 1 380 ? 26.194 -13.349 -14.501 1.00 68.94 380 LYS A N 1
ATOM 2896 C CA . LYS A 1 380 ? 25.698 -13.679 -15.845 1.00 68.94 380 LYS A CA 1
ATOM 2897 C C . LYS A 1 380 ? 25.903 -12.529 -16.822 1.00 68.94 380 LYS A C 1
ATOM 2899 O O . LYS A 1 380 ? 25.813 -11.357 -16.448 1.00 68.94 380 LYS A O 1
ATOM 2904 N N . GLN A 1 381 ? 26.087 -12.856 -18.099 1.00 62.78 381 GLN A N 1
ATOM 2905 C CA . GLN A 1 381 ? 25.931 -11.868 -19.166 1.00 62.78 381 GLN A CA 1
ATOM 2906 C C . GLN A 1 381 ? 24.441 -11.557 -19.374 1.00 62.78 381 GLN A C 1
ATOM 2908 O O . GLN A 1 381 ? 23.608 -12.463 -19.405 1.00 62.78 381 GLN A O 1
ATOM 2913 N N . ARG A 1 382 ? 24.080 -10.276 -19.526 1.00 57.53 382 ARG A N 1
ATOM 2914 C CA . ARG A 1 382 ? 22.666 -9.857 -19.592 1.00 57.53 382 ARG A CA 1
ATOM 2915 C C . ARG A 1 382 ? 21.936 -10.336 -20.855 1.00 57.53 382 ARG A C 1
ATOM 2917 O O . ARG A 1 382 ? 20.727 -10.530 -20.801 1.00 57.53 382 ARG A O 1
ATOM 2924 N N . GLN A 1 383 ? 22.650 -10.520 -21.969 1.00 53.78 383 GLN A N 1
ATOM 2925 C CA . GLN A 1 383 ? 22.067 -10.953 -23.250 1.00 53.78 383 GLN A CA 1
ATOM 2926 C C . GLN A 1 383 ? 22.060 -12.480 -23.446 1.00 53.78 383 GLN A C 1
ATOM 2928 O O . GLN A 1 383 ? 21.253 -12.977 -24.224 1.00 53.78 383 GLN A O 1
ATOM 2933 N N . ASN A 1 384 ? 22.898 -13.231 -22.720 1.00 54.34 384 ASN A N 1
ATOM 2934 C CA . ASN A 1 384 ? 22.916 -14.696 -22.754 1.00 54.34 384 ASN A CA 1
ATOM 2935 C C . ASN A 1 384 ? 22.956 -15.263 -21.328 1.00 54.34 384 ASN A C 1
ATOM 2937 O O . ASN A 1 384 ? 24.017 -15.460 -20.738 1.00 54.34 384 ASN A O 1
ATOM 2941 N N . THR A 1 385 ? 21.782 -15.549 -20.763 1.00 52.28 385 THR A N 1
ATOM 2942 C CA . THR A 1 385 ? 21.634 -16.035 -19.378 1.00 52.28 385 THR A CA 1
ATOM 2943 C C . THR A 1 385 ? 22.102 -17.484 -19.166 1.00 52.28 385 THR A C 1
ATOM 2945 O O . THR A 1 385 ? 22.095 -17.961 -18.022 1.00 52.28 385 THR A O 1
ATOM 2948 N N . SER A 1 386 ? 22.523 -18.155 -20.244 1.00 53.97 386 SER A N 1
ATOM 2949 C CA . SER A 1 386 ? 23.164 -19.478 -20.275 1.00 53.97 386 SER A CA 1
ATOM 2950 C C . SER A 1 386 ? 24.694 -19.423 -20.162 1.00 53.97 386 SER A C 1
ATOM 2952 O O . SER A 1 386 ? 25.301 -20.450 -19.872 1.00 53.97 386 SER A O 1
ATOM 2954 N N . GLU A 1 387 ? 25.324 -18.261 -20.372 1.00 53.50 387 GLU A N 1
ATOM 2955 C CA . GLU A 1 387 ? 26.782 -18.106 -20.295 1.00 53.50 387 GLU A CA 1
ATOM 2956 C C . GLU A 1 387 ? 27.215 -17.421 -18.992 1.00 53.50 387 GLU A C 1
ATOM 2958 O O . GLU A 1 387 ? 26.800 -16.306 -18.655 1.00 53.50 387 GLU A O 1
ATOM 2963 N N . PHE A 1 388 ? 28.086 -18.111 -18.254 1.00 56.53 388 PHE A N 1
ATOM 2964 C CA . PHE A 1 388 ? 28.787 -17.562 -17.098 1.00 56.53 388 PHE A CA 1
ATOM 2965 C C . PHE A 1 388 ? 29.886 -16.594 -17.555 1.00 56.53 388 PHE A C 1
ATOM 2967 O O . PHE A 1 388 ? 30.503 -16.783 -18.605 1.00 56.53 388 PHE A O 1
ATOM 2974 N N . ALA A 1 389 ? 30.170 -15.567 -16.754 1.00 53.06 389 ALA A N 1
ATOM 2975 C CA . ALA A 1 389 ? 31.371 -14.759 -16.953 1.00 53.06 389 ALA A CA 1
ATOM 2976 C C . ALA A 1 389 ? 32.645 -15.595 -16.691 1.00 53.06 389 ALA A C 1
ATOM 2978 O O . ALA A 1 389 ? 32.652 -16.463 -15.817 1.00 53.06 389 ALA A O 1
ATOM 2979 N N . ASN A 1 390 ? 33.729 -15.325 -17.430 1.00 53.38 390 ASN A N 1
ATOM 2980 C CA . ASN A 1 390 ? 34.988 -16.071 -17.311 1.00 53.38 390 ASN A CA 1
ATOM 2981 C C . ASN A 1 390 ? 35.587 -15.967 -15.897 1.00 53.38 390 ASN A C 1
ATOM 2983 O O . ASN A 1 390 ? 36.009 -14.893 -15.469 1.00 53.38 390 ASN A O 1
ATOM 2987 N N . LEU A 1 391 ? 35.679 -17.103 -15.202 1.00 46.59 391 LEU A N 1
ATOM 2988 C CA . LEU A 1 391 ? 36.286 -17.210 -13.878 1.00 46.59 391 LEU A CA 1
ATOM 2989 C C . LEU A 1 391 ? 37.796 -17.469 -14.000 1.00 46.59 391 LEU A C 1
ATOM 2991 O O . LEU A 1 391 ? 38.220 -18.584 -14.303 1.00 46.59 391 LEU A O 1
ATOM 2995 N N . GLN A 1 392 ? 38.623 -16.457 -13.730 1.00 53.09 392 GLN A N 1
ATOM 2996 C CA . GLN A 1 392 ? 40.078 -16.625 -13.678 1.00 53.09 392 GLN A CA 1
ATOM 2997 C C . GLN A 1 392 ? 40.505 -17.163 -12.302 1.00 53.09 392 GLN A C 1
ATOM 2999 O O . GLN A 1 392 ? 40.686 -16.411 -11.347 1.00 53.09 392 GLN A O 1
ATOM 3004 N N . VAL A 1 393 ? 40.648 -18.486 -12.191 1.00 50.69 393 VAL A N 1
ATOM 3005 C CA . VAL A 1 393 ? 41.019 -19.166 -10.938 1.00 50.69 393 VAL A CA 1
ATOM 3006 C C . VAL A 1 393 ? 42.528 -19.054 -10.688 1.00 50.69 393 VAL A C 1
ATOM 3008 O O . VAL A 1 393 ? 43.324 -19.505 -11.508 1.00 50.69 393 VAL A O 1
ATOM 3011 N N . GLY A 1 394 ? 42.928 -18.485 -9.544 1.00 60.72 394 GLY A N 1
ATOM 3012 C CA . GLY A 1 394 ? 44.345 -18.296 -9.193 1.00 60.72 394 GLY A CA 1
ATOM 3013 C C . GLY A 1 394 ? 45.081 -19.593 -8.830 1.00 60.72 394 GLY A C 1
ATOM 3014 O O . GLY A 1 394 ? 46.154 -19.861 -9.360 1.00 60.72 394 GLY A O 1
ATOM 3015 N N . ASN A 1 395 ? 44.486 -20.418 -7.963 1.00 63.88 395 ASN A N 1
ATOM 3016 C CA . ASN A 1 395 ? 44.986 -21.748 -7.605 1.00 63.88 395 ASN A CA 1
ATOM 3017 C C . ASN A 1 395 ? 43.893 -22.783 -7.886 1.00 63.88 395 ASN A C 1
ATOM 3019 O O . ASN A 1 395 ? 42.860 -22.784 -7.219 1.00 63.88 395 ASN A O 1
ATOM 3023 N N . VAL A 1 396 ? 44.117 -23.664 -8.861 1.00 64.44 396 VAL A N 1
ATOM 3024 C CA . VAL A 1 396 ? 43.203 -24.777 -9.152 1.00 64.44 396 VAL A CA 1
ATOM 3025 C C . VAL A 1 396 ? 43.562 -25.967 -8.264 1.00 64.44 396 VAL A C 1
ATOM 3027 O O . VAL A 1 396 ? 44.683 -26.478 -8.332 1.00 64.44 396 VAL A O 1
ATOM 3030 N N . VAL A 1 397 ? 42.590 -26.410 -7.466 1.00 70.25 397 VAL A N 1
ATOM 3031 C CA . VAL A 1 397 ? 42.607 -27.701 -6.772 1.00 70.25 397 VAL A CA 1
ATOM 3032 C C . VAL A 1 397 ? 41.530 -28.577 -7.404 1.00 70.25 397 VAL A C 1
ATOM 3034 O O . VAL A 1 397 ? 40.356 -28.216 -7.398 1.00 70.25 397 VAL A O 1
ATOM 3037 N N . SER A 1 398 ? 41.933 -29.716 -7.956 1.00 70.81 398 SER A N 1
ATOM 3038 C CA . SER A 1 398 ? 41.044 -30.707 -8.562 1.00 70.81 398 SER A CA 1
ATOM 3039 C C . SER A 1 398 ? 40.867 -31.884 -7.613 1.00 70.81 398 SER A C 1
ATOM 3041 O O . SER A 1 398 ? 41.859 -32.491 -7.210 1.00 70.81 398 SER A O 1
ATOM 3043 N N . THR A 1 399 ? 39.627 -32.246 -7.288 1.00 71.94 399 THR A N 1
ATOM 3044 C CA . THR A 1 399 ? 39.327 -33.525 -6.635 1.00 71.94 399 THR A CA 1
ATOM 3045 C C . THR A 1 399 ? 39.212 -34.634 -7.675 1.00 71.94 399 THR A C 1
ATOM 3047 O O . THR A 1 399 ? 38.611 -34.454 -8.736 1.00 71.94 399 THR A O 1
ATOM 3050 N N . VAL A 1 400 ? 39.785 -35.800 -7.382 1.00 69.44 400 VAL A N 1
ATOM 3051 C CA . VAL A 1 400 ? 39.643 -37.004 -8.210 1.00 69.44 400 VAL A CA 1
ATOM 3052 C C . VAL A 1 400 ? 39.176 -38.153 -7.328 1.00 69.44 400 VAL A C 1
ATOM 3054 O O . VAL A 1 400 ? 39.804 -38.479 -6.327 1.00 69.44 400 VAL A O 1
ATOM 3057 N N . SER A 1 401 ? 38.067 -38.786 -7.713 1.00 73.12 401 SER A N 1
ATOM 3058 C CA . SER A 1 401 ? 37.671 -40.080 -7.151 1.00 73.12 401 SER A CA 1
ATOM 3059 C C . SER A 1 401 ? 38.311 -41.192 -7.971 1.00 73.12 401 SER A C 1
ATOM 3061 O O . SER A 1 401 ? 38.101 -41.268 -9.183 1.00 73.12 401 SER A O 1
ATOM 3063 N N . ARG A 1 402 ? 39.065 -42.077 -7.321 1.00 74.94 402 ARG A N 1
ATOM 3064 C CA . ARG A 1 402 ? 39.691 -43.245 -7.957 1.00 74.94 402 ARG A CA 1
ATOM 3065 C C . ARG A 1 402 ? 39.263 -44.523 -7.259 1.00 74.94 402 ARG A C 1
ATOM 3067 O O . ARG A 1 402 ? 38.780 -44.490 -6.133 1.00 74.94 402 ARG A O 1
ATOM 3074 N N . LYS A 1 403 ? 39.505 -45.664 -7.896 1.00 73.69 403 LYS A N 1
ATOM 3075 C CA . LYS A 1 403 ? 39.538 -46.938 -7.174 1.00 73.69 403 LYS A CA 1
ATOM 3076 C C . LYS A 1 403 ? 40.966 -47.248 -6.736 1.00 73.69 403 LYS A C 1
ATOM 3078 O O . LYS A 1 403 ? 41.917 -46.944 -7.465 1.00 73.69 403 LYS A O 1
ATOM 3083 N N . ASP A 1 404 ? 41.100 -47.790 -5.533 1.00 74.69 404 ASP A N 1
ATOM 3084 C CA . ASP A 1 404 ? 42.335 -48.411 -5.060 1.00 74.69 404 ASP A CA 1
ATOM 3085 C C . ASP A 1 404 ? 42.510 -49.818 -5.666 1.00 74.69 404 ASP A C 1
ATOM 3087 O O . ASP A 1 404 ? 41.715 -50.262 -6.502 1.00 74.69 404 ASP A O 1
ATOM 3091 N N . ALA A 1 405 ? 43.598 -50.501 -5.298 1.00 71.94 405 ALA A N 1
ATOM 3092 C CA . ALA A 1 405 ? 43.904 -51.844 -5.794 1.00 71.94 405 ALA A CA 1
ATOM 3093 C C . ALA A 1 405 ? 42.872 -52.897 -5.345 1.00 71.94 405 ALA A C 1
ATOM 3095 O O . ALA A 1 405 ? 42.670 -53.886 -6.047 1.00 71.94 405 ALA A O 1
ATOM 3096 N N . ASP A 1 406 ? 42.185 -52.646 -4.228 1.00 73.44 406 ASP A N 1
ATOM 3097 C CA . ASP A 1 406 ? 41.157 -53.511 -3.644 1.00 73.44 406 ASP A CA 1
ATOM 3098 C C . ASP A 1 406 ? 39.747 -53.198 -4.198 1.00 73.44 406 ASP A C 1
ATOM 3100 O O . ASP A 1 406 ? 38.745 -53.792 -3.794 1.00 73.44 406 ASP A O 1
ATOM 3104 N N . GLY A 1 407 ? 39.649 -52.268 -5.158 1.00 71.69 407 GLY A N 1
ATOM 3105 C CA . GLY A 1 407 ? 38.419 -51.909 -5.868 1.00 71.69 407 GLY A CA 1
ATOM 3106 C C . GLY A 1 407 ? 37.480 -50.968 -5.106 1.00 71.69 407 GLY A C 1
ATOM 3107 O O . GLY A 1 407 ? 36.410 -50.621 -5.632 1.00 71.69 407 GLY A O 1
ATOM 3108 N N . LYS A 1 408 ? 37.873 -50.527 -3.908 1.00 74.50 408 LYS A N 1
ATOM 3109 C CA . LYS A 1 408 ? 37.162 -49.544 -3.090 1.00 74.50 408 LYS A CA 1
ATOM 3110 C C . LYS A 1 408 ? 37.400 -48.148 -3.670 1.00 74.50 408 LYS A C 1
ATOM 3112 O O . LYS A 1 408 ? 38.468 -47.834 -4.192 1.00 74.50 408 LYS A O 1
ATOM 3117 N N . THR A 1 409 ? 36.370 -47.305 -3.639 1.00 70.94 409 THR A N 1
ATOM 3118 C CA . THR A 1 409 ? 36.483 -45.933 -4.147 1.00 70.94 409 THR A CA 1
ATOM 3119 C C . THR A 1 409 ? 37.128 -45.049 -3.084 1.00 70.94 409 THR A C 1
ATOM 3121 O O . THR A 1 409 ? 36.533 -44.811 -2.033 1.00 70.94 409 THR A O 1
ATOM 3124 N N . VAL A 1 410 ? 38.326 -44.550 -3.374 1.00 67.44 410 VAL A N 1
ATOM 3125 C CA . VAL A 1 410 ? 38.951 -43.441 -2.653 1.00 67.44 410 VAL A CA 1
ATOM 3126 C C . VAL A 1 410 ? 38.349 -42.156 -3.214 1.00 67.44 410 VAL A C 1
ATOM 3128 O O . VAL A 1 410 ? 38.460 -41.871 -4.409 1.00 67.44 410 VAL A O 1
ATOM 3131 N N . VAL A 1 411 ? 37.653 -41.424 -2.351 1.00 64.00 411 VAL A N 1
ATOM 3132 C CA . VAL A 1 411 ? 37.028 -40.130 -2.646 1.00 64.00 411 VAL A CA 1
ATOM 3133 C C . VAL A 1 411 ? 37.957 -39.029 -2.121 1.00 64.00 411 VAL A C 1
ATOM 3135 O O . VAL A 1 411 ? 38.737 -39.275 -1.203 1.00 64.00 411 VAL A O 1
ATOM 3138 N N . ASP A 1 412 ? 37.882 -37.836 -2.710 1.00 65.06 412 ASP A N 1
ATOM 3139 C CA . ASP A 1 412 ? 38.569 -36.626 -2.237 1.00 65.06 412 ASP A CA 1
ATOM 3140 C C . ASP A 1 412 ? 40.113 -36.694 -2.184 1.00 65.06 412 ASP A C 1
ATOM 3142 O O . ASP A 1 412 ? 40.751 -36.114 -1.306 1.00 65.06 412 ASP A O 1
ATOM 3146 N N . GLU A 1 413 ? 40.755 -37.323 -3.181 1.00 72.19 413 GLU A N 1
ATOM 3147 C CA . GLU A 1 413 ? 42.170 -37.031 -3.462 1.00 72.19 413 GLU A CA 1
ATOM 3148 C C . GLU A 1 413 ? 42.290 -35.637 -4.110 1.00 72.19 413 GLU A C 1
ATOM 3150 O O . GLU A 1 413 ? 41.780 -35.405 -5.211 1.00 72.19 413 GLU A O 1
ATOM 3155 N N . TYR A 1 414 ? 42.967 -34.706 -3.429 1.00 74.50 414 TYR A N 1
ATOM 3156 C CA . TYR A 1 414 ? 43.163 -33.322 -3.876 1.00 74.50 414 TYR A CA 1
ATOM 3157 C C . TYR A 1 414 ? 44.476 -33.149 -4.654 1.00 74.50 414 TYR A C 1
ATOM 3159 O O . TYR A 1 414 ? 45.564 -33.397 -4.131 1.00 74.50 414 TYR A O 1
ATOM 3167 N N . TYR A 1 415 ? 44.384 -32.638 -5.882 1.00 70.81 415 TYR A N 1
ATOM 3168 C CA . TYR A 1 415 ? 45.518 -32.391 -6.775 1.00 70.81 415 TYR A CA 1
ATOM 3169 C C . TYR A 1 415 ? 45.643 -30.910 -7.143 1.00 70.81 415 TYR A C 1
ATOM 3171 O O . TYR A 1 415 ? 44.660 -30.272 -7.510 1.00 70.81 415 TYR A O 1
ATOM 3179 N N . THR A 1 416 ? 46.860 -30.365 -7.115 1.00 78.38 416 THR A N 1
ATOM 3180 C CA . THR A 1 416 ? 47.174 -29.028 -7.650 1.00 78.38 416 THR A CA 1
ATOM 3181 C C . THR A 1 416 ? 47.727 -29.109 -9.076 1.00 78.38 416 THR A C 1
ATOM 3183 O O . THR A 1 416 ? 48.168 -30.167 -9.532 1.00 78.38 416 THR A O 1
ATOM 3186 N N . ALA A 1 417 ? 47.717 -27.986 -9.801 1.00 73.19 417 ALA A N 1
ATOM 3187 C CA . ALA A 1 417 ? 48.265 -27.912 -11.156 1.00 73.19 417 ALA A CA 1
ATOM 3188 C C . ALA A 1 417 ? 49.766 -28.314 -11.194 1.00 73.19 417 ALA A C 1
ATOM 3190 O O . ALA A 1 417 ? 50.584 -27.704 -10.497 1.00 73.19 417 ALA A O 1
ATOM 3191 N N . PRO A 1 418 ? 50.166 -29.319 -12.001 1.00 71.31 418 PRO A N 1
ATOM 3192 C CA . PRO A 1 418 ? 51.510 -29.889 -11.940 1.00 71.31 418 PRO A CA 1
ATOM 3193 C C . PRO A 1 418 ? 52.573 -28.957 -12.537 1.00 71.31 418 PRO A C 1
ATOM 3195 O O . PRO A 1 418 ? 52.469 -28.507 -13.678 1.00 71.31 418 PRO A O 1
ATOM 3198 N N . ARG A 1 419 ? 53.663 -28.727 -11.794 1.00 63.97 419 ARG A N 1
ATOM 3199 C CA . ARG A 1 419 ? 54.828 -27.973 -12.282 1.00 63.97 419 ARG A CA 1
ATOM 3200 C C . ARG A 1 419 ? 55.824 -28.908 -12.970 1.00 63.97 419 ARG A C 1
ATOM 3202 O O . ARG A 1 419 ? 56.606 -29.588 -12.310 1.00 63.97 419 ARG A O 1
ATOM 3209 N N . ILE A 1 420 ? 55.810 -28.926 -14.300 1.00 74.50 420 ILE A N 1
ATOM 3210 C CA . ILE A 1 420 ? 56.771 -29.688 -15.109 1.00 74.50 420 ILE A CA 1
ATOM 3211 C C . ILE A 1 420 ? 58.103 -28.925 -15.164 1.00 74.50 420 ILE A C 1
ATOM 3213 O O . ILE A 1 420 ? 58.138 -27.753 -15.538 1.00 74.50 420 ILE A O 1
ATOM 3217 N N . ARG A 1 421 ? 59.212 -29.593 -14.821 1.00 61.62 421 ARG A N 1
ATOM 3218 C CA . ARG A 1 421 ? 60.577 -29.051 -14.925 1.00 61.62 421 ARG A CA 1
ATOM 3219 C C . ARG A 1 421 ? 61.457 -30.007 -15.723 1.00 61.62 421 ARG A C 1
ATOM 3221 O O . ARG A 1 421 ? 61.635 -31.154 -15.327 1.00 61.62 421 ARG A O 1
ATOM 3228 N N . TYR A 1 422 ? 62.047 -29.520 -16.812 1.00 63.66 422 TYR A N 1
ATOM 3229 C CA . TYR A 1 422 ? 63.093 -30.250 -17.527 1.00 63.66 422 TYR A CA 1
ATOM 3230 C C . TYR A 1 422 ? 64.428 -30.139 -16.775 1.00 63.66 422 TYR A C 1
ATOM 3232 O O . TYR A 1 422 ? 64.806 -29.054 -16.329 1.00 63.66 422 TYR A O 1
ATOM 3240 N N . ALA A 1 423 ? 65.140 -31.257 -16.640 1.00 64.94 423 ALA A N 1
ATOM 3241 C CA . ALA A 1 423 ? 66.476 -31.321 -16.060 1.00 64.94 423 ALA A CA 1
ATOM 3242 C C . ALA A 1 423 ? 67.267 -32.469 -16.701 1.00 64.94 423 ALA A C 1
ATOM 3244 O O . ALA A 1 423 ? 66.735 -33.561 -16.890 1.00 64.94 423 ALA A O 1
ATOM 3245 N N . ALA A 1 424 ? 68.541 -32.226 -17.006 1.00 63.72 424 ALA A N 1
ATOM 3246 C CA . ALA A 1 424 ? 69.485 -33.264 -17.408 1.00 63.72 424 ALA A CA 1
ATOM 3247 C C . ALA A 1 424 ? 70.299 -33.742 -16.194 1.00 63.72 424 ALA A C 1
ATOM 3249 O O . ALA A 1 424 ? 70.525 -32.982 -15.250 1.00 63.72 424 ALA A O 1
ATOM 3250 N N . PHE A 1 425 ? 70.772 -34.988 -16.228 1.00 67.62 425 PHE A N 1
ATOM 3251 C CA . PHE A 1 425 ? 71.734 -35.485 -15.245 1.00 67.62 425 PHE A CA 1
ATOM 3252 C C . PHE A 1 425 ? 73.096 -34.811 -15.462 1.00 67.62 425 PHE A C 1
ATOM 3254 O O . PHE A 1 425 ? 73.617 -34.816 -16.575 1.00 67.62 425 PHE A O 1
ATOM 3261 N N . GLY A 1 426 ? 73.680 -34.252 -14.400 1.00 61.59 426 GLY A N 1
ATOM 3262 C CA . GLY A 1 426 ? 75.065 -33.775 -14.420 1.00 61.59 426 GLY A CA 1
ATOM 3263 C C . GLY A 1 426 ? 76.073 -34.923 -14.295 1.00 61.59 426 GLY A C 1
ATOM 3264 O O . GLY A 1 426 ? 75.735 -36.008 -13.819 1.00 61.59 426 GLY A O 1
ATOM 3265 N N . ASN A 1 427 ? 77.336 -34.663 -14.648 1.00 58.69 427 ASN A N 1
ATOM 3266 C CA . ASN A 1 427 ? 78.422 -35.661 -14.665 1.00 58.69 427 ASN A CA 1
ATOM 3267 C C . ASN A 1 427 ? 78.739 -36.307 -13.294 1.00 58.69 427 ASN A C 1
ATOM 3269 O O . ASN A 1 427 ? 79.496 -37.268 -13.235 1.00 58.69 427 ASN A O 1
ATOM 3273 N N . THR A 1 428 ? 78.157 -35.813 -12.197 1.00 61.22 428 THR A N 1
ATOM 3274 C CA . THR A 1 428 ? 78.246 -36.385 -10.840 1.00 61.22 428 THR A CA 1
ATOM 3275 C C . THR A 1 428 ? 77.091 -37.340 -10.490 1.00 61.22 428 THR A C 1
ATOM 3277 O O . THR A 1 428 ? 76.988 -37.796 -9.352 1.00 61.22 428 THR A O 1
ATOM 3280 N N . GLY A 1 429 ? 76.204 -37.654 -11.444 1.00 56.94 429 GLY A N 1
ATOM 3281 C CA . GLY A 1 429 ? 75.199 -38.720 -11.322 1.00 56.94 429 GLY A CA 1
ATOM 3282 C C . GLY A 1 429 ? 74.009 -38.432 -10.398 1.00 56.94 429 GLY A C 1
ATOM 3283 O O . GLY A 1 429 ? 73.201 -39.326 -10.158 1.00 56.94 429 GLY A O 1
ATOM 3284 N N . LYS A 1 430 ? 73.868 -37.204 -9.880 1.00 57.59 430 LYS A N 1
ATOM 3285 C CA . LYS A 1 430 ? 72.768 -36.792 -8.990 1.00 57.59 430 LYS A CA 1
ATOM 3286 C C . LYS A 1 430 ? 72.068 -35.541 -9.523 1.00 57.59 430 LYS A C 1
ATOM 3288 O O . LYS A 1 430 ? 72.725 -34.621 -10.001 1.00 57.59 430 LYS A O 1
ATOM 3293 N N . ILE A 1 431 ? 70.740 -35.493 -9.394 1.00 58.97 431 ILE A N 1
ATOM 3294 C CA . ILE A 1 431 ? 69.930 -34.285 -9.613 1.00 58.97 431 ILE A CA 1
ATOM 3295 C C . ILE A 1 431 ? 69.398 -33.834 -8.243 1.00 58.97 431 ILE A C 1
ATOM 3297 O O . ILE A 1 431 ? 68.699 -34.618 -7.598 1.00 58.97 431 ILE A O 1
ATOM 3301 N N . PRO A 1 432 ? 69.693 -32.607 -7.775 1.00 57.31 432 PRO A N 1
ATOM 3302 C CA . PRO A 1 432 ? 69.104 -32.073 -6.553 1.00 57.31 432 PRO A CA 1
ATOM 3303 C C . PRO A 1 432 ? 67.652 -31.647 -6.818 1.00 57.31 432 PRO A C 1
ATOM 3305 O O . PRO A 1 432 ? 67.384 -30.553 -7.319 1.00 57.31 432 PRO A O 1
ATOM 3308 N N . LEU A 1 433 ? 66.709 -32.531 -6.493 1.00 56.69 433 LEU A N 1
ATOM 3309 C CA . LEU A 1 433 ? 65.281 -32.225 -6.482 1.00 56.69 433 LEU A CA 1
ATOM 3310 C C . LEU A 1 433 ? 64.859 -31.828 -5.066 1.00 56.69 433 LEU A C 1
ATOM 3312 O O . LEU A 1 433 ? 65.049 -32.592 -4.121 1.00 56.69 433 LEU A O 1
ATOM 3316 N N . THR A 1 434 ? 64.270 -30.643 -4.921 1.00 54.34 434 THR A N 1
ATOM 3317 C CA . THR A 1 434 ? 63.489 -30.293 -3.729 1.00 54.34 434 THR A CA 1
ATOM 3318 C C . THR A 1 434 ? 62.118 -30.979 -3.789 1.00 54.34 434 THR A C 1
ATOM 3320 O O . THR A 1 434 ? 61.682 -31.423 -4.850 1.00 54.34 434 THR A O 1
ATOM 3323 N N . SER A 1 435 ? 61.451 -31.105 -2.641 1.00 46.34 435 SER A N 1
ATOM 3324 C CA . SER A 1 435 ? 60.422 -32.118 -2.325 1.00 46.34 435 SER A CA 1
ATOM 3325 C C . SER A 1 435 ? 59.109 -32.113 -3.133 1.00 46.34 435 SER A C 1
ATOM 3327 O O . SER A 1 435 ? 58.207 -32.882 -2.816 1.00 46.34 435 SER A O 1
ATOM 3329 N N . VAL A 1 436 ? 58.988 -31.312 -4.196 1.00 50.50 436 VAL A N 1
ATOM 3330 C CA . VAL A 1 436 ? 57.820 -31.281 -5.092 1.00 50.50 436 VAL A CA 1
ATOM 3331 C C . VAL A 1 436 ? 58.274 -31.504 -6.538 1.00 50.50 436 VAL A C 1
ATOM 3333 O O . VAL A 1 436 ? 58.391 -30.571 -7.331 1.00 50.50 436 VAL A O 1
ATOM 3336 N N . THR A 1 437 ? 58.582 -32.753 -6.898 1.00 43.50 437 THR A N 1
ATOM 3337 C CA . THR A 1 437 ? 58.829 -33.176 -8.291 1.00 43.50 437 THR A CA 1
ATOM 3338 C C . THR A 1 437 ? 58.501 -34.661 -8.460 1.00 43.50 437 THR A C 1
ATOM 3340 O O . THR A 1 437 ? 59.101 -35.506 -7.799 1.00 43.50 437 THR A O 1
ATOM 3343 N N . LEU A 1 438 ? 57.583 -34.990 -9.374 1.00 40.16 438 LEU A N 1
ATOM 3344 C CA . LEU A 1 438 ? 57.323 -36.369 -9.800 1.00 40.16 438 LEU A CA 1
ATOM 3345 C C . LEU A 1 438 ? 58.315 -36.752 -10.911 1.00 40.16 438 LEU A C 1
ATOM 3347 O O . LEU A 1 438 ? 58.496 -35.985 -11.857 1.00 40.16 438 LEU A O 1
ATOM 3351 N N . PHE A 1 439 ? 58.953 -37.922 -10.821 1.00 35.28 439 PHE A N 1
ATOM 3352 C CA . PHE A 1 439 ? 59.996 -38.332 -11.768 1.00 35.28 439 PHE A CA 1
ATOM 3353 C C . PHE A 1 439 ? 59.482 -39.361 -12.786 1.00 35.28 439 PHE A C 1
ATOM 3355 O O . PHE A 1 439 ? 58.969 -40.411 -12.404 1.00 35.28 439 PHE A O 1
ATOM 3362 N N . MET A 1 440 ? 59.680 -39.099 -14.081 1.00 34.25 440 MET A N 1
ATOM 3363 C CA . MET A 1 440 ? 59.495 -40.081 -15.157 1.00 34.25 440 MET A CA 1
ATOM 3364 C C . MET A 1 440 ? 60.811 -40.261 -15.916 1.00 34.25 440 MET A C 1
ATOM 3366 O O . MET A 1 440 ? 61.387 -39.290 -16.399 1.00 34.25 440 MET A O 1
ATOM 3370 N N . ALA A 1 441 ? 61.280 -41.504 -16.039 1.00 35.22 441 ALA A N 1
ATOM 3371 C CA . ALA A 1 441 ? 62.539 -41.835 -16.704 1.00 35.22 441 ALA A CA 1
ATOM 3372 C C . ALA A 1 441 ? 62.294 -42.630 -17.998 1.00 35.22 441 ALA A C 1
ATOM 3374 O O . ALA A 1 441 ? 61.843 -43.774 -17.952 1.00 35.22 441 ALA A O 1
ATOM 3375 N N . GLN A 1 442 ? 62.641 -42.058 -19.154 1.00 30.73 442 GLN A N 1
ATOM 3376 C CA . GLN A 1 442 ? 62.704 -42.804 -20.416 1.00 30.73 442 GLN A CA 1
ATOM 3377 C C . GLN A 1 442 ? 64.037 -43.560 -20.530 1.00 30.73 442 GLN A C 1
ATOM 3379 O O . GLN A 1 442 ? 65.109 -42.958 -20.497 1.00 30.73 442 GLN A O 1
ATOM 3384 N N . LYS A 1 443 ? 63.977 -44.888 -20.701 1.00 27.92 443 LYS A N 1
ATOM 3385 C CA . LYS A 1 443 ? 65.141 -45.725 -21.042 1.00 27.92 443 LYS A CA 1
ATOM 3386 C C . LYS A 1 443 ? 65.293 -45.836 -22.560 1.00 27.92 443 LYS A C 1
ATOM 3388 O O . LYS A 1 443 ? 64.610 -46.634 -23.197 1.00 27.92 443 LYS A O 1
ATOM 3393 N N . THR A 1 444 ? 66.230 -45.086 -23.131 1.00 29.11 444 THR A N 1
ATOM 3394 C CA . THR A 1 444 ? 66.542 -45.135 -24.568 1.00 29.11 444 THR A CA 1
ATOM 3395 C C . THR A 1 444 ? 67.621 -46.185 -24.854 1.00 29.11 444 THR A C 1
ATOM 3397 O O . THR A 1 444 ? 68.798 -45.962 -24.579 1.00 29.11 444 THR A O 1
ATOM 3400 N N . TYR A 1 445 ? 67.245 -47.339 -25.413 1.00 26.06 445 TYR A N 1
ATOM 3401 C CA . TYR A 1 445 ? 68.210 -48.367 -25.829 1.00 26.06 445 TYR A CA 1
ATOM 3402 C C . TYR A 1 445 ? 68.864 -48.002 -27.170 1.00 26.06 445 TYR A C 1
ATOM 3404 O O . TYR A 1 445 ? 68.192 -47.932 -28.196 1.00 26.06 445 TYR A O 1
ATOM 3412 N N . VAL A 1 446 ? 70.189 -47.825 -27.181 1.00 27.52 446 VAL A N 1
ATOM 3413 C CA . VAL A 1 446 ? 70.969 -47.548 -28.399 1.00 27.52 446 VAL A CA 1
ATOM 3414 C C . VAL A 1 446 ? 71.740 -48.801 -28.817 1.00 27.52 446 VAL A C 1
ATOM 3416 O O . VAL A 1 446 ? 72.695 -49.199 -28.154 1.00 27.52 446 VAL A O 1
ATOM 3419 N N . ARG A 1 447 ? 71.361 -49.410 -29.948 1.00 26.00 447 ARG A N 1
ATOM 3420 C CA . ARG A 1 447 ? 72.097 -50.523 -30.578 1.00 26.00 447 ARG A CA 1
ATOM 3421 C C . ARG A 1 447 ? 72.788 -50.007 -31.847 1.00 26.00 447 ARG A C 1
ATOM 3423 O O . ARG A 1 447 ? 72.126 -49.442 -32.714 1.00 26.00 447 ARG A O 1
ATOM 3430 N N . ARG A 1 448 ? 74.117 -50.151 -31.953 1.00 25.89 448 ARG A N 1
ATOM 3431 C CA . ARG A 1 448 ? 74.877 -49.739 -33.155 1.00 25.89 448 ARG A CA 1
ATOM 3432 C C . ARG A 1 448 ? 74.634 -50.703 -34.333 1.00 25.89 448 ARG A C 1
ATOM 3434 O O . ARG A 1 448 ? 74.218 -51.841 -34.136 1.00 25.89 448 ARG A O 1
ATOM 3441 N N . ARG A 1 449 ? 74.845 -50.198 -35.556 1.00 29.58 449 ARG A N 1
ATOM 3442 C CA . ARG A 1 449 ? 74.472 -50.826 -36.841 1.00 29.58 449 ARG A CA 1
ATOM 3443 C C . ARG A 1 449 ? 75.349 -52.022 -37.241 1.00 29.58 449 ARG A C 1
ATOM 3445 O O . ARG A 1 449 ? 76.555 -51.987 -37.036 1.00 29.58 449 ARG A O 1
ATOM 3452 N N . MET A 1 450 ? 74.749 -52.930 -38.012 1.00 22.06 450 MET A N 1
ATOM 3453 C CA . MET A 1 450 ? 75.335 -53.579 -39.200 1.00 22.06 450 MET A CA 1
ATOM 3454 C C . MET A 1 450 ? 74.203 -53.705 -40.253 1.00 22.06 450 MET A C 1
ATOM 3456 O O . MET A 1 450 ? 73.036 -53.592 -39.875 1.00 22.06 450 MET A O 1
ATOM 3460 N N . SER A 1 451 ? 74.493 -53.864 -41.552 1.00 23.83 451 SER A N 1
ATOM 3461 C CA . SER A 1 451 ? 73.497 -53.700 -42.639 1.00 23.83 451 SER A CA 1
ATOM 3462 C C . SER A 1 451 ? 73.628 -54.739 -43.759 1.00 23.83 451 SER A C 1
ATOM 3464 O O . SER A 1 451 ? 74.737 -54.926 -44.245 1.00 23.83 451 SER A O 1
ATOM 3466 N N . VAL A 1 452 ? 72.504 -55.310 -44.229 1.00 23.53 452 VAL A N 1
ATOM 3467 C CA . VAL A 1 452 ? 72.310 -55.967 -45.551 1.00 23.53 452 VAL A CA 1
ATOM 3468 C C . VAL A 1 452 ? 70.850 -55.733 -46.021 1.00 23.53 452 VAL A C 1
ATOM 3470 O O . VAL A 1 452 ? 69.985 -55.408 -45.210 1.00 23.53 452 VAL A O 1
ATOM 3473 N N . VAL A 1 453 ? 70.586 -55.834 -47.332 1.00 24.81 453 VAL A N 1
ATOM 3474 C CA . VAL A 1 453 ? 69.372 -55.372 -48.047 1.00 24.81 453 VAL A CA 1
ATOM 3475 C C . VAL A 1 453 ? 68.579 -56.523 -48.690 1.00 24.81 453 VAL A C 1
ATOM 3477 O O . VAL A 1 453 ? 69.205 -57.370 -49.318 1.00 24.81 453 VAL A O 1
ATOM 3480 N N . CYS A 1 454 ? 67.232 -56.487 -48.627 1.00 22.02 454 CYS A N 1
ATOM 3481 C CA . CYS A 1 454 ? 66.231 -56.967 -49.625 1.00 22.02 454 CYS A CA 1
ATOM 3482 C C . CYS A 1 454 ? 64.801 -56.974 -49.009 1.00 22.02 454 CYS A C 1
ATOM 3484 O O . CYS A 1 454 ? 64.688 -57.187 -47.808 1.00 22.02 454 CYS A O 1
ATOM 3486 N N . ARG A 1 455 ? 63.676 -56.783 -49.728 1.00 22.66 455 ARG A N 1
ATOM 3487 C CA . ARG A 1 455 ? 63.438 -56.274 -51.100 1.00 22.66 455 ARG A CA 1
ATOM 3488 C C . ARG A 1 455 ? 61.981 -55.765 -51.251 1.00 22.66 455 ARG A C 1
ATOM 3490 O O . ARG A 1 455 ? 61.103 -56.180 -50.509 1.00 22.66 455 ARG A O 1
ATOM 3497 N N . ASP A 1 456 ? 61.775 -54.951 -52.286 1.00 23.88 456 ASP A N 1
ATOM 3498 C CA . ASP A 1 456 ? 60.526 -54.673 -53.021 1.00 23.88 456 ASP A CA 1
ATOM 3499 C C . ASP A 1 456 ? 59.340 -53.863 -52.432 1.00 23.88 456 ASP A C 1
ATOM 3501 O O . ASP A 1 456 ? 59.098 -53.720 -51.240 1.00 23.88 456 ASP A O 1
ATOM 3505 N N . ARG A 1 457 ? 58.674 -53.210 -53.394 1.00 24.39 457 ARG A N 1
ATOM 3506 C CA . ARG A 1 457 ? 57.799 -52.025 -53.342 1.00 24.39 457 ARG A CA 1
ATOM 3507 C C . ARG A 1 457 ? 56.338 -52.344 -52.991 1.00 24.39 457 ARG A C 1
ATOM 3509 O O . ARG A 1 457 ? 55.857 -53.405 -53.359 1.00 24.39 457 ARG A O 1
ATOM 3516 N N . ILE A 1 458 ? 55.584 -51.318 -52.566 1.00 24.70 458 ILE A N 1
ATOM 3517 C CA . ILE A 1 458 ? 54.447 -50.737 -53.333 1.00 24.70 458 ILE A CA 1
ATOM 3518 C C . ILE A 1 458 ? 54.013 -49.381 -52.722 1.00 24.70 458 ILE A C 1
ATOM 3520 O O . ILE A 1 458 ? 54.215 -49.129 -51.538 1.00 24.70 458 ILE A O 1
ATOM 3524 N N . ARG A 1 459 ? 53.460 -48.470 -53.543 1.00 26.17 459 ARG A N 1
ATOM 3525 C CA . ARG A 1 459 ? 52.840 -47.193 -53.116 1.00 26.17 459 ARG A CA 1
ATOM 3526 C C . ARG A 1 459 ? 51.314 -47.317 -53.135 1.00 26.17 459 ARG A C 1
ATOM 3528 O O . ARG A 1 459 ? 50.788 -47.829 -54.117 1.00 26.17 459 ARG A O 1
ATOM 3535 N N . MET A 1 460 ? 50.604 -46.667 -52.206 1.00 23.09 460 MET A N 1
ATOM 3536 C CA . MET A 1 460 ? 49.224 -46.221 -52.469 1.00 23.09 460 MET A CA 1
ATOM 3537 C C . MET A 1 460 ? 48.837 -44.958 -51.677 1.00 23.09 460 MET A C 1
ATOM 3539 O O . MET A 1 460 ? 49.434 -44.654 -50.648 1.00 23.09 460 MET A O 1
ATOM 3543 N N . LYS A 1 461 ? 47.857 -44.203 -52.194 1.00 23.84 461 LYS A N 1
ATOM 3544 C CA . LYS A 1 461 ? 47.234 -43.015 -51.577 1.00 23.84 461 LYS A CA 1
ATOM 3545 C C . LYS A 1 461 ? 45.759 -43.310 -51.303 1.00 23.84 461 LYS A C 1
ATOM 3547 O O . LYS A 1 461 ? 45.119 -43.851 -52.197 1.00 23.84 461 LYS A O 1
ATOM 3552 N N . LEU A 1 462 ? 45.206 -42.813 -50.195 1.00 23.16 462 LEU A N 1
ATOM 3553 C CA . LEU A 1 462 ? 43.781 -42.472 -50.012 1.00 23.16 462 LEU A CA 1
ATOM 3554 C C . LEU A 1 462 ? 43.629 -41.779 -48.636 1.00 23.16 462 LEU A C 1
ATOM 3556 O O . LEU A 1 462 ? 44.396 -42.106 -47.740 1.00 23.16 462 LEU A O 1
ATOM 3560 N N . ARG A 1 463 ? 42.656 -40.920 -48.310 1.00 23.45 463 ARG A N 1
ATOM 3561 C CA . ARG A 1 463 ? 41.908 -39.805 -48.943 1.00 23.45 463 ARG A CA 1
ATOM 3562 C C . ARG A 1 463 ? 40.980 -39.270 -47.819 1.00 23.45 463 ARG A C 1
ATOM 3564 O O . ARG A 1 463 ? 40.686 -40.005 -46.883 1.00 23.45 463 ARG A O 1
ATOM 3571 N N . ILE A 1 464 ? 40.520 -38.022 -47.892 1.00 28.73 464 ILE A N 1
ATOM 3572 C CA . ILE A 1 464 ? 39.610 -37.402 -46.898 1.00 28.73 464 ILE A CA 1
ATOM 3573 C C . ILE A 1 464 ? 38.140 -37.648 -47.295 1.00 28.73 464 ILE A C 1
ATOM 3575 O O . ILE A 1 464 ? 37.854 -37.718 -48.492 1.00 28.73 464 ILE A O 1
ATOM 3579 N N . SER A 1 465 ? 37.203 -37.701 -46.336 1.00 22.98 465 SER A N 1
ATOM 3580 C CA . SER A 1 465 ? 35.780 -37.365 -46.562 1.00 22.98 465 SER A CA 1
ATOM 3581 C C . SER A 1 465 ? 35.017 -37.005 -45.278 1.00 22.98 465 SER A C 1
ATOM 3583 O O . SER A 1 465 ? 35.451 -37.317 -44.174 1.00 22.98 465 SER A O 1
ATOM 3585 N N . ILE A 1 466 ? 33.885 -36.317 -45.463 1.00 25.34 466 ILE A N 1
ATOM 3586 C CA . ILE A 1 466 ? 32.985 -35.718 -44.460 1.00 25.34 466 ILE A CA 1
ATOM 3587 C C . ILE A 1 466 ? 31.548 -36.056 -44.890 1.00 25.34 466 ILE A C 1
ATOM 3589 O O . ILE A 1 466 ? 31.286 -35.907 -46.081 1.00 25.34 466 ILE A O 1
ATOM 3593 N N . MET A 1 467 ? 30.609 -36.397 -43.984 1.00 21.30 467 MET A N 1
ATOM 3594 C CA . MET A 1 467 ? 29.200 -35.963 -44.137 1.00 21.30 467 MET A CA 1
ATOM 3595 C C . MET A 1 467 ? 28.248 -36.187 -42.941 1.00 21.30 467 MET A C 1
ATOM 3597 O O . MET A 1 467 ? 28.348 -37.152 -42.193 1.00 21.30 467 MET A O 1
ATOM 3601 N N . ALA A 1 468 ? 27.310 -35.236 -42.860 1.00 24.41 468 ALA A N 1
ATOM 3602 C CA . ALA A 1 468 ? 25.977 -35.165 -42.248 1.00 24.41 468 ALA A CA 1
ATOM 3603 C C . ALA A 1 468 ? 25.299 -36.396 -41.593 1.00 24.41 468 ALA A C 1
ATOM 3605 O O . ALA A 1 468 ? 25.294 -37.502 -42.126 1.00 24.41 468 ALA A O 1
ATOM 3606 N N . LEU A 1 469 ? 24.520 -36.111 -40.536 1.00 22.22 469 LEU A N 1
ATOM 3607 C CA . LEU A 1 469 ? 23.364 -36.910 -40.100 1.00 22.22 469 LEU A CA 1
ATOM 3608 C C . LEU A 1 469 ? 22.052 -36.287 -40.613 1.00 22.22 469 LEU A C 1
ATOM 3610 O O . LEU A 1 469 ? 21.869 -35.073 -40.532 1.00 22.22 469 LEU A O 1
ATOM 3614 N N . LEU A 1 470 ? 21.103 -37.119 -41.052 1.00 20.97 470 LEU A N 1
ATOM 3615 C CA . LEU A 1 470 ? 19.742 -36.712 -41.428 1.00 20.97 470 LEU A CA 1
ATOM 3616 C C . LEU A 1 470 ? 18.722 -37.773 -40.967 1.00 20.97 470 LEU A C 1
ATOM 3618 O O . LEU A 1 470 ? 19.057 -38.945 -40.805 1.00 20.97 470 LEU A O 1
ATOM 3622 N N . ARG A 1 471 ? 17.485 -37.351 -40.677 1.00 20.97 471 ARG A N 1
ATOM 3623 C CA . ARG A 1 471 ? 16.443 -38.176 -40.031 1.00 20.97 471 ARG A CA 1
ATOM 3624 C C . ARG A 1 471 ? 15.856 -39.242 -40.963 1.00 20.97 471 ARG A C 1
ATOM 3626 O O . ARG A 1 471 ? 15.596 -38.954 -42.123 1.00 20.97 471 ARG A O 1
ATOM 3633 N N . PHE A 1 472 ? 15.431 -40.367 -40.382 1.00 21.81 472 PHE A N 1
ATOM 3634 C CA . PHE A 1 472 ? 14.319 -41.180 -40.899 1.00 21.81 472 PHE A CA 1
ATOM 3635 C C . PHE A 1 472 ? 13.341 -41.583 -39.780 1.00 21.81 472 PHE A C 1
ATOM 3637 O O . PHE A 1 472 ? 13.667 -41.504 -38.596 1.00 21.81 472 PHE A O 1
ATOM 3644 N N . ARG A 1 473 ? 12.105 -41.944 -40.155 1.00 20.00 473 ARG A N 1
ATOM 3645 C CA . ARG A 1 473 ? 10.956 -42.155 -39.251 1.00 20.00 473 ARG A CA 1
ATOM 3646 C C . ARG A 1 473 ? 10.059 -43.270 -39.799 1.00 20.00 473 ARG A C 1
ATOM 3648 O O . ARG A 1 473 ? 9.598 -43.141 -40.927 1.00 20.00 473 ARG A O 1
ATOM 3655 N N . CYS A 1 474 ? 9.759 -44.307 -39.010 1.00 20.55 474 CYS A N 1
ATOM 3656 C CA . CYS A 1 474 ? 8.746 -45.327 -39.338 1.00 20.55 474 CYS A CA 1
ATOM 3657 C C . CYS A 1 474 ? 8.123 -45.989 -38.087 1.00 20.55 474 CYS A C 1
ATOM 3659 O O . CYS A 1 474 ? 8.707 -45.980 -37.005 1.00 20.55 474 CYS A O 1
ATOM 3661 N N . ARG A 1 475 ? 6.901 -46.512 -38.255 1.00 19.70 475 ARG A N 1
ATOM 3662 C CA . ARG A 1 475 ? 6.018 -47.247 -37.313 1.00 19.70 475 ARG A CA 1
ATOM 3663 C C . ARG A 1 475 ? 4.854 -47.842 -38.148 1.00 19.70 475 ARG A C 1
ATOM 3665 O O . ARG A 1 475 ? 4.697 -47.376 -39.277 1.00 19.70 475 ARG A O 1
ATOM 3672 N N . PRO A 1 476 ? 3.971 -48.731 -37.628 1.00 32.47 476 PRO A N 1
ATOM 3673 C CA . PRO A 1 476 ? 3.859 -49.303 -36.275 1.00 32.47 476 PRO A CA 1
ATOM 3674 C C . PRO A 1 476 ? 4.178 -50.836 -36.337 1.00 32.47 476 PRO A C 1
ATOM 3676 O O . PRO A 1 476 ? 5.193 -51.136 -36.946 1.00 32.47 476 PRO A O 1
ATOM 3679 N N . ALA A 1 477 ? 3.510 -51.859 -35.765 1.00 23.17 477 ALA A N 1
ATOM 3680 C CA . ALA A 1 477 ? 2.34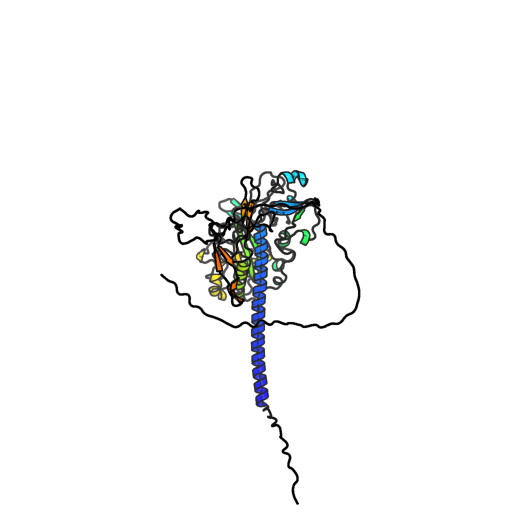1 -51.973 -34.878 1.00 23.17 477 ALA A CA 1
ATOM 3681 C C . ALA A 1 477 ? 2.251 -53.350 -34.165 1.00 23.17 477 ALA A C 1
ATOM 3683 O O . ALA A 1 477 ? 2.379 -54.362 -34.840 1.00 23.17 477 ALA A O 1
ATOM 3684 N N . ARG A 1 478 ? 1.818 -53.362 -32.883 1.00 22.84 478 ARG A N 1
ATOM 3685 C CA . ARG A 1 478 ? 1.169 -54.493 -32.145 1.00 22.84 478 ARG A CA 1
ATOM 3686 C C . ARG A 1 478 ? 2.042 -55.753 -31.894 1.00 22.84 478 ARG A C 1
ATOM 3688 O O . ARG A 1 478 ? 2.901 -56.079 -32.690 1.00 22.84 478 ARG A O 1
ATOM 3695 N N . ARG A 1 479 ? 1.896 -56.523 -30.802 1.00 22.09 479 ARG A N 1
ATOM 3696 C CA . ARG A 1 479 ? 1.036 -56.508 -29.584 1.00 22.09 479 ARG A CA 1
ATOM 3697 C C . ARG A 1 479 ? 1.952 -56.937 -28.402 1.00 22.09 479 ARG A C 1
ATOM 3699 O O . ARG A 1 479 ? 2.733 -57.856 -28.572 1.00 22.09 479 ARG A O 1
ATOM 3706 N N . MET A 1 480 ? 2.049 -56.179 -27.303 1.00 20.39 480 MET A N 1
ATOM 3707 C CA . MET A 1 480 ? 1.190 -56.234 -26.097 1.00 20.39 480 MET A CA 1
ATOM 3708 C C . MET A 1 480 ? 1.567 -57.339 -25.090 1.00 20.39 480 MET A C 1
ATOM 3710 O O . MET A 1 480 ? 1.290 -58.501 -25.348 1.00 20.39 480 MET A O 1
ATOM 3714 N N . TRP A 1 481 ? 2.040 -56.936 -23.903 1.00 21.41 481 TRP A N 1
ATOM 3715 C CA . TRP A 1 481 ? 1.492 -57.314 -22.582 1.00 21.41 481 TRP A CA 1
ATOM 3716 C C . TRP A 1 481 ? 1.925 -56.263 -21.534 1.00 21.41 481 TRP A C 1
ATOM 3718 O O . TRP A 1 481 ? 2.760 -55.410 -21.838 1.00 21.41 481 TRP A O 1
ATOM 3728 N N . TRP A 1 482 ? 1.304 -56.254 -20.352 1.00 20.09 482 TRP A N 1
ATOM 3729 C CA . TRP A 1 482 ? 1.515 -55.257 -19.286 1.00 20.09 482 TRP A CA 1
ATOM 3730 C C . TRP A 1 482 ? 2.087 -55.906 -18.022 1.00 20.09 482 TRP A C 1
ATOM 3732 O O . TRP A 1 482 ? 1.609 -56.961 -17.617 1.00 20.09 482 TRP A O 1
ATOM 3742 N N . VAL A 1 483 ? 2.985 -55.198 -17.331 1.00 23.00 483 VAL A N 1
ATOM 3743 C CA . VAL A 1 483 ? 3.127 -55.260 -15.866 1.00 23.00 483 VAL A CA 1
ATOM 3744 C C . VAL A 1 483 ? 3.348 -53.831 -15.367 1.00 23.00 483 VAL A C 1
ATOM 3746 O O . VAL A 1 483 ? 4.236 -53.138 -15.858 1.00 23.00 483 VAL A O 1
ATOM 3749 N N . ILE A 1 484 ? 2.540 -53.391 -14.403 1.00 22.33 484 ILE A N 1
ATOM 3750 C CA . ILE A 1 484 ? 2.757 -52.149 -13.650 1.00 22.33 484 ILE A CA 1
ATOM 3751 C C . ILE A 1 484 ? 3.359 -52.522 -12.294 1.00 22.33 484 ILE A C 1
ATOM 3753 O O . ILE A 1 484 ? 2.865 -53.428 -11.630 1.00 22.33 484 ILE A O 1
ATOM 3757 N N . MET A 1 485 ? 4.385 -51.786 -11.868 1.00 22.20 485 MET A N 1
ATOM 3758 C CA . MET A 1 485 ? 4.893 -51.793 -10.495 1.00 22.20 485 MET A CA 1
ATOM 3759 C C . MET A 1 485 ? 4.883 -50.359 -9.964 1.00 22.20 485 MET A C 1
ATOM 3761 O O . MET A 1 485 ? 5.598 -49.500 -10.479 1.00 22.20 485 MET A O 1
ATOM 3765 N N . VAL A 1 486 ? 4.057 -50.091 -8.950 1.00 23.31 486 VAL A N 1
ATOM 3766 C CA . VAL A 1 486 ? 3.970 -48.775 -8.299 1.00 23.31 486 VAL A CA 1
ATOM 3767 C C . VAL A 1 486 ? 4.959 -48.731 -7.134 1.00 23.31 486 VAL A C 1
ATOM 3769 O O . VAL A 1 486 ? 4.692 -49.255 -6.056 1.00 23.31 486 VAL A O 1
ATOM 3772 N N . GLY A 1 487 ? 6.116 -48.105 -7.354 1.00 23.77 487 GLY A N 1
ATOM 3773 C CA . GLY A 1 487 ? 7.142 -47.899 -6.328 1.00 23.77 487 GLY A CA 1
ATOM 3774 C C . GLY A 1 487 ? 6.868 -46.663 -5.470 1.00 23.77 487 GLY A C 1
ATOM 3775 O O . GLY A 1 487 ? 7.468 -45.616 -5.695 1.00 23.77 487 GLY A O 1
ATOM 3776 N N . MET A 1 488 ? 5.964 -46.767 -4.494 1.00 21.36 488 MET A N 1
ATOM 3777 C CA . MET A 1 488 ? 5.617 -45.658 -3.596 1.00 21.36 488 MET A CA 1
ATOM 3778 C C . MET A 1 488 ? 6.662 -45.496 -2.477 1.00 21.36 488 MET A C 1
ATOM 3780 O O . MET A 1 488 ? 6.633 -46.225 -1.488 1.00 21.36 488 MET A O 1
ATOM 3784 N N . TRP A 1 489 ? 7.588 -44.542 -2.623 1.00 22.00 489 TRP A N 1
ATOM 3785 C CA . TRP A 1 489 ? 8.576 -44.220 -1.583 1.00 22.00 489 TRP A CA 1
ATOM 3786 C C . TRP A 1 489 ? 8.032 -43.200 -0.578 1.00 22.00 489 TRP A C 1
ATOM 3788 O O . TRP A 1 489 ? 7.858 -42.025 -0.892 1.00 22.00 489 TRP A O 1
ATOM 3798 N N . ILE A 1 490 ? 7.796 -43.662 0.651 1.00 23.38 490 ILE A N 1
ATOM 3799 C CA . ILE A 1 490 ? 7.469 -42.824 1.809 1.00 23.38 490 ILE A CA 1
ATOM 3800 C C . ILE A 1 490 ? 8.771 -42.536 2.565 1.00 23.38 490 ILE A C 1
ATOM 3802 O O . ILE A 1 490 ? 9.309 -43.416 3.237 1.00 23.38 490 ILE A O 1
ATOM 3806 N N . CYS A 1 491 ? 9.271 -41.303 2.494 1.00 22.95 491 CYS A N 1
ATOM 3807 C CA . CYS A 1 491 ? 10.364 -40.855 3.357 1.00 22.95 491 CYS A CA 1
ATOM 3808 C C . CYS A 1 491 ? 9.813 -40.464 4.736 1.00 22.95 491 CYS A C 1
ATOM 3810 O O . CYS A 1 491 ? 9.221 -39.398 4.893 1.00 22.95 491 CYS A O 1
ATOM 3812 N N . SER A 1 492 ? 10.021 -41.324 5.735 1.00 24.28 492 SER A N 1
ATOM 3813 C CA . SER A 1 492 ? 9.739 -41.001 7.139 1.00 24.28 492 SER A CA 1
ATOM 3814 C C . SER A 1 492 ? 10.913 -40.217 7.756 1.00 24.28 492 SER A C 1
ATOM 3816 O O . SER A 1 492 ? 12.063 -40.611 7.545 1.00 24.28 492 SER A O 1
ATOM 3818 N N . PRO A 1 493 ? 10.679 -39.123 8.505 1.00 25.94 493 PRO A N 1
ATOM 3819 C CA . PRO A 1 493 ? 11.747 -38.345 9.129 1.00 25.94 493 PRO A CA 1
ATOM 3820 C C . PRO A 1 493 ? 12.211 -38.981 10.447 1.00 25.94 493 PRO A C 1
ATOM 3822 O O . PRO A 1 493 ? 11.392 -39.303 11.306 1.00 25.94 493 PRO A O 1
ATOM 3825 N N . GLY A 1 494 ? 13.526 -39.094 10.667 1.00 22.98 494 GLY A N 1
ATOM 3826 C CA . GLY A 1 494 ? 14.033 -39.517 11.976 1.00 22.98 494 GLY A CA 1
ATOM 3827 C C . GLY A 1 494 ? 15.516 -39.880 12.038 1.00 22.98 494 GLY A C 1
ATOM 3828 O O . GLY A 1 494 ? 15.856 -41.048 11.889 1.00 22.98 494 GLY A O 1
ATOM 3829 N N . SER A 1 495 ? 16.388 -38.905 12.322 1.00 26.30 495 SER A N 1
ATOM 3830 C CA . SER A 1 495 ? 17.686 -39.090 13.012 1.00 26.30 495 SER A CA 1
ATOM 3831 C C . SER A 1 495 ? 18.313 -37.727 13.319 1.00 26.30 495 SER A C 1
ATOM 3833 O O . SER A 1 495 ? 18.883 -37.084 12.442 1.00 26.30 495 SER A O 1
ATOM 3835 N N . ALA A 1 496 ? 18.193 -37.265 14.564 1.00 25.34 496 ALA A N 1
ATOM 3836 C CA . ALA A 1 496 ? 18.786 -36.008 15.014 1.00 25.34 496 ALA A CA 1
ATOM 3837 C C . ALA A 1 496 ? 20.150 -36.265 15.672 1.00 25.34 496 ALA A C 1
ATOM 3839 O O . ALA A 1 496 ? 20.211 -36.827 16.765 1.00 25.34 496 ALA A O 1
ATOM 3840 N N . HIS A 1 497 ? 21.236 -35.806 15.046 1.00 25.73 497 HIS A N 1
ATOM 3841 C CA . HIS A 1 497 ? 22.561 -35.781 15.667 1.00 25.73 497 HIS A CA 1
ATOM 3842 C C . HIS A 1 497 ? 22.920 -34.362 16.109 1.00 25.73 497 HIS A C 1
ATOM 3844 O O . HIS A 1 497 ? 23.087 -33.462 15.290 1.00 25.73 497 HIS A O 1
ATOM 3850 N N . ARG A 1 498 ? 23.067 -34.173 17.425 1.00 22.77 498 ARG A N 1
ATOM 3851 C CA . ARG A 1 498 ? 23.738 -32.995 17.989 1.00 22.77 498 ARG A CA 1
ATOM 3852 C C . ARG A 1 498 ? 25.245 -33.142 17.780 1.00 22.77 498 ARG A C 1
ATOM 3854 O O . ARG A 1 498 ? 25.799 -34.170 18.158 1.00 22.77 498 ARG A O 1
ATOM 3861 N N . PHE A 1 499 ? 25.899 -32.086 17.308 1.00 22.86 499 PHE A N 1
ATOM 3862 C CA . PHE A 1 499 ? 27.333 -31.871 17.509 1.00 22.86 499 PHE A CA 1
ATOM 3863 C C . PHE A 1 499 ? 27.537 -30.541 18.251 1.00 22.86 499 PHE A C 1
ATOM 3865 O O . PHE A 1 499 ? 26.854 -29.568 17.925 1.00 22.86 499 PHE A O 1
ATOM 3872 N N . PRO A 1 500 ? 28.411 -30.483 19.272 1.00 25.03 500 PRO A N 1
ATOM 3873 C CA . PRO A 1 500 ? 28.689 -29.249 19.997 1.00 25.03 500 PRO A CA 1
ATOM 3874 C C . PRO A 1 500 ? 29.656 -28.357 19.208 1.00 25.03 500 PRO A C 1
ATOM 3876 O O . PRO A 1 500 ? 30.674 -28.831 18.708 1.00 25.03 500 PRO A O 1
ATOM 3879 N N . LEU A 1 501 ? 29.369 -27.056 19.147 1.00 24.81 501 LEU A N 1
ATOM 3880 C CA . LEU A 1 501 ? 30.316 -26.049 18.666 1.00 24.81 501 LEU A CA 1
ATOM 3881 C C . LEU A 1 501 ? 31.126 -25.504 19.847 1.00 24.81 501 LEU A C 1
ATOM 3883 O O . LEU A 1 501 ? 30.601 -24.775 20.685 1.00 24.81 501 LEU A O 1
ATOM 3887 N N . SER A 1 502 ? 32.408 -25.858 19.899 1.00 24.25 502 SER A N 1
ATOM 3888 C CA . SER A 1 502 ? 33.395 -25.263 20.803 1.00 24.25 502 SER A CA 1
ATOM 3889 C C . SER A 1 502 ? 34.192 -24.188 20.064 1.00 24.25 502 SER A C 1
ATOM 3891 O O . SER A 1 502 ? 34.949 -24.509 19.146 1.00 24.25 502 SER A O 1
ATOM 3893 N N . PHE A 1 503 ? 34.047 -22.928 20.471 1.00 24.52 503 PHE A N 1
ATOM 3894 C CA . PHE A 1 503 ? 34.891 -21.834 19.989 1.00 24.52 503 PHE A CA 1
ATOM 3895 C C . PHE A 1 503 ? 36.279 -21.891 20.656 1.00 24.52 503 PHE A C 1
ATOM 3897 O O . PHE A 1 503 ? 36.339 -22.024 21.881 1.00 24.52 503 PHE A O 1
ATOM 3904 N N . PRO A 1 504 ? 37.388 -21.769 19.903 1.00 28.27 504 PRO A N 1
ATOM 3905 C CA . PRO A 1 504 ? 38.648 -21.279 20.452 1.00 28.27 504 PRO A CA 1
ATOM 3906 C C . PRO A 1 504 ? 38.577 -19.757 20.685 1.00 28.27 504 PRO A C 1
ATOM 3908 O O . PRO A 1 504 ? 37.705 -19.083 20.134 1.00 28.27 504 PRO A O 1
ATOM 3911 N N . VAL A 1 505 ? 39.494 -19.256 21.519 1.00 38.94 505 VAL A N 1
ATOM 3912 C CA . VAL A 1 505 ? 39.675 -17.830 21.867 1.00 38.94 505 VAL A CA 1
ATOM 3913 C C . VAL A 1 505 ? 40.393 -17.076 20.748 1.00 38.94 505 VAL A C 1
ATOM 3915 O O . VAL A 1 505 ? 41.351 -17.666 20.198 1.00 38.94 505 VAL A O 1
#

InterPro domains:
  IPR048688 CofB-like, pilin domain [PF21444] (146-339)

Radius of gyration: 38.65 Å; chains: 1; bounding box: 103×132×86 Å

pLDDT: mean 70.53, std 22.78, range [19.7, 96.94]

Organism: Salmonella enterica (NCBI:txid28901)

Sequence (505 aa):
MVGESVMKKRMNKSLGFSLLEIIFVLAFLGILLLAVGNYARKLIDERNRQAAADAVAQEVYGALQFINAGSITATVNNVTKKVINPLYQQPADPISEDPADINTLGIQKNPLWLAHPGDTTNAGSASVSPYIARTWSKSITTLVSNNMNITDNGKTYYSHSLKWSQAVWGQDSVRRYFTDSGCDGASGNIYFNQQFLSCNENPVLRGSEIAISRLDLVSDQGTVSRPAGTTAGVPVGIDRVDVYVSFSPVDNNPARIEQFITPLMTAFRLKKITPNTNGVYLVRELNHAGNTWTLLDKTSGQPATAATPDSNLALFSDLPDMIDKLQHGQTYAIRFSFDGKGDYLRTDGLNSADKVCWNTTTGAAGPCLTSPAQDTLVLKQRQNTSEFANLQVGNVVSTVSRKDADGKTVVDEYYTAPRIRYAAFGNTGKIPLTSVTLFMAQKTYVRRRMSVVCRDRIRMKLRISIMALLRFRCRPARRMWWVIMVGMWICSPGSAHRFPLSFPV

Secondary structure (DSSP, 8-state):
------------------HHHHHHHHHHHHHHHHHHHHHHHHHHHHHHHHHHHHHHHHHHHHHHHHHH-SEEEEEETTEEEEEE-TTT--TT--SSS-TTHHHHTT-SS--GGG---SS-S-TTSSS--TTT--B--SSSSSPP--SSEEEETTEEEE---EE--HHHHGGG-GGGGGS-GGGGT--SSEEE---SS-SSPPGGGTT-SEEEEEEEEE-TTBB----TT-S--------EEEEEEEE--TTS-GGGGHHHHHHHHHHHHHTT----GGG-EEEEEEETTTTEEEEBBTTTSSB--TTS-GGGB-BGGGSGGGGGGSPTT--EEEEEEEETTTTS--TTS-SPPSEEEEEPTTS-EEEEEE-SSTT--EEE-SS-TTPBPP---SS-EEEEEEE-TTS-EEEEEEEEPP-----PPPTTS-----S----------------------------------------------------------------------

Foldseek 3Di:
DDDDDDDDDDDDPPPPQDPVNVVVVVVVVVVVVVVVVVVVVVVVVLVLLLVLLLLQLLLVLLVLVLLQPQWAWKAAQNRIAIAGRLLQDAQADDRHPDPVVCVVSVPVGDPCCVVQPWDFLALPDPIGRPSLAAAEDPDLLDKDDLDQWDADPNDIAGHDKAQDDCLQVVVSHPPQSSAWVCLVPDDDRMTGPDGSDDSDRDCSSNPDQKDWGIKHQYFNRGGDGRDDNDNDDDRTAGFKIKTWIKGHDPVLQPLCVLSNPVSNQVSNVVSQFHFDQLNKAKWWDPDSVSSDITWAFLVQRDGDDPPRDSVRTGHSVSSVVCRVRHDGPTMMIIIGMGGSNLQDCDPVRSHDDQKDWDADPVRHTAWMWHDPDDVDIFIAGPVDRPDGDDDDDPWDWDWDWDADPVRDIDGGPIDTDADDDDDDQDPVRDDDDDDRDDDDDDDDDDDDDDDDDDDDDDDDDDDDDDDDDDDDDDDDDDDDDDDDDDPDDDDDDDDDDDDDDDDDD